Protein AF-0000000077724849 (afdb_homodimer)

Nearest PDB structures (foldseek):
  2b25-assembly1_A  TM=9.744E-01  e=7.253E-31  Homo sapiens
  2b25-assembly2_B  TM=9.382E-01  e=1.089E-28  Homo sapiens
  1i9g-assembly1_A  TM=9.251E-01  e=1.699E-21  Mycobacterium tuberculosis
  3mb5-assembly1_A  TM=8.665E-01  e=2.353E-20  Pyrococcus abyssi
  2pwy-assembly1_A  TM=8.814E-01  e=4.608E-20  Thermus thermophilus HB27

Solvent-accessible surface area (backbone atoms only — not comparable to full-atom values): 28286 Å² total; per-residue (Å²): 113,64,76,67,80,59,48,40,47,74,57,18,55,38,26,36,37,37,76,45,77,94,82,36,72,45,78,46,78,45,69,34,36,76,88,41,67,47,79,48,100,60,34,42,35,51,25,54,75,47,42,67,36,54,47,52,38,76,43,60,22,78,68,62,37,66,29,42,34,31,66,62,44,68,63,53,43,58,75,64,50,83,68,78,49,85,68,76,50,63,73,53,47,52,52,50,44,57,74,51,51,67,39,69,48,35,33,35,38,36,36,47,37,34,31,20,47,63,54,53,55,49,42,61,46,15,30,80,73,14,38,33,43,30,28,14,66,47,64,70,35,39,52,42,14,51,48,48,50,49,52,50,41,56,16,39,44,71,67,34,89,67,70,64,65,93,30,68,47,78,39,85,38,52,58,65,74,35,46,77,70,35,72,77,42,49,22,51,30,36,39,36,42,52,96,62,54,68,64,34,46,79,42,51,52,82,21,44,38,77,67,42,38,76,46,72,56,74,95,47,68,68,58,52,50,53,42,53,49,48,38,57,76,68,64,47,100,71,78,88,84,79,42,78,45,80,45,78,45,79,58,85,84,70,84,130,111,64,76,67,78,57,48,39,49,74,59,18,56,39,27,36,38,35,77,45,76,93,82,36,73,47,77,45,77,45,68,33,35,87,84,40,65,47,79,48,101,58,33,43,35,50,27,62,75,46,43,67,36,52,46,53,38,77,44,61,23,78,68,63,36,67,29,43,33,31,66,62,43,68,64,54,44,58,75,65,48,83,68,79,50,86,68,75,50,62,73,54,46,53,50,50,44,57,72,52,50,66,39,70,48,35,34,35,39,34,35,48,36,35,32,21,46,63,53,54,55,50,41,61,46,15,32,79,73,14,36,33,42,29,26,15,66,49,65,70,35,39,52,42,13,52,48,47,49,50,51,50,41,56,16,40,45,70,66,35,90,67,70,64,63,92,31,69,48,79,38,84,40,53,59,66,74,35,46,76,71,35,72,76,41,48,25,52,29,36,38,36,44,52,96,61,54,66,64,34,46,78,41,51,51,82,18,44,38,78,68,43,37,76,46,73,56,74,95,48,69,66,57,53,51,53,41,53,48,48,37,58,76,68,63,47,99,71,78,90,84,79,42,77,46,80,46,76,45,79,56,84,86,73,85,129

Structure (mmCIF, N/CA/C/O backbone):
data_AF-0000000077724849-model_v1
#
loop_
_entity.id
_entity.type
_entity.pdbx_description
1 polymer 'tRNA (adenine(58)-N(1))-methyltransferase'
#
loop_
_atom_site.group_PDB
_atom_site.id
_atom_site.type_symbol
_atom_site.label_atom_id
_atom_site.label_alt_id
_atom_site.label_comp_id
_atom_site.label_asym_id
_atom_site.label_entity_id
_atom_site.label_seq_id
_atom_site.pdbx_PDB_ins_code
_atom_site.Cartn_x
_atom_site.Cartn_y
_atom_site.Cartn_z
_atom_site.occupancy
_atom_site.B_iso_or_equiv
_atom_site.auth_seq_id
_atom_site.auth_comp_id
_atom_site.auth_asym_id
_atom_site.auth_atom_id
_atom_site.pdbx_PDB_model_num
ATOM 1 N N . ALA A 1 1 ? 11.898 -21.875 7.18 1 31.22 1 ALA A N 1
ATOM 2 C CA . ALA A 1 1 ? 11.117 -22.219 5.992 1 31.22 1 ALA A CA 1
ATOM 3 C C . ALA A 1 1 ? 9.695 -21.672 6.094 1 31.22 1 ALA A C 1
ATOM 5 O O . ALA A 1 1 ? 8.992 -21.922 7.078 1 31.22 1 ALA A O 1
ATOM 6 N N . GLY A 1 2 ? 9.32 -20.484 5.66 1 40.78 2 GLY A N 1
ATOM 7 C CA . GLY A 1 2 ? 7.945 -20.016 5.766 1 40.78 2 GLY A CA 1
ATOM 8 C C . GLY A 1 2 ? 6.934 -21.109 5.461 1 40.78 2 GLY A C 1
ATOM 9 O O . GLY A 1 2 ? 7.164 -21.953 4.598 1 40.78 2 GLY A O 1
ATOM 10 N N . ALA A 1 3 ? 6.172 -21.359 6.414 1 49.62 3 ALA A N 1
ATOM 11 C CA . ALA A 1 3 ? 5.281 -22.516 6.34 1 49.62 3 ALA A CA 1
ATOM 12 C C . ALA A 1 3 ? 4.547 -22.562 5 1 49.62 3 ALA A C 1
ATOM 14 O O . ALA A 1 3 ? 4.137 -21.516 4.477 1 49.62 3 ALA A O 1
ATOM 15 N N . ARG A 1 4 ? 4.855 -23.5 4.09 1 58.47 4 ARG A N 1
ATOM 16 C CA . ARG A 1 4 ? 4.051 -23.797 2.91 1 58.47 4 ARG A CA 1
ATOM 17 C C . ARG A 1 4 ? 2.564 -23.625 3.205 1 58.47 4 ARG A C 1
ATOM 19 O O . ARG A 1 4 ? 2.115 -23.891 4.324 1 58.47 4 ARG A O 1
ATOM 26 N N . PRO A 1 5 ? 1.975 -22.734 2.34 1 68.94 5 PRO A N 1
ATOM 27 C CA . PRO A 1 5 ? 0.534 -22.688 2.6 1 68.94 5 PRO A CA 1
ATOM 28 C C . PRO A 1 5 ? -0.084 -24.062 2.783 1 68.94 5 PRO A C 1
ATOM 30 O O . PRO A 1 5 ? 0.287 -25.016 2.082 1 68.94 5 PRO A O 1
ATOM 33 N N . GLY A 1 6 ? -0.751 -24.266 3.809 1 82.94 6 GLY A N 1
ATOM 34 C CA . GLY A 1 6 ? -1.443 -25.516 4.062 1 82.94 6 GLY A CA 1
ATOM 35 C C . GLY A 1 6 ? -2.629 -25.734 3.145 1 82.94 6 GLY A C 1
ATOM 36 O O . GLY A 1 6 ? -2.992 -24.859 2.363 1 82.94 6 GLY A O 1
ATOM 37 N N . PRO A 1 7 ? -3.088 -26.906 3.037 1 92.75 7 PRO A N 1
ATOM 38 C CA . PRO A 1 7 ? -4.262 -27.219 2.219 1 92.75 7 PRO A CA 1
ATOM 39 C C . PRO A 1 7 ? -5.492 -26.406 2.617 1 92.75 7 PRO A C 1
ATOM 41 O O . PRO A 1 7 ? -5.555 -25.891 3.73 1 92.75 7 PRO A O 1
ATOM 44 N N . PHE A 1 8 ? -6.414 -26.359 1.7 1 95.56 8 PHE A N 1
ATOM 45 C CA . PHE A 1 8 ? -7.684 -25.703 1.982 1 95.56 8 PHE A CA 1
ATOM 46 C C . PHE A 1 8 ? -8.438 -26.422 3.088 1 95.56 8 PHE A C 1
ATOM 48 O O . PHE A 1 8 ? -8.438 -27.656 3.135 1 95.56 8 PHE A O 1
ATOM 55 N N . ARG A 1 9 ? -9.078 -25.688 3.873 1 96.38 9 ARG A N 1
ATOM 56 C CA . ARG A 1 9 ? -9.891 -26.234 4.949 1 96.38 9 ARG A CA 1
ATOM 57 C C . ARG A 1 9 ? -11.305 -25.656 4.914 1 96.38 9 ARG A C 1
ATOM 59 O O . ARG A 1 9 ? -11.523 -24.578 4.355 1 96.38 9 ARG A O 1
ATOM 66 N N . ALA A 1 10 ? -12.188 -26.375 5.512 1 97.12 10 ALA A N 1
ATOM 67 C CA . ALA A 1 10 ? -13.555 -25.875 5.629 1 97.12 10 ALA A CA 1
ATOM 68 C C . ALA A 1 10 ? -13.594 -24.547 6.371 1 97.12 10 ALA A C 1
ATOM 70 O O . ALA A 1 10 ? -12.891 -24.375 7.371 1 97.12 10 ALA A O 1
ATOM 71 N N . GLY A 1 11 ? -14.398 -23.656 5.828 1 96.81 11 GLY A N 1
ATOM 72 C CA . GLY A 1 11 ? -14.578 -22.375 6.488 1 96.81 11 GLY A CA 1
ATOM 73 C C . GLY A 1 11 ? -13.742 -21.266 5.879 1 96.81 11 GLY A C 1
ATOM 74 O O . GLY A 1 11 ? -14.008 -20.078 6.105 1 96.81 11 GLY A O 1
ATOM 75 N N . GLU A 1 12 ? -12.695 -21.609 5.133 1 95.94 12 GLU A N 1
ATOM 76 C CA . GLU A 1 12 ? -11.891 -20.547 4.535 1 95.94 12 GLU A CA 1
ATOM 77 C C . GLU A 1 12 ? -12.445 -20.141 3.17 1 95.94 12 GLU A C 1
ATOM 79 O O . GLU A 1 12 ? -13.359 -20.781 2.648 1 95.94 12 GLU A O 1
ATOM 84 N N . LEU A 1 13 ? -11.953 -19.031 2.674 1 97.25 13 LEU A N 1
ATOM 85 C CA . LEU A 1 13 ? -12.359 -18.531 1.364 1 97.25 13 LEU A CA 1
ATOM 86 C C . LEU A 1 13 ? -11.492 -19.141 0.262 1 97.25 13 LEU A C 1
ATOM 88 O O . LEU A 1 13 ? -10.281 -19.297 0.432 1 97.25 13 LEU A O 1
ATOM 92 N N . ALA A 1 14 ? -12.109 -19.5 -0.782 1 96.81 14 ALA A N 1
ATOM 93 C CA . ALA A 1 14 ? -11.422 -19.953 -1.99 1 96.81 14 ALA A CA 1
ATOM 94 C C . ALA A 1 14 ? -11.852 -19.125 -3.203 1 96.81 14 ALA A C 1
ATOM 96 O O . ALA A 1 14 ? -13.008 -18.688 -3.291 1 96.81 14 ALA A O 1
ATOM 97 N N . LEU A 1 15 ? -10.977 -18.859 -4.035 1 96.62 15 LEU A N 1
ATOM 98 C CA . LEU A 1 15 ? -11.211 -18.172 -5.297 1 96.62 15 LEU A CA 1
ATOM 99 C C . LEU A 1 15 ? -10.992 -19.109 -6.477 1 96.62 15 LEU A C 1
ATOM 101 O O . LEU A 1 15 ? -9.906 -19.672 -6.629 1 96.62 15 LEU A O 1
ATOM 105 N N . ALA A 1 16 ? -11.977 -19.312 -7.223 1 95.56 16 ALA A N 1
ATOM 106 C CA . ALA A 1 16 ? -11.883 -20.094 -8.453 1 95.56 16 ALA A CA 1
ATOM 107 C C . ALA A 1 16 ? -11.773 -19.203 -9.68 1 95.56 16 ALA A C 1
ATOM 109 O O . ALA A 1 16 ? -12.57 -18.266 -9.852 1 95.56 16 ALA A O 1
ATOM 110 N N . GLU A 1 17 ? -10.844 -19.484 -10.453 1 92.81 17 GLU A N 1
ATOM 111 C CA . GLU A 1 17 ? -10.672 -18.766 -11.711 1 92.81 17 GLU A CA 1
ATOM 112 C C . GLU A 1 17 ? -11.047 -19.641 -12.898 1 92.81 17 GLU A C 1
ATOM 114 O O . GLU A 1 17 ? -10.453 -20.703 -13.102 1 92.81 17 GLU A O 1
ATOM 119 N N . VAL A 1 18 ? -11.961 -19.094 -13.602 1 88.44 18 VAL A N 1
ATOM 120 C CA . VAL A 1 18 ? -12.445 -19.797 -14.789 1 88.44 18 VAL A CA 1
ATOM 121 C C . VAL A 1 18 ? -11.938 -19.094 -16.047 1 88.44 18 VAL A C 1
ATOM 123 O O . VAL A 1 18 ? -12.195 -17.906 -16.25 1 88.44 18 VAL A O 1
ATOM 126 N N . TRP A 1 19 ? -11.18 -19.797 -16.828 1 80.94 19 TRP A N 1
ATOM 127 C CA . TRP A 1 19 ? -10.695 -19.219 -18.078 1 80.94 19 TRP A CA 1
ATOM 128 C C . TRP A 1 19 ? -11.766 -19.266 -19.156 1 80.94 19 TRP A C 1
ATOM 130 O O . TRP A 1 19 ? -12.367 -20.312 -19.391 1 80.94 19 TRP A O 1
ATOM 140 N N . ARG A 1 20 ? -12.039 -18.094 -19.578 1 76.88 20 ARG A N 1
ATOM 141 C CA . ARG A 1 20 ? -13.047 -17.969 -20.625 1 76.88 20 ARG A CA 1
ATOM 142 C C . ARG A 1 20 ? -12.406 -17.703 -21.984 1 76.88 20 ARG A C 1
ATOM 144 O O . ARG A 1 20 ? -11.18 -17.734 -22.109 1 76.88 20 ARG A O 1
ATOM 151 N N . LYS A 1 21 ? -13.289 -17.562 -22.938 1 69.75 21 LYS A N 1
ATOM 152 C CA . LYS A 1 21 ? -12.812 -17.266 -24.281 1 69.75 21 LYS A CA 1
ATOM 153 C C . LYS A 1 21 ? -12.117 -15.898 -24.312 1 69.75 21 LYS A C 1
ATOM 155 O O . LYS A 1 21 ? -12.398 -15.031 -23.484 1 69.75 21 LYS A O 1
ATOM 160 N N . TYR A 1 22 ? -11.227 -15.656 -25.25 1 65.19 22 TYR A N 1
ATOM 161 C CA . TYR A 1 22 ? -10.516 -14.422 -25.578 1 65.19 22 TYR A CA 1
ATOM 162 C C . TYR A 1 22 ? -9.695 -13.938 -24.375 1 65.19 22 TYR A C 1
ATOM 164 O O . TYR A 1 22 ? -9.656 -12.742 -24.094 1 65.19 22 TYR A O 1
ATOM 172 N N . ASN A 1 23 ? -9.242 -14.812 -23.562 1 66.75 23 ASN A N 1
ATOM 173 C CA . ASN A 1 23 ? -8.305 -14.547 -22.484 1 66.75 23 ASN A CA 1
ATOM 174 C C . ASN A 1 23 ? -8.984 -13.836 -21.312 1 66.75 23 ASN A C 1
ATOM 176 O O . ASN A 1 23 ? -8.336 -13.109 -20.562 1 66.75 23 ASN A O 1
ATOM 180 N N . ALA A 1 24 ? -10.305 -13.945 -21.328 1 76.56 24 ALA A N 1
ATOM 181 C CA . ALA A 1 24 ? -11.031 -13.406 -20.172 1 76.56 24 ALA A CA 1
ATOM 182 C C . ALA A 1 24 ? -11.07 -14.414 -19.031 1 76.56 24 ALA A C 1
ATOM 184 O O . ALA A 1 24 ? -10.992 -15.625 -19.266 1 76.56 24 ALA A O 1
ATOM 185 N N . THR A 1 25 ? -10.992 -13.82 -17.875 1 85.25 25 THR A N 1
ATOM 186 C CA . THR A 1 25 ? -11.039 -14.672 -16.688 1 85.25 25 THR A CA 1
ATOM 187 C C . THR A 1 25 ? -12.203 -14.281 -15.789 1 85.25 25 THR A C 1
ATOM 189 O O . THR A 1 25 ? -12.461 -13.094 -15.586 1 85.25 25 THR A O 1
ATOM 192 N N . LEU A 1 26 ? -12.984 -15.297 -15.43 1 91.56 26 LEU A N 1
ATOM 193 C CA . LEU A 1 26 ? -14.031 -15.117 -14.422 1 91.56 26 LEU A CA 1
ATOM 194 C C . LEU A 1 26 ? -13.57 -15.609 -13.062 1 91.56 26 LEU A C 1
ATOM 196 O O . LEU A 1 26 ? -13.055 -16.719 -12.938 1 91.56 26 LEU A O 1
ATOM 200 N N . LYS A 1 27 ? -13.727 -14.773 -12.07 1 95.12 27 LYS A N 1
ATOM 201 C CA . LYS A 1 27 ? -13.336 -15.125 -10.711 1 95.12 27 LYS A CA 1
ATOM 202 C C . LYS A 1 27 ? -14.562 -15.367 -9.828 1 95.12 27 LYS A C 1
ATOM 204 O O . LYS A 1 27 ? -15.469 -14.531 -9.781 1 95.12 27 LYS A O 1
ATOM 209 N N . LEU A 1 28 ? -14.586 -16.484 -9.18 1 96.5 28 LEU A N 1
ATOM 210 C CA . LEU A 1 28 ? -15.68 -16.844 -8.281 1 96.5 28 LEU A CA 1
ATOM 211 C C . LEU A 1 28 ? -15.164 -17.047 -6.859 1 96.5 28 LEU A C 1
ATOM 213 O O . LEU A 1 28 ? -14.297 -17.891 -6.625 1 96.5 28 LEU A O 1
ATOM 217 N N . LEU A 1 29 ? -15.727 -16.25 -5.961 1 97.5 29 LEU A N 1
ATOM 218 C CA . LEU A 1 29 ? -15.367 -16.344 -4.551 1 97.5 29 LEU A CA 1
ATOM 219 C C . LEU A 1 29 ? -16.375 -17.188 -3.777 1 97.5 29 LEU A C 1
ATOM 221 O O . LEU A 1 29 ? -17.594 -17.016 -3.949 1 97.5 29 LEU A O 1
ATOM 225 N N . CYS A 1 30 ? -15.891 -18.109 -2.971 1 96.44 30 CYS A N 1
ATOM 226 C CA . CYS A 1 30 ? -16.812 -18.891 -2.146 1 96.44 30 CYS A CA 1
ATOM 227 C C . CYS A 1 30 ? -16.188 -19.234 -0.801 1 96.44 30 CYS A C 1
ATOM 229 O O . CYS A 1 30 ? -14.961 -19.25 -0.671 1 96.44 30 CYS A O 1
ATOM 231 N N . ARG A 1 31 ? -17.016 -19.391 0.161 1 97.31 31 ARG A N 1
ATOM 232 C CA . ARG A 1 31 ? -16.594 -19.969 1.441 1 97.31 31 ARG A CA 1
ATOM 233 C C . ARG A 1 31 ? -16.766 -21.484 1.448 1 97.31 31 ARG A C 1
ATOM 235 O O . ARG A 1 31 ? -17.859 -21.984 1.214 1 97.31 31 ARG A O 1
ATOM 242 N N . LEU A 1 32 ? -15.734 -22.172 1.751 1 97.69 32 LEU A N 1
ATOM 243 C CA . LEU A 1 32 ? -15.734 -23.625 1.634 1 97.69 32 LEU A CA 1
ATOM 244 C C . LEU A 1 32 ? -16.562 -24.266 2.748 1 97.69 32 LEU A C 1
ATOM 246 O O . LEU A 1 32 ? -16.375 -23.938 3.924 1 97.69 32 LEU A O 1
ATOM 250 N N . ALA A 1 33 ? -17.422 -25.125 2.322 1 96.75 33 ALA A N 1
ATOM 251 C CA . ALA A 1 33 ? -18.266 -25.906 3.221 1 96.75 33 ALA A CA 1
ATOM 252 C C . ALA A 1 33 ? -18.5 -27.312 2.674 1 96.75 33 ALA A C 1
ATOM 254 O O . ALA A 1 33 ? -18.922 -27.469 1.523 1 96.75 33 ALA A O 1
ATOM 255 N N . ALA A 1 34 ? -18.219 -28.469 3.445 1 90.44 34 ALA A N 1
ATOM 256 C CA . ALA A 1 34 ? -18.219 -29.859 3.012 1 90.44 34 ALA A CA 1
ATOM 257 C C . ALA A 1 34 ? -19.516 -30.203 2.271 1 90.44 34 ALA A C 1
ATOM 259 O O . ALA A 1 34 ? -19.5 -30.906 1.266 1 90.44 34 ALA A O 1
ATOM 260 N N . GLY A 1 35 ? -20.562 -29.531 2.383 1 91.44 35 GLY A N 1
ATOM 261 C CA . GLY A 1 35 ? -21.844 -29.844 1.781 1 91.44 35 GLY A CA 1
ATOM 262 C C . GLY A 1 35 ? -22.25 -28.875 0.689 1 91.44 35 GLY A C 1
ATOM 263 O O . GLY A 1 35 ? -23.297 -29.031 0.057 1 91.44 35 GLY A O 1
ATOM 264 N N . SER A 1 36 ? -21.359 -28.078 0.286 1 96.44 36 SER A N 1
ATOM 265 C CA . SER A 1 36 ? -21.688 -27.047 -0.697 1 96.44 36 SER A CA 1
ATOM 266 C C . SER A 1 36 ? -21.031 -27.344 -2.039 1 96.44 36 SER A C 1
ATOM 268 O O . SER A 1 36 ? -20.281 -28.312 -2.174 1 96.44 36 SER A O 1
ATOM 270 N N . VAL A 1 37 ? -21.484 -26.625 -3.01 1 97.06 37 VAL A N 1
ATOM 271 C CA . VAL A 1 37 ? -20.953 -26.797 -4.359 1 97.06 37 VAL A CA 1
ATOM 272 C C . VAL A 1 37 ? -20.656 -25.438 -4.98 1 97.06 37 VAL A C 1
ATOM 274 O O . VAL A 1 37 ? -21.422 -24.484 -4.789 1 97.06 37 VAL A O 1
ATOM 277 N N . LEU A 1 38 ? -19.547 -25.328 -5.633 1 96.12 38 LEU A N 1
ATOM 278 C CA . LEU A 1 38 ? -19.219 -24.156 -6.43 1 96.12 38 LEU A CA 1
ATOM 279 C C . LEU A 1 38 ? -19.797 -24.266 -7.836 1 96.12 38 LEU A C 1
ATOM 281 O O . LEU A 1 38 ? -19.422 -25.172 -8.586 1 96.12 38 LEU A O 1
ATOM 285 N N . ALA A 1 39 ? -20.703 -23.422 -8.125 1 94.81 39 ALA A N 1
ATOM 286 C CA . ALA A 1 39 ? -21.312 -23.406 -9.453 1 94.81 39 ALA A CA 1
ATOM 287 C C . ALA A 1 39 ? -20.578 -22.438 -10.383 1 94.81 39 ALA A C 1
ATOM 289 O O . ALA A 1 39 ? -20.359 -21.281 -10.031 1 94.81 39 ALA A O 1
ATOM 290 N N . SER A 1 40 ? -20.125 -22.906 -11.477 1 91.88 40 SER A N 1
ATOM 291 C CA . SER A 1 40 ? -19.5 -22.094 -12.508 1 91.88 40 SER A CA 1
ATOM 292 C C . SER A 1 40 ? -20.188 -22.281 -13.852 1 91.88 40 SER A C 1
ATOM 294 O O . SER A 1 40 ? -20.938 -23.234 -14.047 1 91.88 40 SER A O 1
ATOM 296 N N . PRO A 1 41 ? -20.016 -21.312 -14.742 1 89.75 41 PRO A N 1
ATOM 297 C CA . PRO A 1 41 ? -20.578 -21.469 -16.078 1 89.75 41 PRO A CA 1
ATOM 298 C C . PRO A 1 41 ? -20.062 -22.719 -16.797 1 89.75 41 PRO A C 1
ATOM 300 O O . PRO A 1 41 ? -20.672 -23.172 -17.766 1 89.75 41 PRO A O 1
ATOM 303 N N . ARG A 1 42 ? -19.016 -23.312 -16.297 1 89.62 42 ARG A N 1
ATOM 304 C CA . ARG A 1 42 ? -18.406 -24.469 -16.969 1 89.62 42 ARG A CA 1
ATOM 305 C C . ARG A 1 42 ? -18.625 -25.734 -16.172 1 89.62 42 ARG A C 1
ATOM 307 O O . ARG A 1 42 ? -17.922 -26.734 -16.375 1 89.62 42 ARG A O 1
ATOM 314 N N . GLY A 1 43 ? -19.516 -25.625 -15.172 1 92.81 43 GLY A N 1
ATOM 315 C CA . GLY A 1 43 ? -19.859 -26.828 -14.43 1 92.81 43 GLY A CA 1
ATOM 316 C C . GLY A 1 43 ? -19.766 -26.641 -12.93 1 92.81 43 GLY A C 1
ATOM 317 O O . GLY A 1 43 ? -19.453 -25.547 -12.445 1 92.81 43 GLY A O 1
ATOM 318 N N . LEU A 1 44 ? -20.016 -27.781 -12.281 1 95.94 44 LEU A N 1
ATOM 319 C CA . LEU A 1 44 ? -20.047 -27.781 -10.82 1 95.94 44 LEU A CA 1
ATOM 320 C C . LEU A 1 44 ? -18.781 -28.391 -10.242 1 95.94 44 LEU A C 1
ATOM 322 O O . LEU A 1 44 ? -18.188 -29.297 -10.836 1 95.94 44 LEU A O 1
ATOM 326 N N . LEU A 1 45 ? -18.375 -27.875 -9.125 1 96.5 45 LEU A N 1
ATOM 327 C CA . LEU A 1 45 ? -17.25 -28.422 -8.367 1 96.5 45 LEU A CA 1
ATOM 328 C C . LEU A 1 45 ? -17.594 -28.516 -6.883 1 96.5 45 LEU A C 1
ATOM 330 O O . LEU A 1 45 ? -17.656 -27.484 -6.199 1 96.5 45 LEU A O 1
ATOM 334 N N . PRO A 1 46 ? -17.797 -29.703 -6.398 1 97.31 46 PRO A N 1
ATOM 335 C CA . PRO A 1 46 ? -18.109 -29.844 -4.977 1 97.31 46 PRO A CA 1
ATOM 336 C C . PRO A 1 46 ? -17 -29.312 -4.07 1 97.31 46 PRO A C 1
ATOM 338 O O . PRO A 1 46 ? -15.812 -29.547 -4.34 1 97.31 46 PRO A O 1
ATOM 341 N N . HIS A 1 47 ? -17.344 -28.625 -2.945 1 97.81 47 HIS A N 1
ATOM 342 C CA . HIS A 1 47 ? -16.375 -28.094 -2.008 1 97.81 47 HIS A CA 1
ATOM 343 C C . HIS A 1 47 ? -15.516 -29.203 -1.402 1 97.81 47 HIS A C 1
ATOM 345 O O . HIS A 1 47 ? -14.336 -29 -1.104 1 97.81 47 HIS A O 1
ATOM 351 N N . ARG A 1 48 ? -16.109 -30.375 -1.225 1 96.19 48 ARG A N 1
ATOM 352 C CA . ARG A 1 48 ? -15.375 -31.5 -0.65 1 96.19 48 ARG A CA 1
ATOM 353 C C . ARG A 1 48 ? -14.164 -31.859 -1.508 1 96.19 48 ARG A C 1
ATOM 355 O O . ARG A 1 48 ? -13.164 -32.375 -0.998 1 96.19 48 ARG A O 1
ATOM 362 N N . ASP A 1 49 ? -14.289 -31.578 -2.811 1 95.75 49 ASP A N 1
ATOM 363 C CA . ASP A 1 49 ? -13.18 -31.875 -3.715 1 95.75 49 ASP A CA 1
ATOM 364 C C . ASP A 1 49 ? -12.102 -30.797 -3.615 1 95.75 49 ASP A C 1
ATOM 366 O O . ASP A 1 49 ? -10.969 -31 -4.074 1 95.75 49 ASP A O 1
ATOM 370 N N . ILE A 1 50 ? -12.43 -29.641 -3.105 1 96.31 50 ILE A N 1
ATOM 371 C CA . ILE A 1 50 ? -11.492 -28.531 -2.932 1 96.31 50 ILE A CA 1
ATOM 372 C C . ILE A 1 50 ? -10.781 -28.672 -1.589 1 96.31 50 ILE A C 1
ATOM 374 O O . ILE A 1 50 ? -9.57 -28.469 -1.5 1 96.31 50 ILE A O 1
ATOM 378 N N . ILE A 1 51 ? -11.586 -29.016 -0.59 1 96.69 51 ILE A N 1
ATOM 379 C CA . ILE A 1 51 ? -11.047 -29.141 0.761 1 96.69 51 ILE A CA 1
ATOM 380 C C . ILE A 1 51 ? -9.961 -30.219 0.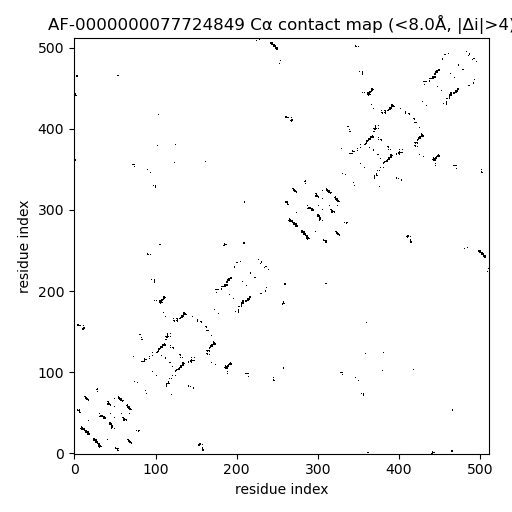782 1 96.69 51 ILE A C 1
ATOM 382 O O . ILE A 1 51 ? -10.156 -31.312 0.249 1 96.69 51 ILE A O 1
ATOM 386 N N . GLY A 1 52 ? -8.812 -29.875 1.345 1 95 52 GLY A N 1
ATOM 387 C CA . GLY A 1 52 ? -7.691 -30.797 1.396 1 95 52 GLY A CA 1
ATOM 388 C C . GLY A 1 52 ? -6.688 -30.594 0.276 1 95 52 GLY A C 1
ATOM 389 O O . GLY A 1 52 ? -5.566 -31.094 0.337 1 95 52 GLY A O 1
ATOM 390 N N . GLN A 1 53 ? -7.102 -29.844 -0.781 1 93.44 53 GLN A N 1
ATOM 391 C CA . GLN A 1 53 ? -6.188 -29.547 -1.878 1 93.44 53 GLN A CA 1
ATOM 392 C C . GLN A 1 53 ? -5.332 -28.328 -1.557 1 93.44 53 GLN A C 1
ATOM 394 O O . GLN A 1 53 ? -5.707 -27.5 -0.724 1 93.44 53 GLN A O 1
ATOM 399 N N . LEU A 1 54 ? -4.203 -28.297 -2.199 1 90.75 54 LEU A N 1
ATOM 400 C CA . LEU A 1 54 ? -3.328 -27.141 -2.025 1 90.75 54 LEU A CA 1
ATOM 401 C C . LEU A 1 54 ? -3.746 -26 -2.945 1 90.75 54 LEU A C 1
ATOM 403 O O . LEU A 1 54 ? -4.148 -26.234 -4.086 1 90.75 54 LEU A O 1
ATOM 407 N N . PRO A 1 55 ? -3.654 -24.781 -2.43 1 91.06 55 PRO A N 1
ATOM 408 C CA . PRO A 1 55 ? -3.902 -23.656 -3.328 1 91.06 55 PRO A CA 1
ATOM 409 C C . PRO A 1 55 ? -2.959 -23.641 -4.527 1 91.06 55 PRO A C 1
ATOM 411 O O . PRO A 1 55 ? -1.808 -24.078 -4.422 1 91.06 55 PRO A O 1
ATOM 414 N N . GLY A 1 56 ? -3.451 -23.156 -5.566 1 88.12 56 GLY A N 1
ATOM 415 C CA . GLY A 1 56 ? -2.65 -23.078 -6.777 1 88.12 56 GLY A CA 1
ATOM 416 C C . GLY A 1 56 ? -2.816 -24.297 -7.676 1 88.12 56 GLY A C 1
ATOM 417 O O . GLY A 1 56 ? -2.225 -24.359 -8.758 1 88.12 56 GLY A O 1
ATOM 418 N N . GLN A 1 57 ? -3.631 -25.188 -7.324 1 88.44 57 GLN A N 1
ATOM 419 C CA . GLN A 1 57 ? -3.854 -26.391 -8.125 1 88.44 57 GLN A CA 1
ATOM 420 C C . GLN A 1 57 ? -5.031 -26.203 -9.078 1 88.44 57 GLN A C 1
ATOM 422 O O . GLN A 1 57 ? -5.945 -25.422 -8.797 1 88.44 57 GLN A O 1
ATOM 427 N N . MET A 1 58 ? -4.938 -26.953 -10.164 1 91.12 58 MET A N 1
ATOM 428 C CA . MET A 1 58 ? -6.043 -27.016 -11.117 1 91.12 58 MET A CA 1
ATOM 429 C C . MET A 1 58 ? -6.977 -28.172 -10.781 1 91.12 58 MET A C 1
ATOM 431 O O . MET A 1 58 ? -6.527 -29.297 -10.586 1 91.12 58 MET A O 1
ATOM 435 N N . LEU A 1 59 ? -8.195 -27.812 -10.641 1 94.25 59 LEU A N 1
ATOM 436 C CA . LEU A 1 59 ? -9.219 -28.844 -10.445 1 94.25 59 LEU A CA 1
ATOM 437 C C . LEU A 1 59 ? -10.211 -28.844 -11.602 1 94.25 59 LEU A C 1
ATOM 439 O O . LEU A 1 59 ? -10.297 -27.875 -12.359 1 94.25 59 LEU A O 1
ATOM 443 N N . ARG A 1 60 ? -10.922 -29.938 -11.711 1 94.31 60 ARG A N 1
ATOM 444 C CA . ARG A 1 60 ? -11.867 -30.062 -12.82 1 94.31 60 ARG A CA 1
ATOM 445 C C . ARG A 1 60 ? -13.305 -30.109 -12.305 1 94.31 60 ARG A C 1
ATOM 447 O O . ARG A 1 60 ? -13.586 -30.734 -11.289 1 94.31 60 ARG A O 1
ATOM 454 N N . THR A 1 61 ? -14.102 -29.422 -13.07 1 94.44 61 THR A N 1
ATOM 455 C CA . THR A 1 61 ? -15.523 -29.484 -12.766 1 94.44 61 THR A CA 1
ATOM 456 C C . THR A 1 61 ? -16.125 -30.812 -13.219 1 94.44 61 THR A C 1
ATOM 458 O O . THR A 1 61 ? -15.43 -31.656 -13.789 1 94.44 61 THR A O 1
ATOM 461 N N . SER A 1 62 ? -17.406 -30.938 -12.883 1 91.44 62 SER A N 1
ATOM 462 C CA . SER A 1 62 ? -18.125 -32.125 -13.305 1 91.44 62 SER A CA 1
ATOM 463 C C . SER A 1 62 ? -18.156 -32.25 -14.828 1 91.44 62 SER A C 1
ATOM 465 O O . SER A 1 62 ? -18.234 -33.344 -15.367 1 91.44 62 SER A O 1
ATOM 467 N N . ALA A 1 63 ? -18 -31.172 -15.508 1 91.69 63 ALA A N 1
ATOM 468 C CA . ALA A 1 63 ? -18 -31.156 -16.969 1 91.69 63 ALA A CA 1
ATOM 469 C C . ALA A 1 63 ? -16.578 -31.281 -17.531 1 91.69 63 ALA A C 1
ATOM 471 O O . ALA A 1 63 ? -16.391 -31.219 -18.75 1 91.69 63 ALA A O 1
ATOM 472 N N . GLY A 1 64 ? -15.617 -31.312 -16.656 1 91.44 64 GLY A N 1
ATOM 473 C CA . GLY A 1 64 ? -14.242 -31.516 -17.078 1 91.44 64 GLY A CA 1
ATOM 474 C C . GLY A 1 64 ? -13.484 -30.234 -17.328 1 91.44 64 GLY A C 1
ATOM 475 O O . GLY A 1 64 ? -12.352 -30.25 -17.797 1 91.44 64 GLY A O 1
ATOM 476 N N . ALA A 1 65 ? -14.164 -29.156 -17.047 1 91.12 65 ALA A N 1
ATOM 477 C CA . ALA A 1 65 ? -13.523 -27.859 -17.266 1 91.12 65 ALA A CA 1
ATOM 478 C C . ALA A 1 65 ? -12.531 -27.547 -16.141 1 91.12 65 ALA A C 1
ATOM 480 O O . ALA A 1 65 ? -12.844 -27.734 -14.961 1 91.12 65 ALA A O 1
ATOM 481 N N . PRO A 1 66 ? -11.367 -27.078 -16.547 1 91.12 66 PRO A N 1
ATOM 482 C CA . PRO A 1 66 ? -10.367 -26.766 -15.523 1 91.12 66 PRO A CA 1
ATOM 483 C C . PRO A 1 66 ? -10.664 -25.453 -14.797 1 91.12 66 PRO A C 1
ATOM 485 O O . PRO A 1 66 ? -11.109 -24.484 -15.414 1 91.12 66 PRO A O 1
ATOM 488 N N . LEU A 1 67 ? -10.461 -25.438 -13.492 1 93.06 67 LEU A N 1
ATOM 489 C CA . LEU A 1 67 ? -10.539 -24.266 -12.641 1 93.06 67 LEU A CA 1
ATOM 490 C C . LEU A 1 67 ? -9.281 -24.125 -11.789 1 93.06 67 LEU A C 1
ATOM 492 O O . LEU A 1 67 ? -8.781 -25.109 -11.242 1 93.06 67 LEU A O 1
ATOM 496 N N . LEU A 1 68 ? -8.734 -22.953 -11.789 1 92.06 68 LEU A N 1
ATOM 497 C CA . LEU A 1 68 ? -7.629 -22.688 -10.875 1 92.06 68 LEU A CA 1
ATOM 498 C C . LEU A 1 68 ? -8.148 -22.234 -9.508 1 92.06 68 LEU A C 1
ATOM 500 O O . LEU A 1 68 ? -8.906 -21.266 -9.422 1 92.06 68 LEU A O 1
ATOM 504 N N . LEU A 1 69 ? -7.727 -22.953 -8.469 1 93.62 69 LEU A N 1
ATOM 505 C CA . LEU A 1 69 ? -8.172 -22.625 -7.121 1 93.62 69 LEU A CA 1
ATOM 506 C C . LEU A 1 69 ? -7.043 -22 -6.309 1 93.62 69 LEU A C 1
ATOM 508 O O . LEU A 1 69 ? -5.957 -22.578 -6.203 1 93.62 69 LEU A O 1
ATOM 512 N N . ARG A 1 70 ? -7.32 -20.844 -5.738 1 93.5 70 ARG A N 1
ATOM 513 C CA . ARG A 1 70 ? -6.348 -20.172 -4.875 1 93.5 70 ARG A CA 1
ATOM 514 C C . ARG A 1 70 ? -7.043 -19.438 -3.736 1 93.5 70 ARG A C 1
ATOM 516 O O . ARG A 1 70 ? -8.266 -19.328 -3.715 1 93.5 70 ARG A O 1
ATOM 523 N N . ARG A 1 71 ? -6.281 -19.094 -2.74 1 94.5 71 ARG A N 1
ATOM 524 C CA . ARG A 1 71 ? -6.797 -18.172 -1.736 1 94.5 71 ARG A CA 1
ATOM 525 C C . ARG A 1 71 ? -6.891 -16.75 -2.293 1 94.5 71 ARG A C 1
ATOM 527 O O . ARG A 1 71 ? -6.008 -16.312 -3.035 1 94.5 71 ARG A O 1
ATOM 534 N N . PRO A 1 72 ? -7.953 -16.078 -1.986 1 96.25 72 PRO A N 1
ATOM 535 C CA . PRO A 1 72 ? -8.094 -14.734 -2.525 1 96.25 72 PRO A CA 1
ATOM 536 C C . PRO A 1 72 ? -7.121 -13.742 -1.89 1 96.25 72 PRO A C 1
ATOM 538 O O . PRO A 1 72 ? -6.832 -13.828 -0.694 1 96.25 72 PRO A O 1
ATOM 541 N N . SER A 1 73 ? -6.625 -12.852 -2.732 1 96.06 73 SER A N 1
ATOM 542 C CA . SER A 1 73 ? -5.961 -11.664 -2.201 1 96.06 73 SER A CA 1
ATOM 543 C C . SER A 1 73 ? -6.961 -10.703 -1.564 1 96.06 73 SER A C 1
ATOM 545 O O . SER A 1 73 ? -8.172 -10.844 -1.763 1 96.06 73 SER A O 1
ATOM 547 N N . LEU A 1 74 ? -6.445 -9.758 -0.831 1 97.44 74 LEU A N 1
ATOM 548 C CA . LEU A 1 74 ? -7.324 -8.742 -0.258 1 97.44 74 LEU A CA 1
ATOM 549 C C . LEU A 1 74 ? -8.023 -7.949 -1.354 1 97.44 74 LEU A C 1
ATOM 551 O O . LEU A 1 74 ? -9.211 -7.641 -1.242 1 97.44 74 LEU A O 1
ATOM 555 N N . GLU A 1 75 ? -7.293 -7.625 -2.369 1 97.69 75 GLU A N 1
ATOM 556 C CA . GLU A 1 75 ? -7.871 -6.938 -3.518 1 97.69 75 GLU A CA 1
ATOM 557 C C . GLU A 1 75 ? -9.055 -7.715 -4.09 1 97.69 75 GLU A C 1
ATOM 559 O O . GLU A 1 75 ? -10.125 -7.145 -4.324 1 97.69 75 GLU A O 1
ATOM 564 N N . GLU A 1 76 ? -8.844 -8.969 -4.285 1 97 76 GLU A N 1
ATOM 565 C CA . GLU A 1 76 ? -9.883 -9.812 -4.863 1 97 76 GLU A CA 1
ATOM 566 C C . GLU A 1 76 ? -11.086 -9.93 -3.928 1 97 76 GLU A C 1
ATOM 568 O O . GLU A 1 76 ? -12.234 -9.867 -4.371 1 97 76 GLU A O 1
ATOM 573 N N . TYR A 1 77 ? -10.812 -10.102 -2.643 1 98.31 77 TYR A N 1
ATOM 574 C CA . TYR A 1 77 ? -11.914 -10.195 -1.689 1 98.31 77 TYR A CA 1
ATOM 575 C C . TYR A 1 77 ? -12.758 -8.93 -1.708 1 98.31 77 TYR A C 1
ATOM 577 O O . TYR A 1 77 ? -13.984 -8.992 -1.793 1 98.31 77 TYR A O 1
ATOM 585 N N . VAL A 1 78 ? -12.133 -7.758 -1.695 1 97.88 78 VAL A N 1
ATOM 586 C CA . VAL A 1 78 ? -12.852 -6.492 -1.62 1 97.88 78 VAL A CA 1
ATOM 587 C C . VAL A 1 78 ? -13.664 -6.281 -2.896 1 97.88 78 VAL A C 1
ATOM 589 O O . VAL A 1 78 ? -14.758 -5.715 -2.859 1 97.88 78 VAL A O 1
ATOM 592 N N . LEU A 1 79 ? -13.211 -6.758 -3.98 1 97.31 79 LEU A N 1
ATOM 593 C CA . LEU A 1 79 ? -13.891 -6.578 -5.262 1 97.31 79 LEU A CA 1
ATOM 594 C C . LEU A 1 79 ? -15.039 -7.566 -5.406 1 97.31 79 LEU A C 1
ATOM 596 O O . LEU A 1 79 ? -15.961 -7.344 -6.199 1 97.31 79 LEU A O 1
ATOM 600 N N . LEU A 1 80 ? -14.992 -8.664 -4.621 1 97.62 80 LEU A N 1
ATOM 601 C CA . LEU A 1 80 ? -15.953 -9.727 -4.867 1 97.62 80 LEU A CA 1
ATOM 602 C C . LEU A 1 80 ? -16.891 -9.891 -3.678 1 97.62 80 LEU A C 1
ATOM 604 O O . LEU A 1 80 ? -17.922 -10.562 -3.781 1 97.62 80 LEU A O 1
ATOM 608 N N . MET A 1 81 ? -16.594 -9.32 -2.518 1 97.5 81 MET A N 1
ATOM 609 C CA . MET A 1 81 ? -17.438 -9.438 -1.331 1 97.5 81 MET A CA 1
ATOM 610 C C . MET A 1 81 ? -18.781 -8.75 -1.545 1 97.5 81 MET A C 1
ATOM 612 O O . MET A 1 81 ? -18.922 -7.953 -2.469 1 97.5 81 MET A O 1
ATOM 616 N N . PRO A 1 82 ? -19.734 -9.125 -0.711 1 95.88 82 PRO A N 1
ATOM 617 C CA . PRO A 1 82 ? -21.016 -8.414 -0.805 1 95.88 82 PRO A CA 1
ATOM 618 C C . PRO A 1 82 ? -20.859 -6.91 -0.586 1 95.88 82 PRO A C 1
ATOM 620 O O . PRO A 1 82 ? -20.156 -6.48 0.33 1 95.88 82 PRO A O 1
ATOM 623 N N . ARG A 1 83 ? -21.562 -6.246 -1.521 1 95.38 83 ARG A N 1
ATOM 624 C CA . ARG A 1 83 ? -21.484 -4.793 -1.418 1 95.38 83 ARG A CA 1
ATOM 625 C C . ARG A 1 83 ? -22.875 -4.168 -1.389 1 95.38 83 ARG A C 1
ATOM 627 O O . ARG A 1 83 ? -23.797 -4.688 -2.006 1 95.38 83 ARG A O 1
ATOM 634 N N . GLY A 1 84 ? -22.984 -3.174 -0.596 1 92.69 84 GLY A N 1
ATOM 635 C CA . GLY A 1 84 ? -24.109 -2.258 -0.613 1 92.69 84 GLY A CA 1
ATOM 636 C C . GLY A 1 84 ? -23.781 -0.922 -1.257 1 92.69 84 GLY A C 1
ATOM 637 O O . GLY A 1 84 ? -24.031 -0.721 -2.445 1 92.69 84 GLY A O 1
ATOM 638 N N . PRO A 1 85 ? -23.062 -0.144 -0.546 1 89.81 85 PRO A N 1
ATOM 639 C CA . PRO A 1 85 ? -22.547 1.077 -1.178 1 89.81 85 PRO A CA 1
ATOM 640 C C . PRO A 1 85 ? -21.359 0.816 -2.096 1 89.81 85 PRO A C 1
ATOM 642 O O . PRO A 1 85 ? -20.641 -0.164 -1.91 1 89.81 85 PRO A O 1
ATOM 645 N N . THR A 1 86 ? -21.203 1.714 -3.09 1 89.5 86 THR A N 1
ATOM 646 C CA . THR A 1 86 ? -20.016 1.656 -3.916 1 89.5 86 THR A CA 1
ATOM 647 C C . THR A 1 86 ? -18.75 1.815 -3.061 1 89.5 86 THR A C 1
ATOM 649 O O . THR A 1 86 ? -18.734 2.633 -2.139 1 89.5 86 THR A O 1
ATOM 652 N N . ILE A 1 87 ? -17.75 1.036 -3.391 1 93.12 87 ILE A N 1
ATOM 653 C CA . ILE A 1 87 ? -16.516 1.077 -2.609 1 93.12 87 ILE A CA 1
ATOM 654 C C . ILE A 1 87 ? -15.453 1.895 -3.352 1 93.12 87 ILE A C 1
ATOM 656 O O . ILE A 1 87 ? -15.539 2.072 -4.57 1 93.12 87 ILE A O 1
ATOM 660 N N . ALA A 1 88 ? -14.461 2.449 -2.545 1 94.56 88 ALA A N 1
ATOM 661 C CA . ALA A 1 88 ? -13.211 2.861 -3.172 1 94.56 88 ALA A CA 1
ATOM 662 C C . ALA A 1 88 ? -12.453 1.659 -3.732 1 94.56 88 ALA A C 1
ATOM 664 O O . ALA A 1 88 ? -12.25 0.665 -3.031 1 94.56 88 ALA A O 1
ATOM 665 N N . TYR A 1 89 ? -12.07 1.772 -4.957 1 96.25 89 TYR A N 1
ATOM 666 C CA . TYR A 1 89 ? -11.352 0.653 -5.559 1 96.25 89 TYR A CA 1
ATOM 667 C C . TYR A 1 89 ? -9.961 0.501 -4.949 1 96.25 89 TYR A C 1
ATOM 669 O O . TYR A 1 89 ? -9.359 1.484 -4.52 1 96.25 89 TYR A O 1
ATOM 677 N N . PRO A 1 90 ? -9.461 -0.728 -4.992 1 97.62 90 PRO A N 1
ATOM 678 C CA . PRO A 1 90 ? -8.172 -1.006 -4.363 1 97.62 90 PRO A CA 1
ATOM 679 C C . PRO A 1 90 ? -7.055 -0.101 -4.883 1 97.62 90 PRO A C 1
ATOM 681 O O . PRO A 1 90 ? -6.184 0.314 -4.113 1 97.62 90 PRO A O 1
ATOM 684 N N . LYS A 1 91 ? -7.023 0.237 -6.172 1 97.5 91 LYS A N 1
ATOM 685 C CA . LYS A 1 91 ? -5.988 1.123 -6.695 1 97.5 91 LYS A CA 1
ATOM 686 C C . LYS A 1 91 ? -6.043 2.492 -6.023 1 97.5 91 LYS A C 1
ATOM 688 O O . LYS A 1 91 ? -5.004 3.088 -5.73 1 97.5 91 LYS A O 1
ATOM 693 N N . ASP A 1 92 ? -7.234 3.031 -5.832 1 97.56 92 ASP A N 1
ATOM 694 C CA . ASP A 1 92 ? -7.414 4.312 -5.152 1 97.56 92 ASP A CA 1
ATOM 695 C C . ASP A 1 92 ? -7.035 4.207 -3.678 1 97.56 92 ASP A C 1
ATOM 697 O O . ASP A 1 92 ? -6.406 5.117 -3.129 1 97.56 92 ASP A O 1
ATOM 701 N N . ILE A 1 93 ? -7.422 3.092 -3.053 1 98 93 ILE A N 1
ATOM 702 C CA . ILE A 1 93 ? -7.109 2.871 -1.646 1 98 93 ILE A CA 1
ATOM 703 C C . ILE A 1 93 ? -5.594 2.842 -1.454 1 98 93 ILE A C 1
ATOM 705 O O . ILE A 1 93 ? -5.07 3.428 -0.503 1 98 93 ILE A O 1
ATOM 709 N N . SER A 1 94 ? -4.922 2.17 -2.344 1 97.31 94 SER A N 1
ATOM 710 C CA . SER A 1 94 ? -3.465 2.104 -2.268 1 97.31 94 SER A CA 1
ATOM 711 C C . SER A 1 94 ? -2.842 3.492 -2.342 1 97.31 94 SER A C 1
ATOM 713 O O . SER A 1 94 ? -1.899 3.795 -1.607 1 97.31 94 SER A O 1
ATOM 715 N N . ALA A 1 95 ? -3.346 4.301 -3.215 1 97.38 95 ALA A N 1
ATOM 716 C CA . ALA A 1 95 ? -2.857 5.672 -3.338 1 97.38 95 ALA A CA 1
ATOM 717 C C . ALA A 1 95 ? -3.135 6.469 -2.066 1 97.38 95 ALA A C 1
ATOM 719 O O . ALA A 1 95 ? -2.295 7.254 -1.622 1 97.38 95 ALA A O 1
ATOM 720 N N . ILE A 1 96 ? -4.281 6.297 -1.469 1 97.94 96 ILE A N 1
ATOM 721 C CA . ILE A 1 96 ? -4.664 6.969 -0.233 1 97.94 96 ILE A CA 1
ATOM 722 C C . ILE A 1 96 ? -3.711 6.566 0.89 1 97.94 96 ILE A C 1
ATOM 724 O O . ILE A 1 96 ? -3.223 7.422 1.636 1 97.94 96 ILE A O 1
ATOM 728 N N . LEU A 1 97 ? -3.434 5.254 0.969 1 97.81 97 LEU A N 1
ATOM 729 C CA . LEU A 1 97 ? -2.518 4.754 1.99 1 97.81 97 LEU A CA 1
ATOM 730 C C . LEU A 1 97 ? -1.133 5.367 1.824 1 97.81 97 LEU A C 1
ATOM 732 O O . LEU A 1 97 ? -0.489 5.734 2.811 1 97.81 97 LEU A O 1
ATOM 736 N N . MET A 1 98 ? -0.731 5.477 0.636 1 96.5 98 MET A N 1
ATOM 737 C CA . MET A 1 98 ? 0.568 6.078 0.35 1 96.5 98 MET A CA 1
ATOM 738 C C . MET A 1 98 ? 0.577 7.559 0.724 1 96.5 98 MET A C 1
ATOM 740 O O . MET A 1 98 ? 1.511 8.031 1.372 1 96.5 98 MET A O 1
ATOM 744 N N . MET A 1 99 ? -0.498 8.273 0.371 1 95.81 99 MET A N 1
ATOM 745 C CA . MET A 1 99 ? -0.608 9.695 0.676 1 95.81 99 MET A CA 1
ATOM 746 C C . MET A 1 99 ? -0.526 9.938 2.18 1 95.81 99 MET A C 1
ATOM 748 O O . MET A 1 99 ? 0.097 10.906 2.623 1 95.81 99 MET A O 1
ATOM 752 N N . MET A 1 100 ? -1.113 9.062 2.898 1 97 100 MET A N 1
ATOM 753 C CA . MET A 1 100 ? -1.182 9.234 4.348 1 97 100 MET A CA 1
ATOM 754 C C . MET A 1 100 ? 0.068 8.672 5.02 1 97 100 MET A C 1
ATOM 756 O O . MET A 1 100 ? 0.295 8.906 6.207 1 97 100 MET A O 1
ATOM 760 N N . ASP A 1 101 ? 0.837 7.934 4.285 1 96.44 101 ASP A N 1
ATOM 761 C CA . ASP A 1 101 ? 2.062 7.324 4.793 1 96.44 101 ASP A CA 1
ATOM 762 C C . ASP A 1 101 ? 1.789 6.5 6.051 1 96.44 101 ASP A C 1
ATOM 764 O O . ASP A 1 101 ? 2.455 6.676 7.07 1 96.44 101 ASP A O 1
ATOM 768 N N . ILE A 1 102 ? 0.812 5.637 5.953 1 95.62 102 ILE A N 1
ATOM 769 C CA . ILE A 1 102 ? 0.399 4.824 7.09 1 95.62 102 ILE A CA 1
ATOM 770 C C . ILE A 1 102 ? 1.484 3.801 7.418 1 95.62 102 ILE A C 1
ATOM 772 O O . ILE A 1 102 ? 2.027 3.154 6.52 1 95.62 102 ILE A O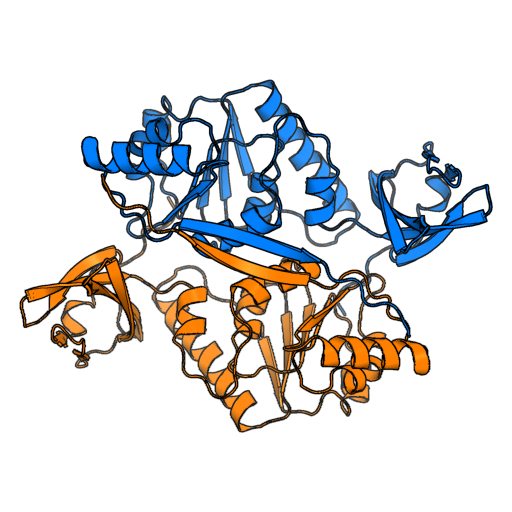 1
ATOM 776 N N . HIS A 1 103 ? 1.764 3.662 8.688 1 89.88 103 HIS A N 1
ATOM 777 C CA . HIS A 1 103 ? 2.742 2.705 9.188 1 89.88 103 HIS A CA 1
ATOM 778 C C . HIS A 1 103 ? 2.145 1.83 10.289 1 89.88 103 HIS A C 1
ATOM 780 O O . HIS A 1 103 ? 1.177 2.225 10.945 1 89.88 103 HIS A O 1
ATOM 786 N N . PRO A 1 104 ? 2.826 0.663 10.398 1 91.5 104 PRO A N 1
ATOM 787 C CA . PRO A 1 104 ? 2.387 -0.179 11.516 1 91.5 104 PRO A CA 1
ATOM 788 C C . PRO A 1 104 ? 2.471 0.535 12.867 1 91.5 104 PRO A C 1
ATOM 790 O O . PRO A 1 104 ? 3.467 1.2 13.156 1 91.5 104 PRO A O 1
ATOM 793 N N . GLY A 1 105 ? 1.393 0.447 13.641 1 92.5 105 GLY A N 1
ATOM 794 C CA . GLY A 1 105 ? 1.333 1.094 14.938 1 92.5 105 GLY A CA 1
ATOM 795 C C . GLY A 1 105 ? 0.489 2.354 14.938 1 92.5 105 GLY A C 1
ATOM 796 O O . GLY A 1 105 ? 0.123 2.861 16 1 92.5 105 GLY A O 1
ATOM 797 N N . ASP A 1 106 ? 0.115 2.863 13.797 1 94.62 106 ASP A N 1
ATOM 798 C CA . ASP A 1 106 ? -0.632 4.109 13.672 1 94.62 106 ASP A CA 1
ATOM 799 C C . ASP A 1 106 ? -2.074 3.938 14.141 1 94.62 106 ASP A C 1
ATOM 801 O O . ASP A 1 106 ? -2.6 2.822 14.148 1 94.62 106 ASP A O 1
ATOM 805 N N . THR A 1 107 ? -2.631 4.996 14.547 1 96.81 107 THR A N 1
ATOM 806 C CA . THR A 1 107 ? -4.07 5.121 14.75 1 96.81 107 THR A CA 1
ATOM 807 C C . THR A 1 107 ? -4.699 5.965 13.641 1 96.81 107 THR A C 1
ATOM 809 O O . THR A 1 107 ? -4.297 7.109 13.422 1 96.81 107 THR A O 1
ATOM 812 N N . VAL A 1 108 ? -5.707 5.398 12.969 1 98.44 108 VAL A N 1
ATOM 813 C CA . VAL A 1 108 ? -6.301 6.082 11.82 1 98.44 108 VAL A CA 1
ATOM 814 C C . VAL A 1 108 ? -7.809 6.223 12.031 1 98.44 108 VAL A C 1
ATOM 816 O O . VAL A 1 108 ? -8.469 5.285 12.484 1 98.44 108 VAL A O 1
ATOM 819 N N . LEU A 1 109 ? -8.328 7.387 11.695 1 98.5 109 LEU A N 1
ATOM 820 C CA . LEU A 1 109 ? -9.766 7.625 11.688 1 98.5 109 LEU A CA 1
ATOM 821 C C . LEU A 1 109 ? -10.336 7.488 10.281 1 98.5 109 LEU A C 1
ATOM 823 O O . LEU A 1 109 ? -9.828 8.102 9.336 1 98.5 109 LEU A O 1
ATOM 827 N N . GLU A 1 110 ? -11.289 6.656 10.141 1 98.62 110 GLU A N 1
ATOM 828 C CA . GLU A 1 110 ? -12.039 6.48 8.906 1 98.62 110 GLU A CA 1
ATOM 829 C C . GLU A 1 110 ? -13.484 6.934 9.062 1 98.62 110 GLU A C 1
ATOM 831 O O . GLU A 1 110 ? -14.148 6.582 10.047 1 98.62 110 GLU A O 1
ATOM 836 N N . THR A 1 111 ? -13.93 7.754 8.141 1 97.75 111 THR A N 1
ATOM 837 C CA . THR A 1 111 ? -15.352 8.07 8.062 1 97.75 111 THR A CA 1
ATOM 838 C C . THR A 1 111 ? -15.961 7.543 6.766 1 97.75 111 THR A C 1
ATOM 840 O O . THR A 1 111 ? -15.469 7.844 5.676 1 97.75 111 THR A O 1
ATOM 843 N N . GLY A 1 112 ? -17.062 6.801 6.914 1 96.5 112 GLY A N 1
ATOM 844 C CA . GLY A 1 112 ? -17.641 6.074 5.793 1 96.5 112 GLY A CA 1
ATOM 845 C C . GLY A 1 112 ? -17.078 4.672 5.641 1 96.5 112 GLY A C 1
ATOM 846 O O . GLY A 1 112 ? -16.344 4.391 4.699 1 96.5 112 GLY A O 1
ATOM 847 N N . SER A 1 113 ? -17.547 3.766 6.469 1 97.06 113 SER A N 1
ATOM 848 C CA . SER A 1 113 ? -17.094 2.383 6.422 1 97.06 113 SER A CA 1
ATOM 849 C C . SER A 1 113 ? -17.547 1.693 5.137 1 97.06 113 SER A C 1
ATOM 851 O O . SER A 1 113 ? -16.828 0.859 4.59 1 97.06 113 SER A O 1
ATOM 853 N N . GLY A 1 114 ? -18.812 2.07 4.68 1 96.5 114 GLY A N 1
ATOM 854 C CA . GLY A 1 114 ? -19.359 1.458 3.482 1 96.5 114 GLY A CA 1
ATOM 855 C C . GLY A 1 114 ? -19.438 -0.054 3.566 1 96.5 114 GLY A C 1
ATOM 856 O O . GLY A 1 114 ? -20.047 -0.601 4.488 1 96.5 114 GLY A O 1
ATOM 857 N N . SER A 1 115 ? -18.812 -0.692 2.609 1 97.75 115 SER A N 1
ATOM 858 C CA . SER A 1 115 ? -18.797 -2.15 2.604 1 97.75 115 SER A CA 1
ATOM 859 C C . SER A 1 115 ? -17.578 -2.693 3.334 1 97.75 115 SER A C 1
ATOM 861 O O . SER A 1 115 ? -17.422 -3.906 3.477 1 97.75 115 SER A O 1
ATOM 863 N N . GLY A 1 116 ? -16.672 -1.843 3.76 1 98.19 116 GLY A N 1
ATOM 864 C CA . GLY A 1 116 ? -15.547 -2.244 4.586 1 98.19 116 GLY A CA 1
ATOM 865 C C . GLY A 1 116 ? -14.258 -2.393 3.803 1 98.19 116 GLY A C 1
ATOM 866 O O . GLY A 1 116 ? -13.258 -2.873 4.336 1 98.19 116 GLY A O 1
ATOM 867 N N . ALA A 1 117 ? -14.289 -1.954 2.5 1 98.38 117 ALA A N 1
ATOM 868 C CA . ALA A 1 117 ? -13.102 -2.119 1.669 1 98.38 117 ALA A CA 1
ATOM 869 C C . ALA A 1 117 ? -11.922 -1.33 2.234 1 98.38 117 ALA A C 1
ATOM 871 O O . ALA A 1 117 ? -10.875 -1.901 2.537 1 98.38 117 ALA A O 1
ATOM 872 N N . MET A 1 118 ? -12.133 -0.048 2.439 1 98.44 118 MET A N 1
ATOM 873 C CA . MET A 1 118 ? -11.094 0.811 2.988 1 98.44 118 MET A CA 1
ATOM 874 C C . MET A 1 118 ? -10.664 0.334 4.375 1 98.44 118 MET A C 1
ATOM 876 O O . MET A 1 118 ? -9.477 0.278 4.68 1 98.44 118 MET A O 1
ATOM 880 N N . SER A 1 119 ? -11.586 -0.079 5.184 1 98.75 119 SER A N 1
ATOM 881 C CA . SER A 1 119 ? -11.312 -0.542 6.539 1 98.75 119 SER A CA 1
ATOM 882 C C . SER A 1 119 ? -10.336 -1.716 6.543 1 98.75 119 SER A C 1
ATOM 884 O O . SER A 1 119 ? -9.43 -1.771 7.367 1 98.75 119 SER A O 1
ATOM 886 N N . LEU A 1 120 ? -10.539 -2.625 5.637 1 98.56 120 LEU A N 1
ATOM 887 C CA . LEU A 1 120 ? -9.703 -3.82 5.562 1 98.56 120 LEU A CA 1
ATOM 888 C C . LEU A 1 120 ? -8.273 -3.457 5.195 1 98.56 120 LEU A C 1
ATOM 890 O O . LEU A 1 120 ? -7.324 -3.971 5.797 1 98.56 120 LEU A O 1
ATOM 894 N N . PHE A 1 121 ? -8.094 -2.594 4.246 1 98.5 121 PHE A N 1
ATOM 895 C CA . PHE A 1 121 ? -6.758 -2.176 3.846 1 98.5 121 PHE A CA 1
ATOM 896 C C . PHE A 1 121 ? -6.078 -1.393 4.961 1 98.5 121 PHE A C 1
ATOM 898 O O . PHE A 1 121 ? -4.883 -1.573 5.215 1 98.5 121 PHE A O 1
ATOM 905 N N . LEU A 1 122 ? -6.855 -0.536 5.602 1 98.69 122 LEU A N 1
ATOM 906 C CA . LEU A 1 122 ? -6.309 0.198 6.738 1 98.69 122 LEU A CA 1
ATOM 907 C C . LEU A 1 122 ? -5.887 -0.756 7.848 1 98.69 122 LEU A C 1
ATOM 909 O O . LEU A 1 122 ? -4.82 -0.59 8.445 1 98.69 122 LEU A O 1
ATOM 913 N N . SER A 1 123 ? -6.711 -1.721 8.133 1 98.62 123 SER A N 1
ATOM 914 C CA . SER A 1 123 ? -6.43 -2.725 9.148 1 98.62 123 SER A CA 1
ATOM 915 C C . SER A 1 123 ? -5.074 -3.383 8.922 1 98.62 123 SER A C 1
ATOM 917 O O . SER A 1 123 ? -4.266 -3.488 9.844 1 98.62 123 SER A O 1
ATOM 919 N N . ARG A 1 124 ? -4.867 -3.785 7.691 1 97.25 124 ARG A N 1
ATOM 920 C CA . ARG A 1 124 ? -3.592 -4.41 7.352 1 97.25 124 ARG A CA 1
ATOM 921 C C . ARG A 1 124 ? -2.436 -3.434 7.531 1 97.25 124 ARG A C 1
ATOM 923 O O . ARG A 1 124 ? -1.395 -3.791 8.086 1 97.25 124 ARG A O 1
ATOM 930 N N . ALA A 1 125 ? -2.609 -2.25 7.07 1 96.69 125 ALA A N 1
ATOM 931 C CA . ALA A 1 125 ? -1.53 -1.27 7.016 1 96.69 125 ALA A CA 1
ATOM 932 C C . ALA A 1 125 ? -1.075 -0.875 8.422 1 96.69 125 ALA A C 1
ATOM 934 O O . ALA A 1 125 ? 0.123 -0.738 8.672 1 96.69 125 ALA A O 1
ATOM 935 N N . VAL A 1 126 ? -1.991 -0.722 9.352 1 96.44 126 VAL A N 1
ATOM 936 C CA . VAL A 1 126 ? -1.629 -0.244 10.68 1 96.44 126 VAL A CA 1
ATOM 937 C C . VAL A 1 126 ? -1.077 -1.398 11.516 1 96.44 126 VAL A C 1
ATOM 939 O O . VAL A 1 126 ? -0.4 -1.179 12.523 1 96.44 126 VAL A O 1
ATOM 942 N N . GLY A 1 127 ? -1.446 -2.648 11.195 1 94 127 GLY A N 1
ATOM 943 C CA . GLY A 1 127 ? -0.887 -3.82 11.852 1 94 127 GLY A CA 1
ATOM 944 C C . GLY A 1 127 ? -1.45 -4.055 13.242 1 94 127 GLY A C 1
ATOM 945 O O . GLY A 1 127 ? -2.34 -3.33 13.688 1 94 127 GLY A O 1
ATOM 946 N N . PRO A 1 128 ? -0.904 -5.062 13.945 1 93.06 128 PRO A N 1
ATOM 947 C CA . PRO A 1 128 ? -1.472 -5.523 15.211 1 93.06 128 PRO A CA 1
ATOM 948 C C . PRO A 1 128 ? -1.347 -4.484 16.328 1 93.06 128 PRO A C 1
ATOM 950 O O . PRO A 1 128 ? -2.113 -4.516 17.297 1 93.06 128 PRO A O 1
ATOM 953 N N . LYS A 1 129 ? -0.417 -3.582 16.203 1 92.88 129 LYS A N 1
ATOM 954 C CA . LYS A 1 129 ? -0.211 -2.586 17.25 1 92.88 129 LYS A CA 1
ATOM 955 C C . LYS A 1 129 ? -0.939 -1.285 16.922 1 92.88 129 LYS A C 1
ATOM 957 O O . LYS A 1 129 ? -0.922 -0.341 17.719 1 92.88 129 LYS A O 1
ATOM 962 N N . GLY A 1 130 ? -1.452 -1.236 15.703 1 95.25 130 GLY A N 1
ATOM 963 C CA . GLY A 1 130 ? -2.207 -0.06 15.297 1 95.25 130 GLY A CA 1
ATOM 964 C C . GLY A 1 130 ? -3.705 -0.227 15.461 1 95.25 130 GLY A C 1
ATOM 965 O O . GLY A 1 130 ? -4.172 -1.261 15.945 1 95.25 130 GLY A O 1
ATOM 966 N N . ARG A 1 131 ? -4.434 0.848 15.078 1 97.38 131 ARG A N 1
ATOM 967 C CA . ARG A 1 131 ? -5.883 0.802 15.242 1 97.38 131 ARG A CA 1
ATOM 968 C C . ARG A 1 131 ? -6.578 1.682 14.211 1 97.38 131 ARG A C 1
ATOM 970 O O . ARG A 1 131 ? -6.031 2.701 13.781 1 97.38 131 ARG A O 1
ATOM 977 N N . VAL A 1 132 ? -7.809 1.204 13.844 1 98.69 132 VAL A N 1
ATOM 978 C CA . VAL A 1 132 ? -8.68 1.961 12.953 1 98.69 132 VAL A CA 1
ATOM 979 C C . VAL A 1 132 ? -10 2.273 13.664 1 98.69 132 VAL A C 1
ATOM 981 O O . VAL A 1 132 ? -10.641 1.377 14.211 1 98.69 132 VAL A O 1
ATOM 984 N N . ILE A 1 133 ? -10.328 3.52 13.734 1 98.62 133 ILE A N 1
ATOM 985 C CA . ILE A 1 133 ? -11.633 3.961 14.219 1 98.62 133 ILE A CA 1
ATOM 986 C C . ILE A 1 133 ? -12.523 4.34 13.039 1 98.62 133 ILE A C 1
ATOM 988 O O . ILE A 1 133 ? -12.25 5.324 12.344 1 98.62 133 ILE A O 1
ATOM 992 N N . SER A 1 134 ? -13.555 3.572 12.828 1 98.56 134 SER A N 1
ATOM 993 C CA . SER A 1 134 ? -14.352 3.723 11.609 1 98.56 134 SER A CA 1
ATOM 994 C C . SER A 1 134 ? -15.773 4.16 11.93 1 98.56 134 SER A C 1
ATOM 996 O O . SER A 1 134 ? -16.547 3.395 12.5 1 98.56 134 SER A O 1
ATOM 998 N N . TYR A 1 135 ? -16.156 5.34 11.5 1 98 135 TYR A N 1
ATOM 999 C CA . TYR A 1 135 ? -17.484 5.887 11.711 1 98 135 TYR A CA 1
ATOM 1000 C C . TYR A 1 135 ? -18.359 5.664 10.484 1 98 135 TYR A C 1
ATOM 1002 O O . TYR A 1 135 ? -17.906 5.836 9.352 1 98 135 TYR A O 1
ATOM 1010 N N . GLU A 1 136 ? -19.516 5.234 10.664 1 97.88 136 GLU A N 1
ATOM 1011 C CA . GLU A 1 136 ? -20.547 5.059 9.641 1 97.88 136 GLU A CA 1
ATOM 1012 C C . GLU A 1 136 ? -21.906 5.508 10.141 1 97.88 136 GLU A C 1
ATOM 1014 O O . GLU A 1 136 ? -22.312 5.164 11.258 1 97.88 136 GLU A O 1
ATOM 1019 N N . ILE A 1 137 ? -22.562 6.293 9.32 1 96.88 137 ILE A N 1
ATOM 1020 C CA . ILE A 1 137 ? -23.828 6.871 9.75 1 96.88 137 ILE A CA 1
ATOM 1021 C C . ILE A 1 137 ? -24.969 5.91 9.422 1 96.88 137 ILE A C 1
ATOM 1023 O O . ILE A 1 137 ? -25.984 5.867 10.133 1 96.88 137 ILE A O 1
ATOM 1027 N N . ARG A 1 138 ? -24.875 5.199 8.375 1 97.19 138 ARG A N 1
ATOM 1028 C CA . ARG A 1 138 ? -25.938 4.305 7.934 1 97.19 138 ARG A CA 1
ATOM 1029 C C . ARG A 1 138 ? -25.812 2.939 8.602 1 97.19 138 ARG A C 1
ATOM 1031 O O . ARG A 1 138 ? -24.781 2.279 8.5 1 97.19 138 ARG A O 1
ATOM 1038 N N . ASP A 1 139 ? -26.875 2.477 9.078 1 98 139 ASP A N 1
ATOM 1039 C CA . ASP A 1 139 ? -26.922 1.216 9.812 1 98 139 ASP A CA 1
ATOM 1040 C C . ASP A 1 139 ? -26.609 0.034 8.906 1 98 139 ASP A C 1
ATOM 1042 O O . ASP A 1 139 ? -25.844 -0.856 9.281 1 98 139 ASP A O 1
ATOM 1046 N N . ASP A 1 140 ? -27.234 0.031 7.77 1 98 140 ASP A N 1
ATOM 1047 C CA . ASP A 1 140 ? -27.016 -1.088 6.855 1 98 140 ASP A CA 1
ATOM 1048 C C . ASP A 1 140 ? -25.578 -1.146 6.379 1 98 140 ASP A C 1
ATOM 1050 O O . ASP A 1 140 ? -24.984 -2.225 6.289 1 98 140 ASP A O 1
ATOM 1054 N N . HIS A 1 141 ? -24.969 0.026 6.09 1 97.94 141 HIS A N 1
ATOM 1055 C CA . HIS A 1 141 ? -23.562 0.07 5.711 1 97.94 141 HIS A CA 1
ATOM 1056 C C . HIS A 1 141 ? -22.672 -0.379 6.859 1 97.94 141 HIS A C 1
ATOM 1058 O O . HIS A 1 141 ? -21.734 -1.168 6.664 1 97.94 141 HIS A O 1
ATOM 1064 N N . HIS A 1 142 ? -22.953 0.091 8.031 1 98.19 142 HIS A N 1
ATOM 1065 C CA . HIS A 1 142 ? -22.203 -0.258 9.242 1 98.19 142 HIS A CA 1
ATOM 1066 C C . HIS A 1 142 ? -22.188 -1.768 9.453 1 98.19 142 HIS A C 1
ATOM 1068 O O . HIS A 1 142 ? -21.125 -2.359 9.633 1 98.19 142 HIS A O 1
ATOM 1074 N N . ASN A 1 143 ? -23.297 -2.326 9.414 1 98.5 143 ASN A N 1
ATOM 1075 C CA . ASN A 1 143 ? -23.422 -3.762 9.641 1 98.5 143 ASN A CA 1
ATOM 1076 C C . ASN A 1 143 ? -22.734 -4.566 8.547 1 98.5 143 ASN A C 1
ATOM 1078 O O . ASN A 1 143 ? -22.109 -5.602 8.82 1 98.5 143 ASN A O 1
ATOM 1082 N N . LEU A 1 144 ? -22.891 -4.102 7.367 1 98.44 144 LEU A N 1
ATOM 1083 C CA . LEU A 1 144 ? -22.266 -4.801 6.25 1 98.44 144 LEU A CA 1
ATOM 1084 C C . LEU A 1 144 ? -20.75 -4.758 6.359 1 98.44 144 LEU A C 1
ATOM 1086 O O . LEU A 1 144 ? -20.078 -5.777 6.16 1 98.44 144 LEU A O 1
ATOM 1090 N N . ALA A 1 145 ? -20.188 -3.594 6.668 1 98.5 145 ALA A N 1
ATOM 1091 C CA . ALA A 1 145 ? -18.734 -3.463 6.844 1 98.5 145 ALA A CA 1
ATOM 1092 C C . ALA A 1 145 ? -18.234 -4.398 7.938 1 98.5 145 ALA A C 1
ATOM 1094 O O . ALA A 1 145 ? -17.234 -5.094 7.754 1 98.5 145 ALA A O 1
ATOM 1095 N N . LYS A 1 146 ? -18.922 -4.43 9.031 1 98.56 146 LYS A N 1
ATOM 1096 C CA . LYS A 1 146 ? -18.562 -5.309 10.141 1 98.56 146 LYS A CA 1
ATOM 1097 C C . LYS A 1 146 ? -18.594 -6.773 9.711 1 98.56 146 LYS A C 1
ATOM 1099 O O . LYS A 1 146 ? -17.672 -7.535 10.031 1 98.56 146 LYS A O 1
ATOM 1104 N N . LYS A 1 147 ? -19.625 -7.059 9.07 1 98.44 147 LYS A N 1
ATOM 1105 C CA . LYS A 1 147 ? -19.797 -8.438 8.617 1 98.44 147 LYS A CA 1
ATOM 1106 C C . LYS A 1 147 ? -18.672 -8.844 7.664 1 98.44 147 LYS A C 1
ATOM 1108 O O . LYS A 1 147 ? -18.062 -9.906 7.824 1 98.44 147 LYS A O 1
ATOM 1113 N N . ASN A 1 148 ? -18.406 -8.023 6.672 1 98.62 148 ASN A N 1
ATOM 1114 C CA . ASN A 1 148 ? -17.359 -8.328 5.707 1 98.62 148 ASN A CA 1
ATOM 1115 C C . ASN A 1 148 ? -15.992 -8.422 6.383 1 98.62 148 ASN A C 1
ATOM 1117 O O . ASN A 1 148 ? -15.188 -9.289 6.043 1 98.62 148 ASN A O 1
ATOM 1121 N N . TYR A 1 149 ? -15.773 -7.586 7.332 1 98.75 149 TYR A N 1
ATOM 1122 C CA . TYR A 1 149 ? -14.523 -7.609 8.086 1 98.75 149 TYR A CA 1
ATOM 1123 C C . TYR A 1 149 ? -14.383 -8.906 8.867 1 98.75 149 TYR A C 1
ATOM 1125 O O . TYR A 1 149 ? -13.336 -9.562 8.82 1 98.75 149 TYR A O 1
ATOM 1133 N N . ARG A 1 150 ? -15.383 -9.266 9.531 1 98.25 150 ARG A N 1
ATOM 1134 C CA . ARG A 1 150 ? -15.383 -10.484 10.336 1 98.25 150 ARG A CA 1
ATOM 1135 C C . ARG A 1 150 ? -15.219 -11.727 9.461 1 98.25 150 ARG A C 1
ATOM 1137 O O . ARG A 1 150 ? -14.516 -12.664 9.828 1 98.25 150 ARG A O 1
ATOM 1144 N N . HIS A 1 151 ? -15.922 -11.656 8.383 1 97.81 151 HIS A N 1
ATOM 1145 C CA . HIS A 1 151 ? -15.836 -12.773 7.445 1 97.81 151 HIS A CA 1
ATOM 1146 C C . HIS A 1 151 ? -14.406 -12.961 6.938 1 97.81 151 HIS A C 1
ATOM 1148 O O . HIS A 1 151 ? -13.906 -14.086 6.898 1 97.81 151 HIS A O 1
ATOM 1154 N N . TRP A 1 152 ? -13.773 -11.898 6.59 1 98.31 152 TRP A N 1
ATOM 1155 C CA . TRP A 1 152 ? -12.391 -11.945 6.133 1 98.31 152 TRP A CA 1
ATOM 1156 C C . TRP A 1 152 ? -11.469 -12.469 7.234 1 98.31 152 TRP A C 1
ATOM 1158 O O . TRP A 1 152 ? -10.672 -13.383 7.008 1 98.31 152 TRP A O 1
ATOM 1168 N N . ARG A 1 153 ? -11.641 -11.961 8.422 1 97.88 153 ARG A N 1
ATOM 1169 C CA . ARG A 1 153 ? -10.789 -12.352 9.539 1 97.88 153 ARG A CA 1
ATOM 1170 C C . ARG A 1 153 ? -10.953 -13.828 9.867 1 97.88 153 ARG A C 1
ATOM 1172 O O . ARG A 1 153 ? -9.969 -14.531 10.109 1 97.88 153 ARG A O 1
ATOM 1179 N N . ALA A 1 154 ? -12.164 -14.242 9.867 1 97.06 154 ALA A N 1
ATOM 1180 C CA . ALA A 1 154 ? -12.438 -15.641 10.188 1 97.06 154 ALA A CA 1
ATOM 1181 C C . ALA A 1 154 ? -11.828 -16.578 9.148 1 97.06 154 ALA A C 1
ATOM 1183 O O . ALA A 1 154 ? -11.211 -17.578 9.5 1 97.06 154 ALA A O 1
ATOM 1184 N N . ALA A 1 155 ? -12.023 -16.25 7.922 1 96.5 155 ALA A N 1
ATOM 1185 C CA . ALA A 1 155 ? -11.461 -17.047 6.844 1 96.5 155 ALA A CA 1
ATOM 1186 C C . ALA A 1 155 ? -9.93 -17.031 6.895 1 96.5 155 ALA A C 1
ATOM 1188 O O . ALA A 1 155 ? -9.289 -18.062 6.695 1 96.5 155 ALA A O 1
ATOM 1189 N N . TRP A 1 156 ? -9.391 -15.898 7.145 1 95.12 156 TRP A N 1
ATOM 1190 C CA . TRP A 1 156 ? -7.945 -15.719 7.211 1 95.12 156 TRP A CA 1
ATOM 1191 C C . TRP A 1 156 ? -7.34 -16.594 8.305 1 95.12 156 TRP A C 1
ATOM 1193 O O . TRP A 1 156 ? -6.309 -17.234 8.102 1 95.12 156 TRP A O 1
ATOM 1203 N N . GLU A 1 157 ? -7.969 -16.641 9.391 1 94.31 157 GLU A N 1
ATOM 1204 C CA . GLU A 1 157 ? -7.473 -17.359 10.555 1 94.31 157 GLU A CA 1
ATOM 1205 C C . GLU A 1 157 ? -7.328 -18.859 10.25 1 94.31 157 GLU A C 1
ATOM 1207 O O . GLU A 1 157 ? -6.418 -19.516 10.758 1 94.31 157 GLU A O 1
ATOM 1212 N N . ILE A 1 158 ? -8.156 -19.344 9.438 1 94.19 158 ILE A N 1
ATOM 1213 C CA . ILE A 1 158 ? -8.141 -20.766 9.109 1 94.19 158 ILE A CA 1
ATOM 1214 C C . ILE A 1 158 ? -7.004 -21.062 8.133 1 94.19 158 ILE A C 1
ATOM 1216 O O . ILE A 1 158 ? -6.293 -22.047 8.289 1 94.19 158 ILE A O 1
ATOM 1220 N N . GLY A 1 159 ? -6.812 -20.172 7.203 1 89.44 159 GLY A N 1
ATOM 1221 C CA . GLY A 1 159 ? -5.898 -20.453 6.105 1 89.44 159 GLY A CA 1
ATOM 1222 C C . GLY A 1 159 ? -4.488 -19.953 6.363 1 89.44 159 GLY A C 1
ATOM 1223 O O . GLY A 1 159 ? -3.57 -20.266 5.602 1 89.44 159 GLY A O 1
ATOM 1224 N N . HIS A 1 160 ? -4.32 -19.203 7.445 1 89.31 160 HIS A N 1
ATOM 1225 C CA . HIS A 1 160 ? -3.018 -18.594 7.688 1 89.31 160 HIS A CA 1
ATOM 1226 C C . HIS A 1 160 ? -2.559 -18.812 9.125 1 89.31 160 HIS A C 1
ATOM 1228 O O . HIS A 1 160 ? -3.385 -18.906 10.031 1 89.31 160 HIS A O 1
ATOM 1234 N N . MET A 1 161 ? -1.265 -18.859 9.227 1 83.75 161 MET A N 1
ATOM 1235 C CA . MET A 1 161 ? -0.695 -19.031 10.555 1 83.75 161 MET A CA 1
ATOM 1236 C C . MET A 1 161 ? -0.773 -17.734 11.352 1 83.75 161 MET A C 1
ATOM 1238 O O . MET A 1 161 ? -1.138 -17.734 12.523 1 83.75 161 MET A O 1
ATOM 1242 N N . GLU A 1 162 ? -0.395 -16.672 10.633 1 85.19 162 GLU A N 1
ATOM 1243 C CA . GLU A 1 162 ? -0.488 -15.367 11.273 1 85.19 162 GLU A CA 1
ATOM 1244 C C . GLU A 1 162 ? -1.933 -14.883 11.328 1 85.19 162 GLU A C 1
ATOM 1246 O O . GLU A 1 162 ? -2.645 -14.922 10.32 1 85.19 162 GLU A O 1
ATOM 1251 N N . GLU A 1 163 ? -2.287 -14.344 12.43 1 90.12 163 GLU A N 1
ATOM 1252 C CA . GLU A 1 163 ? -3.656 -13.859 12.594 1 90.12 163 GLU A CA 1
ATOM 1253 C C . GLU A 1 163 ? -3.83 -12.469 11.984 1 90.12 163 GLU A C 1
ATOM 1255 O O . GLU A 1 163 ? -2.939 -11.625 12.094 1 90.12 163 GLU A O 1
ATOM 1260 N N . TRP A 1 164 ? -4.941 -12.297 11.344 1 95.06 164 TRP A N 1
ATOM 1261 C CA . TRP A 1 164 ? -5.336 -10.93 11 1 95.06 164 TRP A CA 1
ATOM 1262 C C . TRP A 1 164 ? -5.699 -10.133 12.25 1 95.06 164 TRP A C 1
ATOM 1264 O O . TRP A 1 164 ? -6.438 -10.625 13.109 1 95.06 164 TRP A O 1
ATOM 1274 N N . PRO A 1 165 ? -5.238 -8.945 12.344 1 94.94 165 PRO A N 1
ATOM 1275 C CA . PRO A 1 165 ? -5.508 -8.203 13.578 1 94.94 165 PRO A CA 1
ATOM 1276 C C . PRO A 1 165 ? -6.98 -7.824 13.734 1 94.94 165 PRO A C 1
ATOM 1278 O O . PRO A 1 165 ? -7.652 -7.535 12.742 1 94.94 165 PRO A O 1
ATOM 1281 N N . ASP A 1 166 ? -7.457 -7.871 14.961 1 97.44 166 ASP A N 1
ATOM 1282 C CA . ASP A 1 166 ? -8.758 -7.297 15.297 1 97.44 166 ASP A CA 1
ATOM 1283 C C . ASP A 1 166 ? -8.609 -5.855 15.789 1 97.44 166 ASP A C 1
ATOM 1285 O O . ASP A 1 166 ? -8.758 -5.582 16.984 1 97.44 166 ASP A O 1
ATOM 1289 N N . ASN A 1 167 ? -8.414 -4.973 14.812 1 98.38 167 ASN A N 1
ATOM 1290 C CA . ASN A 1 167 ? -7.957 -3.639 15.18 1 98.38 167 ASN A CA 1
ATOM 1291 C C . ASN A 1 167 ? -8.836 -2.553 14.57 1 98.38 167 ASN A C 1
ATOM 1293 O O . ASN A 1 167 ? -8.398 -1.408 14.422 1 98.38 167 ASN A O 1
ATOM 1297 N N . VAL A 1 168 ? -10.047 -2.934 14.133 1 98.81 168 VAL A N 1
ATOM 1298 C CA . VAL A 1 168 ? -10.984 -1.939 13.617 1 98.81 168 VAL A CA 1
ATOM 1299 C C . VAL A 1 168 ? -12.156 -1.786 14.586 1 98.81 168 VAL A C 1
ATOM 1301 O O . VAL A 1 168 ? -12.828 -2.766 14.914 1 98.81 168 VAL A O 1
ATOM 1304 N N . ASP A 1 169 ? -12.375 -0.621 15.055 1 98.62 169 ASP A N 1
ATOM 1305 C CA . ASP A 1 169 ? -13.531 -0.276 15.875 1 98.62 169 ASP A CA 1
ATOM 1306 C C . ASP A 1 169 ? -14.617 0.398 15.039 1 98.62 169 ASP A C 1
ATOM 1308 O O . ASP A 1 169 ? -14.508 1.581 14.703 1 98.62 169 ASP A O 1
ATOM 1312 N N . PHE A 1 170 ? -15.602 -0.359 14.719 1 98.75 170 PHE A N 1
ATOM 1313 C CA . PHE A 1 170 ? -16.719 0.18 13.938 1 98.75 170 PHE A CA 1
ATOM 1314 C C . PHE A 1 170 ? -17.703 0.903 14.844 1 98.75 170 PHE A C 1
ATOM 1316 O O . PHE A 1 170 ? -18.234 0.318 15.797 1 98.75 170 PHE A O 1
ATOM 1323 N N . ILE A 1 171 ? -18.016 2.115 14.492 1 98.44 171 ILE A N 1
ATOM 1324 C CA . ILE A 1 171 ? -18.906 2.943 15.305 1 98.44 171 ILE A CA 1
ATOM 1325 C C . ILE A 1 171 ? -20.062 3.453 14.453 1 98.44 171 ILE A C 1
ATOM 1327 O O . ILE A 1 171 ? -19.844 4.105 13.43 1 98.44 171 ILE A O 1
ATOM 1331 N N . LEU A 1 172 ? -21.281 3.133 14.883 1 98.44 172 LEU A N 1
ATOM 1332 C CA . LEU A 1 172 ? -22.469 3.641 14.219 1 98.44 172 LEU A CA 1
ATOM 1333 C C . LEU A 1 172 ? -22.844 5.02 14.758 1 98.44 172 LEU A C 1
ATOM 1335 O O . LEU A 1 172 ? -23.547 5.125 15.766 1 98.44 172 LEU A O 1
ATOM 1339 N N . LYS A 1 173 ? -22.375 6.035 14.047 1 97.69 173 LYS A N 1
ATOM 1340 C CA . LYS A 1 173 ? -22.609 7.402 14.492 1 97.69 173 LYS A CA 1
ATOM 1341 C C . LYS A 1 173 ? -22.25 8.406 13.398 1 97.69 173 LYS A C 1
ATOM 1343 O O . LYS A 1 173 ? -21.359 8.156 12.594 1 97.69 173 LYS A O 1
ATOM 1348 N N . ASP A 1 174 ? -22.969 9.477 13.391 1 96.56 174 ASP A N 1
ATOM 1349 C CA . ASP A 1 174 ? -22.625 10.609 12.539 1 96.56 174 ASP A CA 1
ATOM 1350 C C . ASP A 1 174 ? -21.375 11.328 13.055 1 96.56 174 ASP A C 1
ATOM 1352 O O . ASP A 1 174 ? -21.406 11.922 14.133 1 96.56 174 ASP A O 1
ATOM 1356 N N . ILE A 1 175 ? -20.312 11.32 12.281 1 96.25 175 ILE A N 1
ATOM 1357 C CA . ILE A 1 175 ? -19.047 11.906 12.695 1 96.25 175 ILE A CA 1
ATOM 1358 C C . ILE A 1 175 ? -19.219 13.406 12.938 1 96.25 175 ILE A C 1
ATOM 1360 O O . ILE A 1 175 ? -18.547 13.984 13.797 1 96.25 175 ILE A O 1
ATOM 1364 N N . SER A 1 176 ? -20.141 14.055 12.211 1 93.56 176 SER A N 1
ATOM 1365 C CA . SER A 1 176 ? -20.328 15.492 12.344 1 93.56 176 SER A CA 1
ATOM 1366 C C . SER A 1 176 ? -20.891 15.852 13.719 1 93.56 176 SER A C 1
ATOM 1368 O O . SER A 1 176 ? -20.812 17 14.141 1 93.56 176 SER A O 1
ATOM 1370 N N . THR A 1 177 ? -21.391 14.859 14.43 1 93.56 177 THR A N 1
ATOM 1371 C CA . THR A 1 177 ? -21.953 15.102 15.758 1 93.56 177 THR A CA 1
ATOM 1372 C C . THR A 1 177 ? -21.094 14.445 16.828 1 93.56 177 THR A C 1
ATOM 1374 O O . THR A 1 177 ? -21.516 14.344 17.984 1 93.56 177 THR A O 1
ATOM 1377 N N . ALA A 1 178 ? -19.953 14.008 16.453 1 93.19 178 ALA A N 1
ATOM 1378 C CA . ALA A 1 178 ? -19.141 13.211 17.375 1 93.19 178 ALA A CA 1
ATOM 1379 C C . ALA A 1 178 ? -18.016 14.039 17.984 1 93.19 178 ALA A C 1
ATOM 1381 O O . ALA A 1 178 ? -16.969 13.508 18.328 1 93.19 178 ALA A O 1
ATOM 1382 N N . ALA A 1 179 ? -18.172 15.297 18.094 1 91.44 179 ALA A N 1
ATOM 1383 C CA . ALA A 1 179 ? -17.141 16.188 18.609 1 91.44 179 ALA A CA 1
ATOM 1384 C C . ALA A 1 179 ? -16.719 15.781 20.016 1 91.44 179 ALA A C 1
ATOM 1386 O O . ALA A 1 179 ? -15.531 15.781 20.344 1 91.44 179 ALA A O 1
ATOM 1387 N N . ALA A 1 180 ? -17.656 15.398 20.859 1 91.69 180 ALA A N 1
ATOM 1388 C CA . ALA A 1 180 ? -17.359 15.008 22.234 1 91.69 180 ALA A CA 1
ATOM 1389 C C . ALA A 1 180 ? -16.516 13.727 22.266 1 91.69 180 ALA A C 1
ATOM 1391 O O . ALA A 1 180 ? -15.578 13.625 23.062 1 91.69 180 ALA A O 1
ATOM 1392 N N . ASP A 1 181 ? -16.844 12.797 21.406 1 91.19 181 ASP A N 1
ATOM 1393 C CA . ASP A 1 181 ? -16.109 11.539 21.328 1 91.19 181 ASP A CA 1
ATOM 1394 C C . ASP A 1 181 ? -14.664 11.773 20.875 1 91.19 181 ASP A C 1
ATOM 1396 O O . ASP A 1 181 ? -13.758 11.047 21.266 1 91.19 181 ASP A O 1
ATOM 1400 N N . MET A 1 182 ? -14.477 12.789 20.016 1 91.06 182 MET A N 1
ATOM 1401 C CA . MET A 1 182 ? -13.195 13.031 19.375 1 91.06 182 MET A CA 1
ATOM 1402 C C . MET A 1 182 ? -12.242 13.766 20.312 1 91.06 182 MET A C 1
ATOM 1404 O O . MET A 1 182 ? -11.031 13.805 20.078 1 91.06 182 MET A O 1
ATOM 1408 N N . LYS A 1 183 ? -12.719 14.375 21.391 1 87.12 183 LYS A N 1
ATOM 1409 C CA . LYS A 1 183 ? -11.906 15.164 22.312 1 87.12 183 LYS A CA 1
ATOM 1410 C C . LYS A 1 183 ? -10.797 14.312 22.922 1 87.12 183 LYS A C 1
ATOM 1412 O O . LYS A 1 183 ? -9.703 14.82 23.203 1 87.12 183 LYS A O 1
ATOM 1417 N N . SER A 1 184 ? -11.016 13.078 23.047 1 86.5 184 SER A N 1
ATOM 1418 C CA . SER A 1 184 ? -10.055 12.234 23.75 1 86.5 184 SER A CA 1
ATOM 1419 C C . SER A 1 184 ? -9.281 11.344 22.766 1 86.5 184 SER A C 1
ATOM 1421 O O . SER A 1 184 ? -8.609 10.398 23.188 1 86.5 184 SER A O 1
ATOM 1423 N N . VAL A 1 185 ? -9.391 11.68 21.562 1 91.69 185 VAL A N 1
ATOM 1424 C CA . VAL A 1 185 ? -8.781 10.805 20.562 1 91.69 185 VAL A CA 1
ATOM 1425 C C . VAL A 1 185 ? -7.703 11.562 19.797 1 91.69 185 VAL A C 1
ATOM 1427 O O . VAL A 1 185 ? -7.902 12.719 19.406 1 91.69 185 VAL A O 1
ATOM 1430 N N . THR A 1 186 ? -6.547 11.039 19.703 1 94 186 THR A N 1
ATOM 1431 C CA . THR A 1 186 ? -5.504 11.547 18.812 1 94 186 THR A CA 1
ATOM 1432 C C . THR A 1 186 ? -5.16 10.523 17.734 1 94 186 THR A C 1
ATOM 1434 O O . THR A 1 186 ? -4.949 9.344 18.031 1 94 186 THR A O 1
ATOM 1437 N N . VAL A 1 187 ? -5.164 11 16.5 1 96.38 187 VAL A N 1
ATOM 1438 C CA . VAL A 1 187 ? -4.949 10.055 15.414 1 96.38 187 VAL A CA 1
ATOM 1439 C C . VAL A 1 187 ? -3.783 10.523 14.547 1 96.38 187 VAL A C 1
ATOM 1441 O O . VAL A 1 187 ? -3.48 11.719 14.492 1 96.38 187 VAL A O 1
ATOM 1444 N N . ASP A 1 188 ? -3.188 9.547 13.906 1 94.69 188 ASP A N 1
ATOM 1445 C CA . ASP A 1 188 ? -2.047 9.812 13.031 1 94.69 188 ASP A CA 1
ATOM 1446 C C . ASP A 1 188 ? -2.506 10.312 11.664 1 94.69 188 ASP A C 1
ATOM 1448 O O . ASP A 1 188 ? -1.796 11.078 11.008 1 94.69 188 ASP A O 1
ATOM 1452 N N . ALA A 1 189 ? -3.635 9.852 11.234 1 97.5 189 ALA A N 1
ATOM 1453 C CA . ALA A 1 189 ? -4.168 10.195 9.914 1 97.5 189 ALA A CA 1
ATOM 1454 C C . ALA A 1 189 ? -5.688 10.055 9.883 1 97.5 189 ALA A C 1
ATOM 1456 O O . ALA A 1 189 ? -6.277 9.414 10.758 1 97.5 189 ALA A O 1
ATOM 1457 N N . ILE A 1 190 ? -6.289 10.719 8.883 1 98.25 190 ILE A N 1
ATOM 1458 C CA . ILE A 1 190 ? -7.734 10.688 8.703 1 98.25 190 ILE A CA 1
ATOM 1459 C C . ILE A 1 190 ? -8.07 10.383 7.242 1 98.25 190 ILE A C 1
ATOM 1461 O O . ILE A 1 190 ? -7.43 10.922 6.328 1 98.25 190 ILE A O 1
ATOM 1465 N N . VAL A 1 191 ? -9 9.516 7.027 1 98.62 191 VAL A N 1
ATOM 1466 C CA . VAL A 1 191 ? -9.539 9.297 5.688 1 98.62 191 VAL A CA 1
ATOM 1467 C C . VAL A 1 191 ? -11.039 9.555 5.684 1 98.62 191 VAL A C 1
ATOM 1469 O O . VAL A 1 191 ? -11.781 8.992 6.496 1 98.62 191 VAL A O 1
ATOM 1472 N N . LEU A 1 192 ? -11.469 10.43 4.797 1 98 192 LEU A N 1
ATOM 1473 C CA . LEU A 1 192 ? -12.883 10.742 4.633 1 98 192 LEU A CA 1
ATOM 1474 C C . LEU A 1 192 ? -13.422 10.18 3.318 1 98 192 LEU A C 1
ATOM 1476 O O . LEU A 1 192 ? -12.953 10.562 2.24 1 98 192 LEU A O 1
ATOM 1480 N N . ASP A 1 193 ? -14.258 9.297 3.395 1 96.12 193 ASP A N 1
ATOM 1481 C CA . ASP A 1 193 ? -15.008 8.742 2.27 1 96.12 193 ASP A CA 1
ATOM 1482 C C . ASP A 1 193 ? -16.516 8.906 2.473 1 96.12 193 ASP A C 1
ATOM 1484 O O . ASP A 1 193 ? -17.203 7.949 2.828 1 96.12 193 ASP A O 1
ATOM 1488 N N . MET A 1 194 ? -16.969 10.086 2.217 1 91.88 194 MET A N 1
ATOM 1489 C CA . MET A 1 194 ? -18.359 10.453 2.488 1 91.88 194 MET A CA 1
ATOM 1490 C C . MET A 1 194 ? -18.844 11.516 1.506 1 91.88 194 MET A C 1
ATOM 1492 O O . MET A 1 194 ? -18.031 12.156 0.829 1 91.88 194 MET A O 1
ATOM 1496 N N . LEU A 1 195 ? -20.094 11.742 1.456 1 86.44 195 LEU A N 1
ATOM 1497 C CA . LEU A 1 195 ? -20.703 12.641 0.482 1 86.44 195 LEU A CA 1
ATOM 1498 C C . LEU A 1 195 ? -20.328 14.094 0.764 1 86.44 195 LEU A C 1
ATOM 1500 O O . LEU A 1 195 ? -20.047 14.852 -0.163 1 86.44 195 LEU A O 1
ATOM 1504 N N . ASN A 1 196 ? -20.281 14.5 2.045 1 89.81 196 ASN A N 1
ATOM 1505 C CA . ASN A 1 196 ? -19.984 15.875 2.438 1 89.81 196 ASN A CA 1
ATOM 1506 C C . ASN A 1 196 ? -18.828 15.938 3.43 1 89.81 196 ASN A C 1
ATOM 1508 O O . ASN A 1 196 ? -19.031 16.281 4.598 1 89.81 196 ASN A O 1
ATOM 1512 N N . PRO A 1 197 ? -17.672 15.75 2.908 1 94.5 197 PRO A N 1
ATOM 1513 C CA . PRO A 1 197 ? -16.547 15.695 3.828 1 94.5 197 PRO A CA 1
ATOM 1514 C C . PRO A 1 197 ? -16.312 17.016 4.562 1 94.5 197 PRO A C 1
ATOM 1516 O O . PRO A 1 197 ? -15.766 17.016 5.672 1 94.5 197 PRO A O 1
ATOM 1519 N N . GLN A 1 198 ? -16.75 18.141 4.02 1 93 198 GLN A N 1
ATOM 1520 C CA . GLN A 1 198 ? -16.531 19.438 4.633 1 93 198 GLN A CA 1
ATOM 1521 C C . GLN A 1 198 ? -17.219 19.531 5.992 1 93 198 GLN A C 1
ATOM 1523 O O . GLN A 1 198 ? -16.766 20.281 6.867 1 93 198 GLN A O 1
ATOM 1528 N N . SER A 1 199 ? -18.25 18.812 6.172 1 92 199 SER A N 1
ATOM 1529 C CA . SER A 1 199 ? -18.984 18.844 7.434 1 92 199 SER A CA 1
ATOM 1530 C C . SER A 1 199 ? -18.219 18.141 8.547 1 92 199 SER A C 1
ATOM 1532 O O . SER A 1 199 ? -18.438 18.406 9.727 1 92 199 SER A O 1
ATOM 1534 N N . ALA A 1 200 ? -17.297 17.266 8.172 1 95.06 200 ALA A N 1
ATOM 1535 C CA . ALA A 1 200 ? -16.547 16.484 9.156 1 95.06 200 ALA A CA 1
ATOM 1536 C C . ALA A 1 200 ? -15.273 17.203 9.578 1 95.06 200 ALA A C 1
ATOM 1538 O O . ALA A 1 200 ? -14.766 16.969 10.68 1 95.06 200 ALA A O 1
ATOM 1539 N N . LEU A 1 201 ? -14.75 18.062 8.75 1 95.81 201 LEU A N 1
ATOM 1540 C CA . LEU A 1 201 ? -13.406 18.609 8.891 1 95.81 201 LEU A CA 1
ATOM 1541 C C . LEU A 1 201 ? -13.258 19.344 10.219 1 95.81 201 LEU A C 1
ATOM 1543 O O . LEU A 1 201 ? -12.312 19.094 10.969 1 95.81 201 LEU A O 1
ATOM 1547 N N . PRO A 1 202 ? -14.25 20.188 10.633 1 93.81 202 PRO A N 1
ATOM 1548 C CA . PRO A 1 202 ? -14.094 20.906 11.898 1 93.81 202 PRO A CA 1
ATOM 1549 C C . PRO A 1 202 ? -14.109 19.984 13.109 1 93.81 202 PRO A C 1
ATOM 1551 O O . PRO A 1 202 ? -13.492 20.281 14.133 1 93.81 202 PRO A O 1
ATOM 1554 N N . VAL A 1 203 ? -14.734 18.875 12.984 1 95.06 203 VAL A N 1
ATOM 1555 C CA . VAL A 1 203 ? -14.906 17.938 14.086 1 95.06 203 VAL A CA 1
ATOM 1556 C C . VAL A 1 203 ? -13.648 17.094 14.242 1 95.06 203 VAL A C 1
ATOM 1558 O O . VAL A 1 203 ? -13.203 16.828 15.367 1 95.06 203 VAL A O 1
ATOM 1561 N N . VAL A 1 204 ? -13.023 16.719 13.133 1 95.75 204 VAL A N 1
ATOM 1562 C CA . VAL A 1 204 ? -11.969 15.719 13.203 1 95.75 204 VAL A CA 1
ATOM 1563 C C . VAL A 1 204 ? -10.602 16.406 13.297 1 95.75 204 VAL A C 1
ATOM 1565 O O . VAL A 1 204 ? -9.633 15.797 13.758 1 95.75 204 VAL A O 1
ATOM 1568 N N . HIS A 1 205 ? -10.492 17.672 12.93 1 94.06 205 HIS A N 1
ATOM 1569 C CA . HIS A 1 205 ? -9.211 18.375 12.828 1 94.06 205 HIS A CA 1
ATOM 1570 C C . HIS A 1 205 ? -8.484 18.391 14.164 1 94.06 205 HIS A C 1
ATOM 1572 O O . HIS A 1 205 ? -7.289 18.094 14.234 1 94.06 205 HIS A O 1
ATOM 1578 N N . PRO A 1 206 ? -9.203 18.609 15.273 1 93.25 206 PRO A N 1
ATOM 1579 C CA . PRO A 1 206 ? -8.508 18.688 16.562 1 93.25 206 PRO A CA 1
ATOM 1580 C C . PRO A 1 206 ? -7.863 17.359 16.953 1 93.25 206 PRO A C 1
ATOM 1582 O O . PRO A 1 206 ? -6.965 17.344 17.797 1 93.25 206 PRO A O 1
ATOM 1585 N N . SER A 1 207 ? -8.32 16.312 16.375 1 94.94 207 SER A N 1
ATOM 1586 C CA . SER A 1 207 ? -7.832 14.992 16.75 1 94.94 207 SER A CA 1
ATOM 1587 C C . SER A 1 207 ? -6.621 14.594 15.906 1 94.94 207 SER A C 1
ATOM 1589 O O . SER A 1 207 ? -5.934 13.617 16.219 1 94.94 207 SER A O 1
ATOM 1591 N N . LEU A 1 208 ? -6.402 15.312 14.883 1 93.88 208 LEU A N 1
ATOM 1592 C CA . LEU A 1 208 ? -5.301 14.984 13.984 1 93.88 208 LEU A CA 1
ATOM 1593 C C . LEU A 1 208 ? -3.979 15.516 14.531 1 93.88 208 LEU A C 1
ATOM 1595 O O . LEU A 1 208 ? -3.863 16.703 14.852 1 93.88 208 LEU A O 1
ATOM 1599 N N . LYS A 1 209 ? -3.02 14.625 14.648 1 89.62 209 LYS A N 1
ATOM 1600 C CA . LYS A 1 209 ? -1.696 15.047 15.094 1 89.62 209 LYS A CA 1
ATOM 1601 C C . LYS A 1 209 ? -1.14 16.141 14.195 1 89.62 209 LYS A C 1
ATOM 1603 O O . LYS A 1 209 ? -1.42 16.172 12.992 1 89.62 209 LYS A O 1
ATOM 1608 N N . GLN A 1 210 ? -0.349 16.984 14.805 1 84.75 210 GLN A N 1
ATOM 1609 C CA . GLN A 1 210 ? 0.318 18.016 14.008 1 84.75 210 GLN A CA 1
ATOM 1610 C C . GLN A 1 210 ? 1.148 17.391 12.891 1 84.75 210 GLN A C 1
ATOM 1612 O O . GLN A 1 210 ? 1.914 16.453 13.125 1 84.75 210 GLN A O 1
ATOM 1617 N N . GLY A 1 211 ? 0.913 17.906 11.695 1 82.06 211 GLY A N 1
ATOM 1618 C CA . GLY A 1 211 ? 1.619 17.375 10.539 1 82.06 211 GLY A CA 1
ATOM 1619 C C . GLY A 1 211 ? 0.941 16.156 9.938 1 82.06 211 GLY A C 1
ATOM 1620 O O . GLY A 1 211 ? 1.39 15.625 8.914 1 82.06 211 GLY A O 1
ATOM 1621 N N . GLY A 1 212 ? -0.123 15.711 10.641 1 90.38 212 GLY A N 1
ATOM 1622 C CA . GLY A 1 212 ? -0.869 14.578 10.109 1 90.38 212 GLY A CA 1
ATOM 1623 C C . GLY A 1 212 ? -1.589 14.891 8.812 1 90.38 212 GLY A C 1
ATOM 1624 O O . GLY A 1 212 ? -1.745 16.062 8.453 1 90.38 212 GLY A O 1
ATOM 1625 N N . VAL A 1 213 ? -1.975 13.812 8.117 1 94.94 213 VAL A N 1
ATOM 1626 C CA . VAL A 1 213 ? -2.58 13.961 6.797 1 94.94 213 VAL A CA 1
ATOM 1627 C C . VAL A 1 213 ? -4.043 13.523 6.844 1 94.94 213 VAL A C 1
ATOM 1629 O O . VAL A 1 213 ? -4.371 12.516 7.473 1 94.94 213 VAL A O 1
ATOM 1632 N N . CYS A 1 214 ? -4.867 14.328 6.246 1 97.19 214 CYS A N 1
ATOM 1633 C CA . CYS A 1 214 ? -6.258 13.984 5.984 1 97.19 214 CYS A CA 1
ATOM 1634 C C . CYS A 1 214 ? -6.488 13.742 4.496 1 97.19 214 CYS A C 1
ATOM 1636 O O . CYS A 1 214 ? -6.359 14.672 3.689 1 97.19 214 CYS A O 1
ATOM 1638 N N . ALA A 1 215 ? -6.797 12.516 4.133 1 98.19 215 ALA A N 1
ATOM 1639 C CA . ALA A 1 215 ? -7.105 12.188 2.746 1 98.19 215 ALA A CA 1
ATOM 1640 C C . ALA A 1 215 ? -8.609 12.07 2.527 1 98.19 215 ALA A C 1
ATOM 1642 O O . ALA A 1 215 ? -9.328 11.531 3.371 1 98.19 215 ALA A O 1
ATOM 1643 N N . VAL A 1 216 ? -9.055 12.617 1.411 1 97.88 216 VAL A N 1
ATOM 1644 C CA . VAL A 1 216 ? -10.484 12.602 1.09 1 97.88 216 VAL A CA 1
ATOM 1645 C C . VAL A 1 216 ? -10.703 11.906 -0.252 1 97.88 216 VAL A C 1
ATOM 1647 O O . VAL A 1 216 ? -10.039 12.234 -1.241 1 97.88 216 VAL A O 1
ATOM 1650 N N . TYR A 1 217 ? -11.555 10.922 -0.245 1 97.44 217 TYR A N 1
ATOM 1651 C CA . TYR A 1 217 ? -11.93 10.25 -1.482 1 97.44 217 TYR A CA 1
ATOM 1652 C C . TYR A 1 217 ? -13.219 10.836 -2.047 1 97.44 217 TYR A C 1
ATOM 1654 O O . TYR A 1 217 ? -14.266 10.781 -1.399 1 97.44 217 TYR A O 1
ATOM 1662 N N . LEU A 1 218 ? -13.109 11.375 -3.248 1 94.44 218 LEU A N 1
ATOM 1663 C CA . LEU A 1 218 ? -14.258 12 -3.904 1 94.44 218 LEU A CA 1
ATOM 1664 C C . LEU A 1 218 ? -14.422 11.477 -5.328 1 94.44 218 LEU A C 1
ATOM 1666 O O . LEU A 1 218 ? -13.43 11.219 -6.016 1 94.44 218 LEU A O 1
ATOM 1670 N N . ALA A 1 219 ? -15.633 11.398 -5.809 1 86.5 219 ALA A N 1
ATOM 1671 C CA . ALA A 1 219 ? -15.953 10.773 -7.09 1 86.5 219 ALA A CA 1
ATOM 1672 C C . ALA A 1 219 ? -15.797 11.766 -8.242 1 86.5 219 ALA A C 1
ATOM 1674 O O . ALA A 1 219 ? -15.547 11.367 -9.383 1 86.5 219 ALA A O 1
ATOM 1675 N N . ASN A 1 220 ? -16.016 13.078 -7.938 1 89.12 220 ASN A N 1
ATOM 1676 C CA . ASN A 1 220 ? -16.031 14.039 -9.031 1 89.12 220 ASN A CA 1
ATOM 1677 C C . ASN A 1 220 ? -15.289 15.32 -8.664 1 89.12 220 ASN A C 1
ATOM 1679 O O . ASN A 1 220 ? -15.164 15.648 -7.48 1 89.12 220 ASN A O 1
ATOM 1683 N N . ILE A 1 221 ? -14.875 15.992 -9.648 1 90.94 221 ILE A N 1
ATOM 1684 C CA . ILE A 1 221 ? -14.031 17.172 -9.477 1 90.94 221 ILE A CA 1
ATOM 1685 C C . ILE A 1 221 ? -14.852 18.297 -8.852 1 90.94 221 ILE A C 1
ATOM 1687 O O . ILE A 1 221 ? -14.305 19.125 -8.109 1 90.94 221 ILE A O 1
ATOM 1691 N N . THR A 1 222 ? -16.125 18.297 -9.109 1 91.69 222 THR A N 1
ATOM 1692 C CA . THR A 1 222 ? -16.969 19.328 -8.539 1 91.69 222 THR A CA 1
ATOM 1693 C C . THR A 1 222 ? -16.984 19.25 -7.016 1 91.69 222 THR A C 1
ATOM 1695 O O . THR A 1 222 ? -16.969 20.281 -6.336 1 91.69 222 THR A O 1
ATOM 1698 N N . GLN A 1 223 ? -16.969 18.062 -6.523 1 93.06 223 GLN A N 1
ATOM 1699 C CA . GLN A 1 223 ? -16.922 17.875 -5.078 1 93.06 223 GLN A CA 1
ATOM 1700 C C . GLN A 1 223 ? -15.602 18.359 -4.5 1 93.06 223 GLN A C 1
ATOM 1702 O O . GLN A 1 223 ? -15.555 18.875 -3.381 1 93.06 223 GLN A O 1
ATOM 1707 N N . VAL A 1 224 ? -14.555 18.188 -5.262 1 94.38 224 VAL A N 1
ATOM 1708 C CA . VAL A 1 224 ? -13.242 18.672 -4.836 1 94.38 224 VAL A CA 1
ATOM 1709 C C . VAL A 1 224 ? -13.266 20.188 -4.738 1 94.38 224 VAL A C 1
ATOM 1711 O O . VAL A 1 224 ? -12.797 20.766 -3.75 1 94.38 224 VAL A O 1
ATOM 1714 N N . ILE A 1 225 ? -13.844 20.797 -5.711 1 93.88 225 ILE A N 1
ATOM 1715 C CA . ILE A 1 225 ? -13.93 22.25 -5.754 1 93.88 225 ILE A CA 1
ATOM 1716 C C . ILE A 1 225 ? -14.742 22.766 -4.562 1 93.88 225 ILE A C 1
ATOM 1718 O O . ILE A 1 225 ? -14.32 23.703 -3.873 1 93.88 225 ILE A O 1
ATOM 1722 N N . ASP A 1 226 ? -15.859 22.156 -4.359 1 93.25 226 ASP A N 1
ATOM 1723 C CA . ASP A 1 226 ? -16.719 22.547 -3.244 1 93.25 226 ASP A CA 1
ATOM 1724 C C . ASP A 1 226 ? -15.984 22.406 -1.913 1 93.25 226 ASP A C 1
ATOM 1726 O O . ASP A 1 226 ? -16.094 23.281 -1.048 1 93.25 226 ASP A O 1
ATOM 1730 N N . LEU A 1 227 ? -15.289 21.344 -1.777 1 95.44 227 LEU A N 1
ATOM 1731 C CA . LEU A 1 227 ? -14.531 21.109 -0.557 1 95.44 227 LEU A CA 1
ATOM 1732 C C . LEU A 1 227 ? -13.492 22.203 -0.34 1 95.44 227 LEU A C 1
ATOM 1734 O O . LEU A 1 227 ? -13.406 22.781 0.749 1 95.44 227 LEU A O 1
ATOM 1738 N N . LEU A 1 228 ? -12.766 22.516 -1.353 1 94.5 228 LEU A N 1
ATOM 1739 C CA . LEU A 1 228 ? -11.711 23.531 -1.245 1 94.5 228 LEU A CA 1
ATOM 1740 C C . LEU A 1 228 ? -12.305 24.906 -0.972 1 94.5 228 LEU A C 1
ATOM 1742 O O . LEU A 1 228 ? -11.742 25.688 -0.199 1 94.5 228 LEU A O 1
ATOM 1746 N N . ASP A 1 229 ? -13.391 25.156 -1.568 1 93.88 229 ASP A N 1
ATOM 1747 C CA . ASP A 1 229 ? -14.078 26.422 -1.336 1 93.88 229 ASP A CA 1
ATOM 1748 C C . ASP A 1 229 ? -14.508 26.547 0.122 1 93.88 229 ASP A C 1
ATOM 1750 O O . ASP A 1 229 ? -14.375 27.625 0.724 1 93.88 229 ASP A O 1
ATOM 1754 N N . ARG A 1 230 ? -14.984 25.516 0.623 1 93.38 230 ARG A N 1
ATOM 1755 C CA . ARG A 1 230 ? -15.43 25.547 2.014 1 93.38 230 ARG A CA 1
ATOM 1756 C C . ARG A 1 230 ? -14.242 25.719 2.959 1 9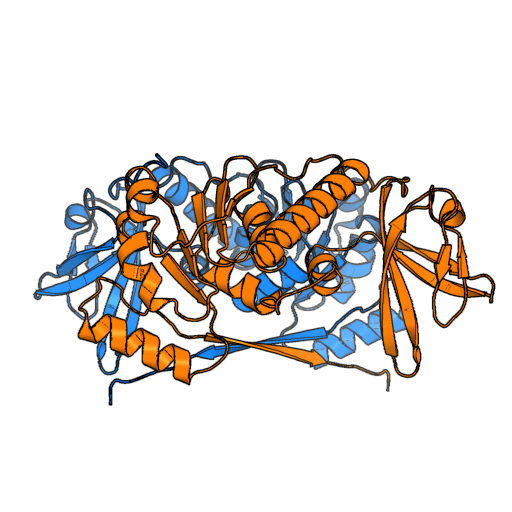3.38 230 ARG A C 1
ATOM 1758 O O . ARG A 1 230 ? -14.336 26.453 3.945 1 93.38 230 ARG A O 1
ATOM 1765 N N . ILE A 1 231 ? -13.203 25.016 2.691 1 94.19 231 ILE A N 1
ATOM 1766 C CA . ILE A 1 231 ? -12 25.141 3.51 1 94.19 231 ILE A CA 1
ATOM 1767 C C . ILE A 1 231 ? -11.523 26.578 3.518 1 94.19 231 ILE A C 1
ATOM 1769 O O . ILE A 1 231 ? -11.188 27.125 4.574 1 94.19 231 ILE A O 1
ATOM 1773 N N . ARG A 1 232 ? -11.594 27.172 2.428 1 93 232 ARG A N 1
ATOM 1774 C CA . ARG A 1 232 ? -11.148 28.562 2.285 1 93 232 ARG A CA 1
ATOM 1775 C C . ARG A 1 232 ? -12.102 29.516 2.99 1 93 232 ARG A C 1
ATOM 1777 O O . ARG A 1 232 ? -11.672 30.344 3.803 1 93 232 ARG A O 1
ATOM 1784 N N . THR A 1 233 ? -13.328 29.422 2.719 1 93.62 233 THR A N 1
ATOM 1785 C CA . THR A 1 233 ? -14.328 30.375 3.209 1 93.62 233 THR A CA 1
ATOM 1786 C C . THR A 1 233 ? -14.461 30.281 4.727 1 93.62 233 THR A C 1
ATOM 1788 O O . THR A 1 233 ? -14.648 31.297 5.402 1 93.62 233 THR A O 1
ATOM 1791 N N . CYS A 1 234 ? -14.32 29.094 5.23 1 93.25 234 CYS A N 1
ATOM 1792 C CA . CYS A 1 234 ? -14.477 28.891 6.668 1 93.25 234 CYS A CA 1
ATOM 1793 C C . CYS A 1 234 ? -13.141 28.984 7.383 1 93.25 234 CYS A C 1
ATOM 1795 O O . CYS A 1 234 ? -13.062 28.797 8.602 1 93.25 234 CYS A O 1
ATOM 1797 N N . LYS A 1 235 ? -12.086 29.141 6.613 1 93.06 235 LYS A N 1
ATOM 1798 C CA . LYS A 1 235 ? -10.727 29.312 7.137 1 93.06 235 LYS A CA 1
ATOM 1799 C C . LYS A 1 235 ? -10.32 28.109 7.984 1 93.06 235 LYS A C 1
ATOM 1801 O O . LYS A 1 235 ? -9.828 28.266 9.10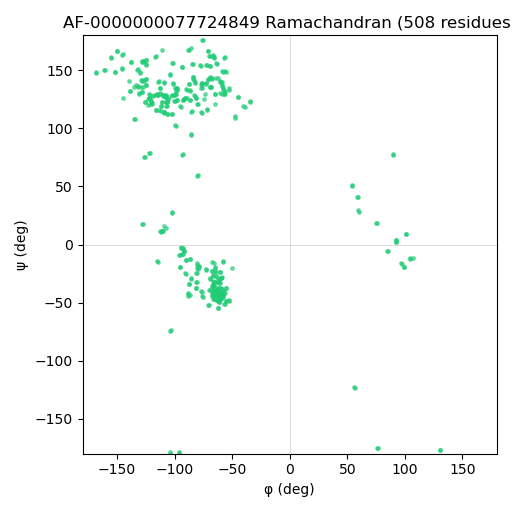2 1 93.06 235 LYS A O 1
ATOM 1806 N N . LEU A 1 236 ? -10.695 26.969 7.48 1 91.31 236 LEU A N 1
ATOM 1807 C CA . LEU A 1 236 ? -10.281 25.734 8.156 1 91.31 236 LEU A CA 1
ATOM 1808 C C . LEU A 1 236 ? -8.773 25.547 8.047 1 91.31 236 LEU A C 1
ATOM 1810 O O . LEU A 1 236 ? -8.172 25.859 7.02 1 91.31 236 LEU A O 1
ATOM 1814 N N . PRO A 1 237 ? -8.141 25.016 9.117 1 89.19 237 PRO A N 1
ATOM 1815 C CA . PRO A 1 237 ? -6.684 24.891 9.133 1 89.19 237 PRO A CA 1
ATOM 1816 C C . PRO A 1 237 ? -6.188 23.672 8.375 1 89.19 237 PRO A C 1
ATOM 1818 O O . PRO A 1 237 ? -5.539 22.797 8.953 1 89.19 237 PRO A O 1
ATOM 1821 N N . PHE A 1 238 ? -6.465 23.547 7.129 1 90.38 238 PHE A N 1
ATOM 1822 C CA . PHE A 1 238 ? -5.996 22.516 6.215 1 90.38 238 PHE A CA 1
ATOM 1823 C C . PHE A 1 238 ? -5.387 23.141 4.965 1 90.38 238 PHE A C 1
ATOM 1825 O O . PHE A 1 238 ? -5.895 24.125 4.445 1 90.38 238 PHE A O 1
ATOM 1832 N N . LEU A 1 239 ? -4.309 22.562 4.668 1 86.19 239 LEU A N 1
ATOM 1833 C CA . LEU A 1 239 ? -3.688 22.922 3.398 1 86.19 239 LEU A CA 1
ATOM 1834 C C . LEU A 1 239 ? -3.824 21.781 2.391 1 86.19 239 LEU A C 1
ATOM 1836 O O . LEU A 1 239 ? -3.516 20.625 2.701 1 86.19 239 LEU A O 1
ATOM 1840 N N . CYS A 1 240 ? -4.328 22.078 1.212 1 89.38 240 CYS A N 1
ATOM 1841 C CA . CYS A 1 240 ? -4.434 21.062 0.167 1 89.38 240 CYS A CA 1
ATOM 1842 C C . CYS A 1 240 ? -3.074 20.797 -0.474 1 89.38 240 CYS A C 1
ATOM 1844 O O . CYS A 1 240 ? -2.551 21.641 -1.201 1 89.38 240 CYS A O 1
ATOM 1846 N N . GLU A 1 241 ? -2.576 19.625 -0.265 1 86.69 241 GLU A N 1
ATOM 1847 C CA . GLU A 1 241 ? -1.241 19.297 -0.753 1 86.69 241 GLU A CA 1
ATOM 1848 C C . GLU A 1 241 ? -1.295 18.75 -2.176 1 86.69 241 GLU A C 1
ATOM 1850 O O . GLU A 1 241 ? -0.434 19.062 -3 1 86.69 241 GLU A O 1
ATOM 1855 N N . ARG A 1 242 ? -2.223 17.953 -2.406 1 90.5 242 ARG A N 1
ATOM 1856 C CA . ARG A 1 242 ? -2.289 17.359 -3.74 1 90.5 242 ARG A CA 1
ATOM 1857 C C . ARG A 1 242 ? -3.68 16.812 -4.023 1 90.5 242 ARG A C 1
ATOM 1859 O O . ARG A 1 242 ? -4.402 16.438 -3.102 1 90.5 242 ARG A O 1
ATOM 1866 N N . ILE A 1 243 ? -4.039 16.828 -5.27 1 94.56 243 ILE A N 1
ATOM 1867 C CA . ILE A 1 243 ? -5.227 16.203 -5.832 1 94.56 243 ILE A CA 1
ATOM 1868 C C . ILE A 1 243 ? -4.82 15.234 -6.938 1 94.56 243 ILE A C 1
ATOM 1870 O O . ILE A 1 243 ? -4.238 15.641 -7.945 1 94.56 243 ILE A O 1
ATOM 1874 N N . ILE A 1 244 ? -5.18 13.945 -6.75 1 95.88 244 ILE A N 1
ATOM 1875 C CA . ILE A 1 244 ? -4.664 12.953 -7.688 1 95.88 244 ILE A CA 1
ATOM 1876 C C . ILE A 1 244 ? -5.812 12.102 -8.219 1 95.88 244 ILE A C 1
ATOM 1878 O O . ILE A 1 244 ? -6.734 11.758 -7.48 1 95.88 244 ILE A O 1
ATOM 1882 N N . GLU A 1 245 ? -5.715 11.805 -9.461 1 96.25 245 GLU A N 1
ATOM 1883 C CA . GLU A 1 245 ? -6.523 10.781 -10.109 1 96.25 245 GLU A CA 1
ATOM 1884 C C . GLU A 1 245 ? -5.68 9.57 -10.492 1 96.25 245 GLU A C 1
ATOM 1886 O O . GLU A 1 245 ? -4.664 9.703 -11.18 1 96.25 245 GLU A O 1
ATOM 1891 N N . VAL A 1 246 ? -6.141 8.398 -10.07 1 96.75 246 VAL A N 1
ATOM 1892 C CA . VAL A 1 246 ? -5.375 7.172 -10.273 1 96.75 246 VAL A CA 1
ATOM 1893 C C . VAL A 1 246 ? -5.969 6.383 -11.438 1 96.75 246 VAL A C 1
ATOM 1895 O O . VAL A 1 246 ? -7.164 6.078 -11.445 1 96.75 246 VAL A O 1
ATOM 1898 N N . THR A 1 247 ? -5.102 6.004 -12.391 1 96.62 247 THR A N 1
ATOM 1899 C CA . THR A 1 247 ? -5.52 5.191 -13.531 1 96.62 247 THR A CA 1
ATOM 1900 C C . THR A 1 247 ? -4.578 4.004 -13.719 1 96.62 247 THR A C 1
ATOM 1902 O O . THR A 1 247 ? -3.354 4.164 -13.688 1 96.62 247 THR A O 1
ATOM 1905 N N . TYR A 1 248 ? -5.148 2.846 -13.836 1 95.19 248 TYR A N 1
ATOM 1906 C CA . TYR A 1 248 ? -4.441 1.644 -14.258 1 95.19 248 TYR A CA 1
ATOM 1907 C C . TYR A 1 248 ? -4.828 1.251 -15.68 1 95.19 248 TYR A C 1
ATOM 1909 O O . TYR A 1 248 ? -6.012 1.064 -15.977 1 95.19 248 TYR A O 1
ATOM 1917 N N . ARG A 1 249 ? -3.863 1.164 -16.5 1 94.44 249 ARG A N 1
ATOM 1918 C CA . ARG A 1 249 ? -4.098 0.643 -17.844 1 94.44 249 ARG A CA 1
ATOM 1919 C C . ARG A 1 249 ? -3.674 -0.819 -17.938 1 94.44 249 ARG A C 1
ATOM 1921 O O . ARG A 1 249 ? -2.521 -1.157 -17.672 1 94.44 249 ARG A O 1
ATOM 1928 N N . ASN A 1 250 ? -4.637 -1.654 -18.344 1 90.5 250 ASN A N 1
ATOM 1929 C CA . ASN A 1 250 ? -4.348 -3.068 -18.562 1 90.5 250 ASN A CA 1
ATOM 1930 C C . ASN A 1 250 ? -3.877 -3.332 -20 1 90.5 250 ASN A C 1
ATOM 1932 O O . ASN A 1 250 ? -4.512 -2.891 -20.953 1 90.5 250 ASN A O 1
ATOM 1936 N N . TRP A 1 251 ? -2.793 -4.094 -20.062 1 88.81 251 TRP A N 1
ATOM 1937 C CA . TRP A 1 251 ? -2.254 -4.445 -21.375 1 88.81 251 TRP A CA 1
ATOM 1938 C C . TRP A 1 251 ? -2.488 -5.922 -21.672 1 88.81 251 TRP A C 1
ATOM 1940 O O . TRP A 1 251 ? -2.367 -6.773 -20.797 1 88.81 251 TRP A O 1
ATOM 1950 N N . LEU A 1 252 ? -2.848 -6.191 -22.906 1 83 252 LEU A N 1
ATOM 1951 C CA . LEU A 1 252 ? -2.918 -7.555 -23.438 1 83 252 LEU A CA 1
ATOM 1952 C C . LEU A 1 252 ? -1.844 -7.789 -24.484 1 83 252 LEU A C 1
ATOM 1954 O O . LEU A 1 252 ? -1.772 -7.066 -25.484 1 83 252 LEU A O 1
ATOM 1958 N N . VAL A 1 253 ? -0.968 -8.656 -24.141 1 80.38 253 VAL A N 1
ATOM 1959 C CA . VAL A 1 253 ? 0.072 -9.023 -25.109 1 80.38 253 VAL A CA 1
ATOM 1960 C C . VAL A 1 253 ? -0.206 -10.422 -25.656 1 80.38 253 VAL A C 1
ATOM 1962 O O . VAL A 1 253 ? -0.206 -11.406 -24.922 1 80.38 253 VAL A O 1
ATOM 1965 N N . LEU A 1 254 ? -0.538 -10.531 -26.891 1 76.75 254 LEU A N 1
ATOM 1966 C CA . LEU A 1 254 ? -0.834 -11.789 -27.578 1 76.75 254 LEU A CA 1
ATOM 1967 C C . LEU A 1 254 ? 0.371 -12.273 -28.375 1 76.75 254 LEU A C 1
ATOM 1969 O O . LEU A 1 254 ? 1.105 -11.469 -28.938 1 76.75 254 LEU A O 1
ATOM 1973 N N . PRO A 1 255 ? 0.612 -13.555 -28.219 1 70.56 255 PRO A N 1
ATOM 1974 C CA . PRO A 1 255 ? 1.68 -14.109 -29.047 1 70.56 255 PRO A CA 1
ATOM 1975 C C . PRO A 1 255 ? 1.482 -13.805 -30.531 1 70.56 255 PRO A C 1
ATOM 1977 O O . PRO A 1 255 ? 0.346 -13.742 -31.016 1 70.56 255 PRO A O 1
ATOM 1980 N N . ALA A 1 256 ? 2.602 -13.328 -31.219 1 56.5 256 ALA A N 1
ATOM 1981 C CA . ALA A 1 256 ? 2.51 -13.164 -32.656 1 56.5 256 ALA A CA 1
ATOM 1982 C C . ALA A 1 256 ? 2.242 -14.5 -33.344 1 56.5 256 ALA A C 1
ATOM 1984 O O . ALA A 1 256 ? 2.682 -15.547 -32.875 1 56.5 256 ALA A O 1
ATOM 1985 N N . ALA B 1 1 ? -3.469 7.328 23.875 1 31.59 1 ALA B N 1
ATOM 1986 C CA . ALA B 1 1 ? -3.203 8.547 23.125 1 31.59 1 ALA B CA 1
ATOM 1987 C C . ALA B 1 1 ? -1.965 8.398 22.25 1 31.59 1 ALA B C 1
ATOM 1989 O O . ALA B 1 1 ? -0.9 7.996 22.719 1 31.59 1 ALA B O 1
ATOM 1990 N N . GLY B 1 2 ? -1.999 7.965 21 1 41.41 2 GLY B N 1
ATOM 1991 C CA . GLY B 1 2 ? -0.784 7.867 20.203 1 41.41 2 GLY B CA 1
ATOM 1992 C C . GLY B 1 2 ? 0.174 9.023 20.438 1 41.41 2 GLY B C 1
ATOM 1993 O O . GLY B 1 2 ? -0.253 10.156 20.641 1 41.41 2 GLY B O 1
ATOM 1994 N N . ALA B 1 3 ? 1.28 8.688 20.891 1 49.91 3 ALA B N 1
ATOM 1995 C CA . ALA B 1 3 ? 2.23 9.695 21.344 1 49.91 3 ALA B CA 1
ATOM 1996 C C . ALA B 1 3 ? 2.381 10.812 20.312 1 49.91 3 ALA B C 1
ATOM 1998 O O . ALA B 1 3 ? 2.428 10.555 19.109 1 49.91 3 ALA B O 1
ATOM 1999 N N . ARG B 1 4 ? 1.913 12.039 20.562 1 58.59 4 ARG B N 1
ATOM 2000 C CA . ARG B 1 4 ? 2.227 13.234 19.781 1 58.59 4 ARG B CA 1
ATOM 2001 C C . ARG B 1 4 ? 3.656 13.188 19.25 1 58.59 4 ARG B C 1
ATOM 2003 O O . ARG B 1 4 ? 4.547 12.648 19.922 1 58.59 4 ARG B O 1
ATOM 2010 N N . PRO B 1 5 ? 3.691 13.297 17.891 1 68.75 5 PRO B N 1
ATOM 2011 C CA . PRO B 1 5 ? 5.082 13.336 17.438 1 68.75 5 PRO B CA 1
ATOM 2012 C C . PRO B 1 5 ? 5.953 14.266 18.281 1 68.75 5 PRO B C 1
ATOM 2014 O O . PRO B 1 5 ? 5.504 15.344 18.672 1 68.75 5 PRO B O 1
ATOM 2017 N N . GLY B 1 6 ? 6.992 13.797 18.766 1 82.94 6 GLY B N 1
ATOM 2018 C CA . GLY B 1 6 ? 7.934 14.594 19.531 1 82.94 6 GLY B CA 1
ATOM 2019 C C . GLY B 1 6 ? 8.688 15.602 18.688 1 82.94 6 GLY B C 1
ATOM 2020 O O . GLY B 1 6 ? 8.562 15.609 17.453 1 82.94 6 GLY B O 1
ATOM 2021 N N . PRO B 1 7 ? 9.266 16.562 19.266 1 92.81 7 PRO B N 1
ATOM 2022 C CA . PRO B 1 7 ? 10.062 17.547 18.531 1 92.81 7 PRO B CA 1
ATOM 2023 C C . PRO B 1 7 ? 11.195 16.922 17.719 1 92.81 7 PRO B C 1
ATOM 2025 O O . PRO B 1 7 ? 11.594 15.789 17.984 1 92.81 7 PRO B O 1
ATOM 2028 N N . PHE B 1 8 ? 11.641 17.688 16.766 1 95.56 8 PHE B N 1
ATOM 2029 C CA . PHE B 1 8 ? 12.781 17.25 15.977 1 95.56 8 PHE B CA 1
ATOM 2030 C C . PHE B 1 8 ? 14.023 17.094 16.844 1 95.56 8 PHE B C 1
ATOM 2032 O O . PHE B 1 8 ? 14.266 17.906 17.734 1 95.56 8 PHE B O 1
ATOM 2039 N N . ARG B 1 9 ? 14.773 16.141 16.547 1 96.31 9 ARG B N 1
ATOM 2040 C CA . ARG B 1 9 ? 16.031 15.898 17.25 1 96.31 9 ARG B CA 1
ATOM 2041 C C . ARG B 1 9 ? 17.188 15.773 16.266 1 96.31 9 ARG B C 1
ATOM 2043 O O . ARG B 1 9 ? 16.984 15.477 15.086 1 96.31 9 ARG B O 1
ATOM 2050 N N . ALA B 1 10 ? 18.344 16 16.781 1 97.06 10 ALA B N 1
ATOM 2051 C CA . ALA B 1 10 ? 19.547 15.828 15.969 1 97.06 10 ALA B CA 1
ATOM 2052 C C . ALA B 1 10 ? 19.641 14.391 15.453 1 97.06 10 ALA B C 1
ATOM 2054 O O . ALA B 1 10 ? 19.375 13.438 16.188 1 97.06 10 ALA B O 1
ATOM 2055 N N . GLY B 1 11 ? 20 14.312 14.18 1 96.75 11 GLY B N 1
ATOM 2056 C CA . GLY B 1 11 ? 20.219 13 13.594 1 96.75 11 GLY B CA 1
ATOM 2057 C C . GLY B 1 11 ? 19.031 12.516 12.781 1 96.75 11 GLY B C 1
ATOM 2058 O O . GLY B 1 11 ? 19.156 11.594 11.977 1 96.75 11 GLY B O 1
ATOM 2059 N N . GLU B 1 12 ? 17.844 13.094 13 1 95.88 12 GLU B N 1
ATOM 2060 C CA . GLU B 1 12 ? 16.703 12.648 12.219 1 95.88 12 GLU B CA 1
ATOM 2061 C C . GLU B 1 12 ? 16.594 13.422 10.906 1 95.88 12 GLU B C 1
ATOM 2063 O O . GLU B 1 12 ? 17.328 14.391 10.688 1 95.88 12 GLU B O 1
ATOM 2068 N N . LEU B 1 13 ? 15.758 12.93 10.023 1 97.25 13 LEU B N 1
ATOM 2069 C CA . LEU B 1 13 ? 15.523 13.586 8.742 1 97.25 13 LEU B CA 1
ATOM 2070 C C . LEU B 1 13 ? 14.414 14.633 8.859 1 97.25 13 LEU B C 1
ATOM 2072 O O . LEU B 1 13 ? 13.414 14.406 9.539 1 97.25 13 LEU B O 1
ATOM 2076 N N . ALA B 1 14 ? 14.625 15.719 8.258 1 96.81 14 ALA B N 1
ATOM 2077 C CA . ALA B 1 14 ? 13.609 16.766 8.133 1 96.81 14 ALA B CA 1
ATOM 2078 C C . ALA B 1 14 ? 13.383 17.125 6.668 1 96.81 14 ALA B C 1
ATOM 2080 O O . ALA B 1 14 ? 14.312 17.094 5.859 1 96.81 14 ALA B O 1
ATOM 2081 N N . LEU B 1 15 ? 12.211 17.375 6.328 1 96.56 15 LEU B N 1
ATOM 2082 C CA . LEU B 1 15 ? 11.805 17.828 5 1 96.56 15 LEU B CA 1
ATOM 2083 C C . LEU B 1 15 ? 11.305 19.266 5.051 1 96.56 15 LEU B C 1
ATOM 2085 O O . LEU B 1 15 ? 10.367 19.578 5.793 1 96.56 15 LEU B O 1
ATOM 2089 N N . ALA B 1 16 ? 11.938 20.094 4.355 1 95.56 16 ALA B N 1
ATOM 2090 C CA . ALA B 1 16 ? 11.508 21.484 4.227 1 95.56 16 ALA B CA 1
ATOM 2091 C C . ALA B 1 16 ? 10.773 21.719 2.908 1 95.56 16 ALA B C 1
ATOM 2093 O O . ALA B 1 16 ? 11.266 21.328 1.842 1 95.56 16 ALA B O 1
ATOM 2094 N N . GLU B 1 17 ? 9.672 22.281 3.014 1 92.75 17 GLU B N 1
ATOM 2095 C CA . GLU B 1 17 ? 8.906 22.656 1.828 1 92.75 17 GLU B CA 1
ATOM 2096 C C . GLU B 1 17 ? 8.93 24.156 1.596 1 92.75 17 GLU B C 1
ATOM 2098 O O . GLU B 1 17 ? 8.5 24.938 2.455 1 92.75 17 GLU B O 1
ATOM 2103 N N . VAL B 1 18 ? 9.391 24.453 0.442 1 88.38 18 VAL B N 1
ATOM 2104 C CA . VAL B 1 18 ? 9.484 25.859 0.044 1 88.38 18 VAL B CA 1
ATOM 2105 C C . VAL B 1 18 ? 8.406 26.172 -0.987 1 88.38 18 VAL B C 1
ATOM 2107 O O . VAL B 1 18 ? 8.352 25.547 -2.053 1 88.38 18 VAL B O 1
ATOM 2110 N N . TRP B 1 19 ? 7.543 27.078 -0.657 1 80.81 19 TRP B N 1
ATOM 2111 C CA . TRP B 1 19 ? 6.508 27.469 -1.604 1 80.81 19 TRP B CA 1
ATOM 2112 C C . TRP B 1 19 ? 7.055 28.453 -2.633 1 80.81 19 TRP B C 1
ATOM 2114 O O . TRP B 1 19 ? 7.699 29.438 -2.275 1 80.81 19 TRP B O 1
ATOM 2124 N N . ARG B 1 20 ? 6.93 27.984 -3.809 1 76.56 20 ARG B N 1
ATOM 2125 C CA . ARG B 1 20 ? 7.41 28.812 -4.914 1 76.56 20 ARG B CA 1
ATOM 2126 C C . ARG B 1 20 ? 6.246 29.469 -5.641 1 76.56 20 ARG B C 1
ATOM 2128 O O . ARG B 1 20 ? 5.098 29.375 -5.215 1 76.56 20 ARG B O 1
ATOM 2135 N N . LYS B 1 21 ? 6.641 30.219 -6.641 1 69 21 LYS B N 1
ATOM 2136 C CA . LYS B 1 21 ? 5.621 30.859 -7.461 1 69 21 LYS B CA 1
ATOM 2137 C C . LYS B 1 21 ? 4.75 29.844 -8.172 1 69 21 LYS B C 1
ATOM 2139 O O . LYS B 1 21 ? 5.184 28.703 -8.406 1 69 21 LYS B O 1
ATOM 2144 N N . TYR B 1 22 ? 3.529 30.172 -8.547 1 64.94 22 TYR B N 1
ATOM 2145 C CA . TYR B 1 22 ? 2.555 29.422 -9.336 1 64.94 22 TYR B CA 1
ATOM 2146 C C . TYR B 1 22 ? 2.199 28.109 -8.648 1 64.94 22 TYR B C 1
ATOM 2148 O O . TYR B 1 22 ? 2.066 27.078 -9.305 1 64.94 22 TYR B O 1
ATOM 2156 N N . ASN B 1 23 ? 2.27 28.031 -7.379 1 66.44 23 ASN B N 1
ATOM 2157 C CA . ASN B 1 23 ? 1.803 26.922 -6.562 1 66.44 23 ASN B CA 1
ATOM 2158 C C . ASN B 1 23 ? 2.754 25.734 -6.641 1 66.44 23 ASN B C 1
ATOM 2160 O O . ASN B 1 23 ? 2.336 24.578 -6.469 1 66.44 23 ASN B O 1
ATOM 2164 N N . ALA B 1 24 ? 3.955 26.047 -7.09 1 76.38 24 ALA B N 1
ATOM 2165 C CA . ALA B 1 24 ? 4.969 25 -7.078 1 76.38 24 ALA B CA 1
ATOM 2166 C C . ALA B 1 24 ? 5.637 24.891 -5.707 1 76.38 24 ALA B C 1
ATOM 2168 O O . ALA B 1 24 ? 5.68 25.875 -4.957 1 76.38 24 ALA B O 1
ATOM 2169 N N . THR B 1 25 ? 5.922 23.672 -5.418 1 85.19 25 THR B N 1
ATOM 2170 C CA . THR B 1 25 ? 6.582 23.438 -4.141 1 85.19 25 THR B CA 1
ATOM 2171 C C . THR B 1 25 ? 7.918 22.719 -4.34 1 85.19 25 THR B C 1
ATOM 2173 O O . THR B 1 25 ? 8.023 21.797 -5.156 1 85.19 25 THR B O 1
ATOM 2176 N N . LEU B 1 26 ? 8.938 23.297 -3.715 1 91.44 26 LEU B N 1
ATOM 2177 C CA . LEU B 1 26 ? 10.242 22.641 -3.666 1 91.44 26 LEU B CA 1
ATOM 2178 C C . LEU B 1 26 ? 10.453 21.938 -2.328 1 91.44 26 LEU B C 1
ATOM 2180 O O . LEU B 1 26 ? 10.234 22.547 -1.27 1 91.44 26 LEU B O 1
ATOM 2184 N N . LYS B 1 27 ? 10.82 20.688 -2.395 1 95.06 27 LYS B N 1
ATOM 2185 C CA . LYS B 1 27 ? 11.07 19.922 -1.185 1 95.06 27 LYS B CA 1
ATOM 2186 C C . LYS B 1 27 ? 12.555 19.672 -0.979 1 95.06 27 LYS B C 1
ATOM 2188 O O . LYS B 1 27 ? 13.25 19.219 -1.896 1 95.06 27 LYS B O 1
ATOM 2193 N N . LEU B 1 28 ? 13.039 19.984 0.175 1 96.5 28 LEU B N 1
ATOM 2194 C CA . LEU B 1 28 ? 14.438 19.781 0.536 1 96.5 28 LEU B CA 1
ATOM 2195 C C . LEU B 1 28 ? 14.562 18.844 1.724 1 96.5 28 LEU B C 1
ATOM 2197 O O . LEU B 1 28 ? 14.016 19.094 2.795 1 96.5 28 LEU B O 1
ATOM 2201 N N . LEU B 1 29 ? 15.297 17.766 1.482 1 97.5 29 LEU B N 1
ATOM 2202 C CA . LEU B 1 29 ? 15.539 16.766 2.525 1 97.5 29 LEU B CA 1
ATOM 2203 C C . LEU B 1 29 ? 16.906 16.969 3.166 1 97.5 29 LEU B C 1
ATOM 2205 O O . LEU B 1 29 ? 17.906 17.172 2.467 1 97.5 29 LEU B O 1
ATOM 2209 N N . CYS B 1 30 ? 16.938 16.953 4.492 1 96.38 30 CYS B N 1
ATOM 2210 C CA . CYS B 1 30 ? 18.234 17.078 5.16 1 96.38 30 CYS B CA 1
ATOM 2211 C C . CYS B 1 30 ? 18.266 16.25 6.441 1 96.38 30 CYS B C 1
ATOM 2213 O O . CYS B 1 30 ? 17.219 15.961 7.023 1 96.38 30 CYS B O 1
ATOM 2215 N N . ARG B 1 31 ? 19.406 15.812 6.797 1 97.25 31 ARG B N 1
ATOM 2216 C CA . ARG B 1 31 ? 19.641 15.227 8.109 1 97.25 31 ARG B CA 1
ATOM 2217 C C . ARG B 1 31 ? 20.047 16.297 9.125 1 97.25 31 ARG B C 1
ATOM 2219 O O . ARG B 1 31 ? 21.031 17 8.914 1 97.25 31 ARG B O 1
ATOM 2226 N N . LEU B 1 32 ? 19.359 16.359 10.188 1 97.69 32 LEU B N 1
ATOM 2227 C CA . LEU B 1 32 ? 19.562 17.438 11.148 1 97.69 32 LEU B CA 1
ATOM 2228 C C . LEU B 1 32 ? 20.859 17.219 11.93 1 97.69 32 LEU B C 1
ATOM 2230 O O . LEU B 1 32 ? 21.094 16.141 12.461 1 97.69 32 LEU B O 1
ATOM 2234 N N . ALA B 1 33 ? 21.688 18.109 11.945 1 96.44 33 ALA B N 1
ATOM 2235 C CA . ALA B 1 33 ? 22.953 18.141 12.68 1 96.44 33 ALA B CA 1
ATOM 2236 C C . ALA B 1 33 ? 23.219 19.516 13.273 1 96.44 33 ALA B C 1
ATOM 2238 O O . ALA B 1 33 ? 23.141 20.531 12.57 1 96.44 33 ALA B O 1
ATOM 2239 N N . ALA B 1 34 ? 23.766 19.25 14.523 1 88.69 34 ALA B N 1
ATOM 2240 C CA . ALA B 1 34 ? 24.062 20.516 15.18 1 88.69 34 ALA B CA 1
ATOM 2241 C C . ALA B 1 34 ? 25.141 21.297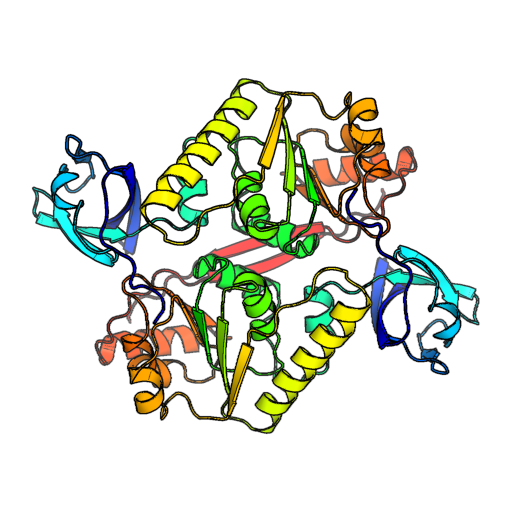 14.43 1 88.69 34 ALA B C 1
ATOM 2243 O O . ALA B 1 34 ? 26.156 20.719 14.039 1 88.69 34 ALA B O 1
ATOM 2244 N N . GLY B 1 35 ? 24.906 22.484 13.961 1 92.31 35 GLY B N 1
ATOM 2245 C CA . GLY B 1 35 ? 25.891 23.328 13.312 1 92.31 35 GLY B CA 1
ATOM 2246 C C . GLY B 1 35 ? 25.688 23.438 11.812 1 92.31 35 GLY B C 1
ATOM 2247 O O . GLY B 1 35 ? 26.406 24.188 11.141 1 92.31 35 GLY B O 1
ATOM 2248 N N . SER B 1 36 ? 24.844 22.594 11.328 1 96.31 36 SER B N 1
ATOM 2249 C CA . SER B 1 36 ? 24.578 22.625 9.891 1 96.31 36 SER B CA 1
ATOM 2250 C C . SER B 1 36 ? 23.5 23.641 9.547 1 96.31 36 SER B C 1
ATOM 2252 O O . SER B 1 36 ? 22.938 24.281 10.438 1 96.31 36 SER B O 1
ATOM 2254 N N . VAL B 1 37 ? 23.422 23.844 8.273 1 97 37 VAL B N 1
ATOM 2255 C CA . VAL B 1 37 ? 22.453 24.828 7.797 1 97 37 VAL B CA 1
ATOM 2256 C C . VAL B 1 37 ? 21.703 24.266 6.586 1 97 37 VAL B C 1
ATOM 2258 O O . VAL B 1 37 ? 22.312 23.609 5.734 1 97 37 VAL B O 1
ATOM 2261 N N . LEU B 1 38 ? 20.422 24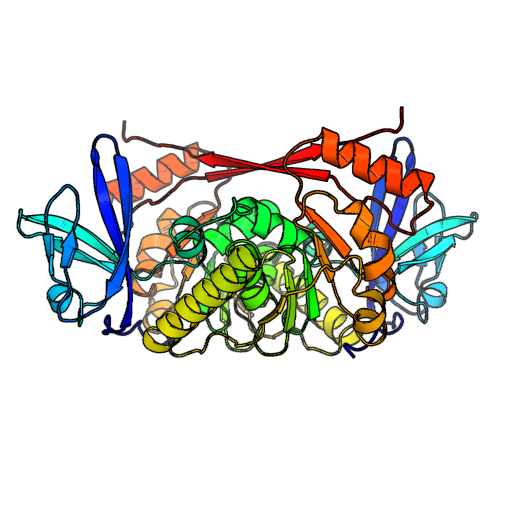.438 6.562 1 96 38 LEU B N 1
ATOM 2262 C CA . LEU B 1 38 ? 19.625 24.141 5.383 1 96 38 LEU B CA 1
ATOM 2263 C C . LEU B 1 38 ? 19.609 25.312 4.414 1 96 38 LEU B C 1
ATOM 2265 O O . LEU B 1 38 ? 19.141 26.391 4.75 1 96 38 LEU B O 1
ATOM 2269 N N . ALA B 1 39 ? 20.172 25.078 3.283 1 94.69 39 ALA B N 1
ATOM 2270 C CA . ALA B 1 39 ? 20.203 26.125 2.252 1 94.69 39 ALA B CA 1
ATOM 2271 C C . ALA B 1 39 ? 19 25.984 1.312 1 94.69 39 ALA B C 1
ATOM 2273 O O . ALA B 1 39 ? 18.75 24.891 0.783 1 94.69 39 ALA B O 1
ATOM 2274 N N . SER B 1 40 ? 18.25 26.984 1.166 1 91.88 40 SER B N 1
ATOM 2275 C CA . SER B 1 40 ? 17.141 27.047 0.231 1 91.88 40 SER B CA 1
ATOM 2276 C C . SER B 1 40 ? 17.25 28.234 -0.705 1 91.88 40 SER B C 1
ATOM 2278 O O . SER B 1 40 ? 18.031 29.172 -0.439 1 91.88 40 SER B O 1
ATOM 2280 N N . PRO B 1 41 ? 16.594 28.188 -1.835 1 89.69 41 PRO B N 1
ATOM 2281 C CA . PRO B 1 41 ? 16.609 29.328 -2.74 1 89.69 41 PRO B CA 1
ATOM 2282 C C . PRO B 1 41 ? 16.078 30.609 -2.082 1 89.69 41 PRO B C 1
ATOM 2284 O O . PRO B 1 41 ? 16.328 31.703 -2.566 1 89.69 41 PRO B O 1
ATOM 2287 N N . ARG B 1 42 ? 15.43 30.469 -0.963 1 89.62 42 ARG B N 1
ATOM 2288 C CA . ARG B 1 42 ? 14.82 31.625 -0.311 1 89.62 42 ARG B CA 1
ATOM 2289 C C . ARG B 1 42 ? 15.555 31.984 0.975 1 89.62 42 ARG B C 1
ATOM 2291 O O . ARG B 1 42 ? 15.016 32.688 1.825 1 89.62 42 ARG B O 1
ATOM 2298 N N . GLY B 1 43 ? 16.719 31.359 1.123 1 92.81 43 GLY B N 1
ATOM 2299 C CA . GLY B 1 43 ? 17.531 31.719 2.277 1 92.81 43 GLY B CA 1
ATOM 2300 C C . GLY B 1 43 ? 18.016 30.516 3.072 1 92.81 43 GLY B C 1
ATOM 2301 O O . GLY B 1 43 ? 17.719 29.375 2.717 1 92.81 43 GLY B O 1
ATOM 2302 N N . LEU B 1 44 ? 18.688 30.891 4.16 1 95.88 44 LEU B N 1
ATOM 2303 C CA . LEU B 1 44 ? 19.281 29.875 5.004 1 95.88 44 LEU B CA 1
ATOM 2304 C C . LEU B 1 44 ? 18.469 29.656 6.273 1 95.88 44 LEU B C 1
ATOM 2306 O O . LEU B 1 44 ? 17.859 30.594 6.793 1 95.88 44 LEU B O 1
ATOM 2310 N N . LEU B 1 45 ? 18.453 28.438 6.738 1 96.44 45 LEU B N 1
ATOM 2311 C CA . LEU B 1 45 ? 17.828 28.094 8.016 1 96.44 45 LEU B CA 1
ATOM 2312 C C . LEU B 1 45 ? 18.734 27.156 8.812 1 96.44 45 LEU B C 1
ATOM 2314 O O . LEU B 1 45 ? 18.891 25.984 8.477 1 96.44 45 LEU B O 1
ATOM 2318 N N . PRO B 1 46 ? 19.312 27.688 9.859 1 97.25 46 PRO B N 1
ATOM 2319 C CA . PRO B 1 46 ? 20.172 26.828 10.672 1 97.25 46 PRO B CA 1
ATOM 2320 C C . PRO B 1 46 ? 19.438 25.641 11.273 1 97.25 46 PRO B C 1
ATOM 2322 O O . PRO B 1 46 ? 18.312 25.781 11.75 1 97.25 46 PRO B O 1
ATOM 2325 N N . HIS B 1 47 ? 20.078 24.422 11.328 1 97.75 47 HIS B N 1
ATOM 2326 C CA . HIS B 1 47 ? 19.469 23.219 11.891 1 97.75 47 HIS B CA 1
ATOM 2327 C C . HIS B 1 47 ? 19.141 23.406 13.359 1 97.75 47 HIS B C 1
ATOM 2329 O O . HIS B 1 47 ? 18.156 22.859 13.852 1 97.75 47 HIS B O 1
ATOM 2335 N N . ARG B 1 48 ? 19.953 24.203 14.07 1 96.12 48 ARG B N 1
ATOM 2336 C CA . ARG B 1 48 ? 19.703 24.453 15.492 1 96.12 48 ARG B CA 1
ATOM 2337 C C . ARG B 1 48 ? 18.344 25.094 15.711 1 96.12 48 ARG B C 1
ATOM 2339 O O . ARG B 1 48 ? 17.719 24.906 16.766 1 96.12 48 ARG B O 1
ATOM 2346 N N . ASP B 1 49 ? 17.891 25.844 14.688 1 95.69 49 ASP B N 1
ATOM 2347 C CA . ASP B 1 49 ? 16.594 26.484 14.789 1 95.69 49 ASP B CA 1
ATOM 2348 C C . ASP B 1 49 ? 15.461 25.5 14.516 1 95.69 49 ASP B C 1
ATOM 2350 O O . ASP B 1 49 ? 14.297 25.766 14.82 1 95.69 49 ASP B O 1
ATOM 2354 N N . ILE B 1 50 ? 15.758 24.391 13.891 1 96.25 50 ILE B N 1
ATOM 2355 C CA . ILE B 1 50 ? 14.789 23.344 13.578 1 96.25 50 ILE B CA 1
ATOM 2356 C C . ILE B 1 50 ? 14.695 22.359 14.742 1 96.25 50 ILE B C 1
ATOM 2358 O O . ILE B 1 50 ? 13.602 21.953 15.125 1 96.25 50 ILE B O 1
ATOM 2362 N N . ILE B 1 51 ? 15.875 22.016 15.242 1 96.62 51 ILE B N 1
ATOM 2363 C CA . ILE B 1 51 ? 15.945 21.062 16.344 1 96.62 51 ILE B CA 1
ATOM 2364 C C . ILE B 1 51 ? 15.164 21.594 17.547 1 96.62 51 ILE B C 1
ATOM 2366 O O . ILE B 1 51 ? 15.32 22.766 17.922 1 96.62 51 ILE B O 1
ATOM 2370 N N . GLY B 1 52 ? 14.273 20.766 18.094 1 95 52 GLY B N 1
ATOM 2371 C CA . GLY B 1 52 ? 13.445 21.172 19.219 1 95 52 GLY B CA 1
ATOM 2372 C C . GLY B 1 52 ? 12.062 21.641 18.812 1 95 52 GLY B C 1
ATOM 2373 O O . GLY B 1 52 ? 11.156 21.75 19.641 1 95 52 GLY B O 1
ATOM 2374 N N . GLN B 1 53 ? 11.898 21.953 17.5 1 93.44 53 GLN B N 1
ATOM 2375 C CA . GLN B 1 53 ? 10.586 22.359 17 1 93.44 53 GLN B CA 1
ATOM 2376 C C . GLN B 1 53 ? 9.727 21.141 16.656 1 93.44 53 GLN B C 1
ATOM 2378 O O . GLN B 1 53 ? 10.25 20.062 16.406 1 93.44 53 GLN B O 1
ATOM 2383 N N . LEU B 1 54 ? 8.461 21.391 16.703 1 90.75 54 LEU B N 1
ATOM 2384 C CA . LEU B 1 54 ? 7.539 20.312 16.344 1 90.75 54 LEU B CA 1
ATOM 2385 C C . LEU B 1 54 ? 7.355 20.25 14.828 1 90.75 54 LEU B C 1
ATOM 2387 O O . LEU B 1 54 ? 7.309 21.281 14.156 1 90.75 54 LEU B O 1
ATOM 2391 N N . PRO B 1 55 ? 7.258 19.031 14.32 1 91.06 55 PRO B N 1
ATOM 2392 C CA . PRO B 1 55 ? 6.934 18.938 12.891 1 91.06 55 PRO B CA 1
ATOM 2393 C C . PRO B 1 55 ? 5.609 19.609 12.539 1 91.06 55 PRO B C 1
ATOM 2395 O O . PRO B 1 55 ? 4.684 19.625 13.359 1 91.06 55 PRO B O 1
ATOM 2398 N N . GLY B 1 56 ? 5.562 20.094 11.383 1 88 56 GLY B N 1
ATOM 2399 C CA . GLY B 1 56 ? 4.352 20.75 10.93 1 88 56 GLY B CA 1
ATOM 2400 C C . GLY B 1 56 ? 4.359 22.25 11.188 1 88 56 GLY B C 1
ATOM 2401 O O . GLY B 1 56 ? 3.414 22.953 10.82 1 88 56 GLY B O 1
ATOM 2402 N N . GLN B 1 57 ? 5.391 22.75 11.711 1 88.31 57 GLN B N 1
ATOM 2403 C CA . GLN B 1 57 ? 5.488 24.172 11.992 1 88.31 57 GLN B CA 1
ATOM 2404 C C . GLN B 1 57 ? 6.148 24.922 10.844 1 88.31 57 GLN B C 1
ATOM 2406 O O . GLN B 1 57 ? 6.945 24.344 10.094 1 88.31 57 GLN B O 1
ATOM 2411 N N . MET B 1 58 ? 5.762 26.188 10.758 1 91.12 58 MET B N 1
ATOM 2412 C CA . MET B 1 58 ? 6.402 27.094 9.812 1 91.12 58 MET B CA 1
ATOM 2413 C C . MET B 1 58 ? 7.582 27.812 10.453 1 91.12 58 MET B C 1
ATOM 2415 O O . MET B 1 58 ? 7.453 28.375 11.547 1 91.12 58 MET B O 1
ATOM 2419 N N . LEU B 1 59 ? 8.68 27.688 9.805 1 94.25 59 LEU B N 1
ATOM 2420 C CA . LEU B 1 59 ? 9.859 28.422 10.25 1 94.25 59 LEU B CA 1
ATOM 2421 C C . LEU B 1 59 ? 10.305 29.406 9.18 1 94.25 59 LEU B C 1
ATOM 2423 O O . LEU B 1 59 ? 9.914 29.297 8.016 1 94.25 59 LEU B O 1
ATOM 2427 N N . ARG B 1 60 ? 11.078 30.359 9.602 1 94.31 60 ARG B N 1
ATOM 2428 C CA . ARG B 1 60 ? 11.516 31.391 8.664 1 94.31 60 ARG B CA 1
ATOM 2429 C C . ARG B 1 60 ? 13.016 31.312 8.43 1 94.31 60 ARG B C 1
ATOM 2431 O O . ARG B 1 60 ? 13.789 31.094 9.367 1 94.31 60 ARG B O 1
ATOM 2438 N N . THR B 1 61 ? 13.328 31.531 7.191 1 94.44 61 THR B N 1
ATOM 2439 C CA . THR B 1 61 ? 14.742 31.594 6.84 1 94.44 61 THR B CA 1
ATOM 2440 C C . THR B 1 61 ? 15.336 32.938 7.273 1 94.44 61 THR B C 1
ATOM 2442 O O . THR B 1 61 ? 14.633 33.781 7.805 1 94.44 61 THR B O 1
ATOM 2445 N N . SER B 1 62 ? 16.641 33.031 7.051 1 91.38 62 SER B N 1
ATOM 2446 C CA . SER B 1 62 ? 17.344 34.25 7.355 1 91.38 62 SER B CA 1
ATOM 2447 C C . SER B 1 62 ? 16.781 35.438 6.531 1 91.38 62 SER B C 1
ATOM 2449 O O . SER B 1 62 ? 16.828 36.562 6.965 1 91.38 62 SER B O 1
ATOM 2451 N N . ALA B 1 63 ? 16.172 35.125 5.43 1 91.56 63 ALA B N 1
ATOM 2452 C CA . ALA B 1 63 ? 15.609 36.156 4.551 1 91.56 63 ALA B CA 1
ATOM 2453 C C . ALA B 1 63 ? 14.133 36.375 4.867 1 91.56 63 ALA B C 1
ATOM 2455 O O . ALA B 1 63 ? 13.461 37.156 4.188 1 91.56 63 ALA B O 1
ATOM 2456 N N . GLY B 1 64 ? 13.609 35.625 5.793 1 91.38 64 GLY B N 1
ATOM 2457 C CA . GLY B 1 64 ? 12.242 35.844 6.234 1 91.38 64 GLY B CA 1
ATOM 2458 C C . GLY B 1 64 ? 11.234 35 5.477 1 91.38 64 GLY B C 1
ATOM 2459 O O . GLY B 1 64 ? 10.023 35.125 5.668 1 91.38 64 GLY B O 1
ATOM 2460 N N . ALA B 1 65 ? 11.781 34.188 4.629 1 91.12 65 ALA B N 1
ATOM 2461 C CA . ALA B 1 65 ? 10.883 33.312 3.844 1 91.12 65 ALA B CA 1
ATOM 2462 C C . ALA B 1 65 ? 10.375 32.156 4.672 1 91.12 65 ALA B C 1
ATOM 2464 O O . ALA B 1 65 ? 11.156 31.5 5.371 1 91.12 65 ALA B O 1
ATOM 2465 N N . PRO B 1 66 ? 9.094 31.906 4.566 1 91.12 66 PRO B N 1
ATOM 2466 C CA . PRO B 1 66 ? 8.539 30.781 5.34 1 91.12 66 PRO B CA 1
ATOM 2467 C C . PRO B 1 66 ? 8.859 29.422 4.73 1 91.12 66 PRO B C 1
ATOM 2469 O O . PRO B 1 66 ? 8.844 29.281 3.506 1 91.12 66 PRO B O 1
ATOM 2472 N N . LEU B 1 67 ? 9.18 28.469 5.566 1 93.12 67 LEU B N 1
ATOM 2473 C CA . LEU B 1 67 ? 9.383 27.062 5.207 1 93.12 67 LEU B CA 1
ATOM 2474 C C . LEU B 1 67 ? 8.555 26.156 6.105 1 93.12 67 LEU B C 1
ATOM 2476 O O . LEU B 1 67 ? 8.492 26.359 7.32 1 93.12 67 LEU B O 1
ATOM 2480 N N . LEU B 1 68 ? 7.859 25.25 5.496 1 92 68 LEU B N 1
ATOM 2481 C CA . LEU B 1 68 ? 7.172 24.234 6.277 1 92 68 LEU B CA 1
ATOM 2482 C C . LEU B 1 68 ? 8.094 23.047 6.566 1 92 68 LEU B C 1
ATOM 2484 O O . LEU B 1 68 ? 8.656 22.453 5.641 1 92 68 LEU B O 1
ATOM 2488 N N . LEU B 1 69 ? 8.242 22.734 7.844 1 93.56 69 LEU B N 1
ATOM 2489 C CA . LEU B 1 69 ? 9.125 21.641 8.234 1 93.56 69 LEU B CA 1
ATOM 2490 C C . LEU B 1 69 ? 8.312 20.438 8.719 1 93.56 69 LEU B C 1
ATOM 2492 O O . LEU B 1 69 ? 7.473 20.578 9.617 1 93.56 69 LEU B O 1
ATOM 2496 N N . ARG B 1 70 ? 8.594 19.281 8.133 1 93.5 70 ARG B N 1
ATOM 2497 C CA . ARG B 1 70 ? 7.934 18.047 8.547 1 93.5 70 ARG B CA 1
ATOM 2498 C C . ARG B 1 70 ? 8.883 16.859 8.438 1 93.5 70 ARG B C 1
ATOM 2500 O O . ARG B 1 70 ? 9.984 16.984 7.906 1 93.5 70 ARG B O 1
ATOM 2507 N N . ARG B 1 71 ? 8.516 15.805 9.102 1 94.44 71 ARG B N 1
ATOM 2508 C CA . ARG B 1 71 ? 9.219 14.555 8.836 1 94.44 71 ARG B CA 1
ATOM 2509 C C . ARG B 1 71 ? 8.836 13.984 7.477 1 94.44 71 ARG B C 1
ATOM 2511 O O . ARG B 1 71 ? 7.672 14.047 7.074 1 94.44 71 ARG B O 1
ATOM 2518 N N . PRO B 1 72 ? 9.805 13.484 6.77 1 96.19 72 PRO B N 1
ATOM 2519 C CA . PRO B 1 72 ? 9.484 12.953 5.441 1 96.19 72 PRO B CA 1
ATOM 2520 C C . PRO B 1 72 ? 8.68 11.656 5.5 1 96.19 72 PRO B C 1
ATOM 2522 O O . PRO B 1 72 ? 8.906 10.828 6.383 1 96.19 72 PRO B O 1
ATOM 2525 N N . SER B 1 73 ? 7.746 11.555 4.574 1 96 73 SER B N 1
ATOM 2526 C CA . SER B 1 73 ? 7.148 10.25 4.312 1 96 73 SER B CA 1
ATOM 2527 C C . SER B 1 73 ? 8.133 9.312 3.617 1 96 73 SER B C 1
ATOM 2529 O O . SER B 1 73 ? 9.172 9.758 3.121 1 96 73 SER B O 1
ATOM 2531 N N . LEU B 1 74 ? 7.793 8.055 3.58 1 97.38 74 LEU B N 1
ATOM 2532 C CA . LEU B 1 74 ? 8.633 7.109 2.857 1 97.38 74 LEU B CA 1
ATOM 2533 C C . LEU B 1 74 ? 8.695 7.461 1.374 1 97.38 74 LEU B C 1
ATOM 2535 O O . LEU B 1 74 ? 9.758 7.375 0.755 1 97.38 74 LEU B O 1
ATOM 2539 N N . GLU B 1 75 ? 7.59 7.836 0.829 1 97.62 75 GLU B N 1
ATOM 2540 C CA . GLU B 1 75 ? 7.543 8.273 -0.563 1 97.62 75 GLU B CA 1
ATOM 2541 C C . GLU B 1 75 ? 8.516 9.414 -0.815 1 97.62 75 GLU B C 1
ATOM 2543 O O . GLU B 1 75 ? 9.297 9.375 -1.773 1 97.62 75 GLU B O 1
ATOM 2548 N N . GLU B 1 76 ? 8.461 10.375 0.04 1 97 76 GLU B N 1
ATOM 2549 C CA . GLU B 1 76 ? 9.32 11.547 -0.114 1 97 76 GLU B CA 1
ATOM 2550 C C . GLU B 1 76 ? 10.797 11.18 0.048 1 97 76 GLU B C 1
ATOM 2552 O O . GLU B 1 76 ? 11.641 11.648 -0.708 1 97 76 GLU B O 1
ATOM 2557 N N . TYR B 1 77 ? 11.086 10.344 1.032 1 98.31 77 TYR B N 1
ATOM 2558 C CA . TYR B 1 77 ? 12.469 9.922 1.229 1 98.31 77 TYR B CA 1
ATOM 2559 C C . TYR B 1 77 ? 13.008 9.219 -0.009 1 98.31 77 TYR B C 1
ATOM 2561 O O . TYR B 1 77 ? 14.094 9.539 -0.494 1 98.31 77 TYR B O 1
ATOM 2569 N N . VAL B 1 78 ? 12.242 8.305 -0.576 1 97.88 78 VAL B N 1
ATOM 2570 C CA . VAL B 1 78 ? 12.688 7.5 -1.71 1 97.88 78 VAL B CA 1
ATOM 2571 C C . VAL B 1 78 ? 12.891 8.398 -2.93 1 97.88 78 VAL B C 1
ATOM 2573 O O . VAL B 1 78 ? 13.797 8.172 -3.734 1 97.88 78 VAL B O 1
ATOM 2576 N N . LEU B 1 79 ? 12.141 9.406 -3.062 1 97.25 79 LEU B N 1
ATOM 2577 C CA . LEU B 1 79 ? 12.219 10.305 -4.207 1 97.25 79 LEU B CA 1
ATOM 2578 C C . LEU B 1 79 ? 13.375 11.289 -4.051 1 97.25 79 LEU B C 1
ATOM 2580 O O . LEU B 1 79 ? 13.859 11.852 -5.035 1 97.25 79 LEU B O 1
ATOM 2584 N N . LEU B 1 80 ? 13.828 11.477 -2.793 1 97.62 80 LEU B N 1
ATOM 2585 C CA . LEU B 1 80 ? 14.789 12.547 -2.562 1 97.62 80 LEU B CA 1
ATOM 2586 C C . LEU B 1 80 ? 16.141 11.977 -2.121 1 97.62 80 LEU B C 1
ATOM 2588 O O . LEU B 1 80 ? 17.141 12.688 -2.117 1 97.62 80 LEU B O 1
ATOM 2592 N N . MET B 1 81 ? 16.219 10.719 -1.719 1 97.44 81 MET B N 1
ATOM 2593 C CA . MET B 1 81 ? 17.453 10.109 -1.265 1 97.44 81 MET B CA 1
ATOM 2594 C C . MET B 1 81 ? 18.469 10.016 -2.404 1 97.44 81 MET B C 1
ATOM 2596 O O . MET B 1 81 ? 18.109 10.141 -3.574 1 97.44 81 MET B O 1
ATOM 2600 N N . PRO B 1 82 ? 19.734 9.859 -2.027 1 95.88 82 PRO B N 1
ATOM 2601 C CA . PRO B 1 82 ? 20.719 9.656 -3.086 1 95.88 82 PRO B CA 1
ATOM 2602 C C . PRO B 1 82 ? 20.406 8.445 -3.963 1 95.88 82 PRO B C 1
ATOM 2604 O O . PRO B 1 82 ? 20.047 7.383 -3.449 1 95.88 82 PRO B O 1
ATOM 2607 N N . ARG B 1 83 ? 20.547 8.781 -5.262 1 95.31 83 ARG B N 1
ATOM 2608 C CA . ARG B 1 83 ? 20.266 7.695 -6.199 1 95.31 83 ARG B CA 1
ATOM 2609 C C . ARG B 1 83 ? 21.422 7.488 -7.164 1 95.31 83 ARG B C 1
ATOM 2611 O O . ARG B 1 83 ? 22.109 8.445 -7.527 1 95.31 83 ARG B O 1
ATOM 2618 N N . GLY B 1 84 ? 21.672 6.246 -7.438 1 92.5 84 GLY B N 1
ATOM 2619 C CA . GLY B 1 84 ? 22.531 5.824 -8.539 1 92.5 84 GLY B CA 1
ATOM 2620 C C . GLY B 1 84 ? 21.75 5.316 -9.734 1 92.5 84 GLY B C 1
ATOM 2621 O O . GLY B 1 84 ? 21.5 6.066 -10.68 1 92.5 84 GLY B O 1
ATOM 2622 N N . PRO B 1 85 ? 21.234 4.164 -9.57 1 89.62 85 PRO B N 1
ATOM 2623 C CA . PRO B 1 85 ? 20.312 3.693 -10.609 1 89.62 85 PRO B CA 1
ATOM 2624 C C . PRO B 1 85 ? 18.922 4.316 -10.492 1 89.62 85 PRO B C 1
ATOM 2626 O O . PRO B 1 85 ? 18.516 4.727 -9.406 1 89.62 85 PRO B O 1
ATOM 2629 N N . THR B 1 86 ? 18.234 4.371 -11.656 1 89.31 86 THR B N 1
ATOM 2630 C CA . THR B 1 86 ? 16.844 4.785 -11.633 1 89.31 86 THR B CA 1
ATOM 2631 C C . THR B 1 86 ? 16.016 3.85 -10.75 1 89.31 86 THR B C 1
ATOM 2633 O O . THR B 1 86 ? 16.203 2.633 -10.773 1 89.31 86 THR B O 1
ATOM 2636 N N . ILE B 1 87 ? 15.109 4.441 -10 1 93 87 ILE B N 1
ATOM 2637 C CA . ILE B 1 87 ? 14.289 3.646 -9.094 1 93 87 ILE B CA 1
ATOM 2638 C C . ILE B 1 87 ? 12.906 3.436 -9.688 1 93 87 ILE B C 1
ATOM 2640 O O . ILE B 1 87 ? 12.477 4.191 -10.562 1 93 87 ILE B O 1
ATOM 2644 N N . ALA B 1 88 ? 12.227 2.307 -9.219 1 94.44 88 ALA B N 1
ATOM 2645 C CA . ALA B 1 88 ? 10.773 2.254 -9.383 1 94.44 88 ALA B CA 1
ATOM 2646 C C . ALA B 1 88 ? 10.086 3.344 -8.57 1 94.44 88 ALA B C 1
ATOM 2648 O O . ALA B 1 88 ? 10.359 3.498 -7.375 1 94.44 88 ALA B O 1
ATOM 2649 N N . TYR B 1 89 ? 9.234 4.062 -9.219 1 96.19 89 TYR B N 1
ATOM 2650 C CA . TYR B 1 89 ? 8.547 5.129 -8.5 1 96.19 89 TYR B CA 1
ATOM 2651 C C . TYR B 1 89 ? 7.566 4.555 -7.48 1 96.19 89 TYR B C 1
ATOM 2653 O O . TYR B 1 89 ? 7.016 3.471 -7.684 1 96.19 89 TYR B O 1
ATOM 2661 N N . PRO B 1 90 ? 7.312 5.34 -6.441 1 97.56 90 PRO B N 1
ATOM 2662 C CA . PRO B 1 90 ? 6.445 4.859 -5.363 1 97.56 90 PRO B CA 1
ATOM 2663 C C . PRO B 1 90 ? 5.074 4.41 -5.867 1 97.56 90 PRO B C 1
ATOM 2665 O O . PRO B 1 90 ? 4.52 3.428 -5.367 1 97.56 90 PRO B O 1
ATOM 2668 N N . LYS B 1 91 ? 4.48 5.082 -6.852 1 97.44 91 LYS B N 1
ATOM 2669 C CA . LYS B 1 91 ? 3.186 4.668 -7.379 1 97.44 91 LYS B CA 1
ATOM 2670 C C . LYS B 1 91 ? 3.26 3.262 -7.969 1 97.44 91 LYS B C 1
ATOM 2672 O O . LYS B 1 91 ? 2.332 2.465 -7.809 1 97.44 91 LYS B O 1
ATOM 2677 N N . ASP B 1 92 ? 4.312 2.965 -8.711 1 97.56 92 ASP B N 1
ATOM 2678 C CA . ASP B 1 92 ? 4.516 1.639 -9.281 1 97.56 92 ASP B CA 1
ATOM 2679 C C . ASP B 1 92 ? 4.773 0.6 -8.195 1 97.56 92 ASP B C 1
ATOM 2681 O O . ASP B 1 92 ? 4.262 -0.521 -8.266 1 97.56 92 ASP B O 1
ATOM 2685 N N . ILE B 1 93 ? 5.574 0.987 -7.195 1 98 93 ILE B N 1
ATOM 2686 C CA . ILE B 1 93 ? 5.879 0.09 -6.09 1 98 93 ILE B CA 1
ATOM 2687 C C . ILE B 1 93 ? 4.594 -0.291 -5.359 1 98 93 ILE B C 1
ATOM 2689 O O . ILE B 1 93 ? 4.395 -1.455 -5.008 1 98 93 ILE B O 1
ATOM 2693 N N . SER B 1 94 ? 3.756 0.677 -5.145 1 97.38 94 SER B N 1
ATOM 2694 C CA . SER B 1 94 ? 2.484 0.414 -4.48 1 97.38 94 SER B CA 1
ATOM 2695 C C . SER B 1 94 ? 1.65 -0.598 -5.258 1 97.38 94 SER B C 1
ATOM 2697 O O . SER B 1 94 ? 1.034 -1.488 -4.668 1 97.38 94 SER B O 1
ATOM 2699 N N . ALA B 1 95 ? 1.617 -0.438 -6.539 1 97.38 95 ALA B N 1
ATOM 2700 C CA . ALA B 1 95 ? 0.888 -1.377 -7.387 1 97.38 95 ALA B CA 1
ATOM 2701 C C . ALA B 1 95 ? 1.499 -2.773 -7.309 1 97.38 95 ALA B C 1
ATOM 2703 O O . ALA B 1 95 ? 0.777 -3.773 -7.273 1 97.38 95 ALA B O 1
ATOM 2704 N N . ILE B 1 96 ? 2.797 -2.877 -7.289 1 98 96 ILE B N 1
ATOM 2705 C CA . ILE B 1 96 ? 3.508 -4.145 -7.188 1 98 96 ILE B CA 1
ATOM 2706 C C . ILE B 1 96 ? 3.16 -4.828 -5.867 1 98 96 ILE B C 1
ATOM 2708 O O . ILE B 1 96 ? 2.861 -6.023 -5.84 1 98 96 ILE B O 1
ATOM 2712 N N . LEU B 1 97 ? 3.172 -4.031 -4.789 1 97.88 97 LEU B N 1
ATOM 2713 C CA . LEU B 1 97 ? 2.836 -4.574 -3.477 1 97.88 97 LEU B CA 1
ATOM 2714 C C . LEU B 1 97 ? 1.412 -5.121 -3.463 1 97.88 97 LEU B C 1
ATOM 2716 O O . LEU B 1 97 ? 1.156 -6.184 -2.891 1 97.88 97 LEU B O 1
ATOM 2720 N N . MET B 1 98 ? 0.558 -4.422 -4.074 1 96.62 98 MET B N 1
ATOM 2721 C CA . MET B 1 98 ? -0.832 -4.859 -4.156 1 96.62 98 MET B CA 1
ATOM 2722 C C . MET B 1 98 ? -0.95 -6.141 -4.98 1 96.62 98 MET B C 1
ATOM 2724 O O . MET B 1 98 ? -1.62 -7.09 -4.566 1 96.62 98 MET B O 1
ATOM 2728 N N . MET B 1 99 ? -0.237 -6.195 -6.117 1 95.94 99 MET B N 1
ATOM 2729 C CA . MET B 1 99 ? -0.269 -7.367 -6.984 1 95.94 99 MET B CA 1
ATOM 2730 C C . MET B 1 99 ? 0.203 -8.609 -6.238 1 95.94 99 MET B C 1
ATOM 2732 O O . MET B 1 99 ? -0.353 -9.695 -6.418 1 95.94 99 MET B O 1
ATOM 2736 N N . MET B 1 100 ? 1.161 -8.422 -5.426 1 97.06 100 MET B N 1
ATOM 2737 C CA . MET B 1 100 ? 1.759 -9.547 -4.719 1 97.06 100 MET B CA 1
ATOM 2738 C C . MET B 1 100 ? 0.992 -9.852 -3.439 1 97.06 100 MET B C 1
ATOM 2740 O O . MET B 1 100 ? 1.21 -10.891 -2.814 1 97.06 100 MET B O 1
ATOM 2744 N N . ASP B 1 101 ? 0.139 -8.969 -3.047 1 96.5 101 ASP B N 1
ATOM 2745 C CA . ASP B 1 101 ? -0.663 -9.117 -1.836 1 96.5 101 ASP B CA 1
ATOM 2746 C C . ASP B 1 101 ? 0.221 -9.383 -0.621 1 96.5 101 ASP B C 1
ATOM 2748 O O . ASP B 1 101 ? -0.01 -10.336 0.123 1 96.5 101 ASP B O 1
ATOM 2752 N N . ILE B 1 102 ? 1.213 -8.555 -0.459 1 95.81 102 ILE B N 1
ATOM 2753 C CA . ILE B 1 102 ? 2.174 -8.727 0.625 1 95.81 102 ILE B CA 1
ATOM 2754 C C . ILE B 1 102 ? 1.5 -8.438 1.964 1 95.81 102 ILE B C 1
ATOM 2756 O O . ILE B 1 102 ? 0.771 -7.453 2.102 1 95.81 102 ILE B O 1
ATOM 2760 N N . HIS B 1 103 ? 1.752 -9.281 2.924 1 90.19 103 HIS B N 1
ATOM 2761 C CA . HIS B 1 103 ? 1.23 -9.133 4.277 1 90.19 103 HIS B CA 1
ATOM 2762 C C . HIS B 1 103 ? 2.346 -9.234 5.312 1 90.19 103 HIS B C 1
ATOM 2764 O O . HIS B 1 103 ? 3.396 -9.82 5.043 1 90.19 103 HIS B O 1
ATOM 2770 N N . PRO B 1 104 ? 2.004 -8.633 6.473 1 91.62 104 PRO B N 1
ATOM 2771 C CA . PRO B 1 104 ? 2.984 -8.766 7.555 1 91.62 104 PRO B CA 1
ATOM 2772 C C . PRO B 1 104 ? 3.311 -10.227 7.871 1 91.62 104 PRO B C 1
ATOM 2774 O O . PRO B 1 104 ? 2.406 -11.055 7.965 1 91.62 104 PRO B O 1
ATOM 2777 N N . GLY B 1 105 ? 4.609 -10.531 7.961 1 92.56 105 GLY B N 1
ATOM 2778 C CA . GLY B 1 105 ? 5.062 -11.883 8.242 1 92.56 105 GLY B CA 1
ATOM 2779 C C . GLY B 1 105 ? 5.605 -12.602 7.023 1 92.56 105 GLY B C 1
ATOM 2780 O O . GLY B 1 105 ? 6.266 -13.633 7.148 1 92.56 105 GLY B O 1
ATOM 2781 N N . ASP B 1 106 ? 5.41 -12.07 5.844 1 94.75 106 ASP B N 1
ATOM 2782 C CA . ASP B 1 106 ? 5.82 -12.711 4.598 1 94.75 106 ASP B CA 1
ATOM 2783 C C . ASP B 1 106 ? 7.336 -12.664 4.434 1 94.75 106 ASP B C 1
ATOM 2785 O O . ASP B 1 106 ? 8.008 -11.812 5.016 1 94.75 106 ASP B O 1
ATOM 2789 N N . THR B 1 107 ? 7.816 -13.578 3.707 1 96.81 107 THR B N 1
ATOM 2790 C CA . THR B 1 107 ? 9.172 -13.555 3.174 1 96.81 107 THR B CA 1
ATOM 2791 C C . THR B 1 107 ? 9.164 -13.242 1.68 1 96.81 107 THR B C 1
ATOM 2793 O O . THR B 1 107 ? 8.523 -13.945 0.898 1 96.81 107 THR B O 1
ATOM 2796 N N . VAL B 1 108 ? 9.906 -12.203 1.284 1 98.44 108 VAL B N 1
ATOM 2797 C CA . VAL B 1 108 ? 9.875 -11.758 -0.106 1 98.44 108 VAL B CA 1
ATOM 2798 C C . VAL B 1 108 ? 11.289 -11.734 -0.674 1 98.44 108 VAL B C 1
ATOM 2800 O O . VAL B 1 108 ? 12.227 -11.305 -0.002 1 98.44 108 VAL B O 1
ATOM 2803 N N . LEU B 1 109 ? 11.43 -12.211 -1.895 1 98.44 109 LEU B N 1
ATOM 2804 C CA . LEU B 1 109 ? 12.688 -12.117 -2.631 1 98.44 109 LEU B CA 1
ATOM 2805 C C . LEU B 1 109 ? 12.672 -10.93 -3.588 1 98.44 109 LEU B C 1
ATOM 2807 O O . LEU B 1 109 ? 11.742 -10.781 -4.383 1 98.44 109 LEU B O 1
ATOM 2811 N N . GLU B 1 110 ? 13.617 -10.102 -3.453 1 98.62 110 GLU B N 1
ATOM 2812 C CA . GLU B 1 110 ? 13.836 -8.977 -4.355 1 98.62 110 GLU B CA 1
ATOM 2813 C C . GLU B 1 110 ? 15.125 -9.148 -5.148 1 98.62 110 GLU B C 1
ATOM 2815 O O . GLU B 1 110 ? 16.172 -9.484 -4.582 1 98.62 110 GLU B O 1
ATOM 2820 N N . THR B 1 111 ? 15.031 -8.977 -6.445 1 97.69 111 THR B N 1
ATOM 2821 C CA . THR B 1 111 ? 16.234 -8.898 -7.273 1 97.69 111 THR B CA 1
ATOM 2822 C C . THR B 1 111 ? 16.359 -7.512 -7.902 1 97.69 111 THR B C 1
ATOM 2824 O O . THR B 1 111 ? 15.438 -7.039 -8.57 1 97.69 111 THR B O 1
ATOM 2827 N N . GLY B 1 112 ? 17.531 -6.914 -7.723 1 96.44 112 GLY B N 1
ATOM 2828 C CA . GLY B 1 112 ? 17.734 -5.523 -8.094 1 96.44 112 GLY B CA 1
ATOM 2829 C C . GLY B 1 112 ? 17.422 -4.551 -6.977 1 96.44 112 GLY B C 1
ATOM 2830 O O . GLY B 1 112 ? 16.438 -3.82 -7.039 1 96.44 112 GLY B O 1
ATOM 2831 N N . SER B 1 113 ? 18.328 -4.434 -6.031 1 97.06 113 SER B N 1
ATOM 2832 C CA . SER B 1 113 ? 18.141 -3.531 -4.902 1 97.06 113 SER B CA 1
ATOM 2833 C C . SER B 1 113 ? 18.172 -2.074 -5.348 1 97.06 113 SER B C 1
ATOM 2835 O O . SER B 1 113 ? 17.453 -1.235 -4.793 1 97.06 113 SER B O 1
ATOM 2837 N N . GLY B 1 114 ? 19.062 -1.786 -6.387 1 96.44 114 GLY B N 1
ATOM 2838 C CA . GLY B 1 114 ? 19.203 -0.424 -6.879 1 96.44 114 GLY B CA 1
ATOM 2839 C C . GLY B 1 114 ? 19.562 0.57 -5.793 1 96.44 114 GLY B C 1
ATOM 2840 O O . GLY B 1 114 ? 20.562 0.403 -5.105 1 96.44 114 GLY B O 1
ATOM 2841 N N . SER B 1 115 ? 18.734 1.567 -5.648 1 97.81 115 SER B N 1
ATOM 2842 C CA . SER B 1 115 ? 18.969 2.57 -4.617 1 97.81 115 SER B CA 1
ATOM 2843 C C . SER B 1 115 ? 18.25 2.211 -3.324 1 97.81 115 SER B C 1
ATOM 2845 O O . SER B 1 115 ? 18.375 2.914 -2.318 1 97.81 115 SER B O 1
ATOM 2847 N N . GLY B 1 116 ? 17.453 1.17 -3.32 1 98.12 116 GLY B N 1
ATOM 2848 C CA . GLY B 1 116 ? 16.828 0.666 -2.107 1 98.12 116 GLY B CA 1
ATOM 2849 C C . GLY B 1 116 ? 15.383 1.094 -1.962 1 98.12 116 GLY B C 1
ATOM 2850 O O . GLY B 1 116 ? 14.773 0.876 -0.916 1 98.12 116 GLY B O 1
ATOM 2851 N N . ALA B 1 117 ? 14.836 1.714 -3.064 1 98.38 117 ALA B N 1
ATOM 2852 C CA . ALA B 1 117 ? 13.461 2.207 -2.975 1 98.38 117 ALA B CA 1
ATOM 2853 C C . ALA B 1 117 ? 12.484 1.062 -2.736 1 98.38 117 ALA B C 1
ATOM 2855 O O . ALA B 1 117 ? 11.75 1.06 -1.744 1 98.38 117 ALA B O 1
ATOM 2856 N N . MET B 1 118 ? 12.523 0.075 -3.592 1 98.44 118 MET B N 1
ATOM 2857 C CA . MET B 1 118 ? 11.648 -1.083 -3.463 1 98.44 118 MET B CA 1
ATOM 2858 C C . MET B 1 118 ? 11.891 -1.808 -2.143 1 98.44 118 MET B C 1
ATOM 2860 O O . MET B 1 118 ? 10.945 -2.191 -1.455 1 98.44 118 MET B O 1
ATOM 2864 N N . SER B 1 119 ? 13.109 -1.939 -1.736 1 98.75 119 SER B N 1
ATOM 2865 C CA . SER B 1 119 ? 13.477 -2.625 -0.502 1 98.75 119 SER B CA 1
ATOM 2866 C C . SER B 1 119 ? 12.805 -1.988 0.708 1 98.75 119 SER B C 1
ATOM 2868 O O . SER B 1 119 ? 12.312 -2.691 1.594 1 98.75 119 SER B O 1
ATOM 2870 N N . LEU B 1 120 ? 12.797 -0.687 0.738 1 98.56 120 LEU B N 1
ATOM 2871 C CA . LEU B 1 120 ? 12.219 0.041 1.865 1 98.56 120 LEU B CA 1
ATOM 2872 C C . LEU B 1 120 ? 10.719 -0.197 1.957 1 98.56 120 LEU B C 1
ATOM 2874 O O . LEU B 1 120 ? 10.188 -0.432 3.045 1 98.56 120 LEU B O 1
ATOM 2878 N N . PHE B 1 121 ? 10.031 -0.153 0.854 1 98.5 121 PHE B N 1
ATOM 2879 C CA . PHE B 1 121 ? 8.594 -0.389 0.85 1 98.5 121 PHE B CA 1
ATOM 2880 C C . PHE B 1 121 ? 8.281 -1.833 1.224 1 98.5 121 PHE B C 1
ATOM 2882 O O . PHE B 1 121 ? 7.336 -2.098 1.967 1 98.5 121 PHE B O 1
ATOM 2889 N N . LEU B 1 122 ? 9.086 -2.734 0.695 1 98.69 122 LEU B N 1
ATOM 2890 C CA . LEU B 1 122 ? 8.906 -4.137 1.062 1 98.69 122 LEU B CA 1
ATOM 2891 C C . LEU B 1 122 ? 9.133 -4.336 2.557 1 98.69 122 LEU B C 1
ATOM 2893 O O . LEU B 1 122 ? 8.367 -5.059 3.209 1 98.69 122 LEU B O 1
ATOM 2897 N N . SER B 1 123 ? 10.156 -3.729 3.072 1 98.62 123 SER B N 1
ATOM 2898 C CA . SER B 1 123 ? 10.477 -3.809 4.492 1 98.62 123 SER B CA 1
ATOM 2899 C C . SER B 1 123 ? 9.281 -3.432 5.355 1 98.62 123 SER B C 1
ATOM 2901 O O . SER B 1 123 ? 8.93 -4.152 6.289 1 98.62 123 SER B O 1
ATOM 2903 N N . ARG B 1 124 ? 8.68 -2.33 4.996 1 97.19 124 ARG B N 1
ATOM 2904 C CA . ARG B 1 124 ? 7.504 -1.88 5.742 1 97.19 124 ARG B CA 1
ATOM 2905 C C . ARG B 1 124 ? 6.359 -2.877 5.613 1 97.19 124 ARG B C 1
ATOM 2907 O O . ARG B 1 124 ? 5.699 -3.207 6.602 1 97.19 124 ARG B O 1
ATOM 2914 N N . ALA B 1 125 ? 6.121 -3.334 4.441 1 96.75 125 ALA B N 1
ATOM 2915 C CA . ALA B 1 125 ? 4.953 -4.156 4.141 1 96.75 125 ALA B CA 1
ATOM 2916 C C . ALA B 1 125 ? 5.023 -5.496 4.867 1 96.75 125 ALA B C 1
ATOM 2918 O O . ALA B 1 125 ? 4.016 -5.977 5.391 1 96.75 125 ALA B O 1
ATOM 2919 N N . VAL B 1 126 ? 6.188 -6.102 4.945 1 96.5 126 VAL B N 1
ATOM 2920 C CA . VAL B 1 126 ? 6.297 -7.43 5.535 1 96.5 126 VAL B CA 1
ATOM 2921 C C . VAL B 1 126 ? 6.328 -7.32 7.055 1 96.5 126 VAL B C 1
ATOM 2923 O O . VAL B 1 126 ? 6.078 -8.305 7.762 1 96.5 126 VAL B O 1
ATOM 2926 N N . GLY B 1 127 ? 6.758 -6.176 7.605 1 94 127 GLY B N 1
ATOM 2927 C CA . GLY B 1 127 ? 6.715 -5.93 9.039 1 94 127 GLY B CA 1
ATOM 2928 C C . GLY B 1 127 ? 7.809 -6.648 9.797 1 94 127 GLY B C 1
ATOM 2929 O O . GLY B 1 127 ? 8.656 -7.312 9.203 1 94 127 GLY B O 1
ATOM 2930 N N . PRO B 1 128 ? 7.77 -6.547 11.133 1 93.06 128 PRO B N 1
ATOM 2931 C CA . PRO B 1 128 ? 8.859 -7.031 11.984 1 93.06 128 PRO B CA 1
ATOM 2932 C C . PRO B 1 128 ? 9 -8.555 11.953 1 93.06 128 PRO B C 1
ATOM 2934 O O . PRO B 1 128 ? 10.07 -9.086 12.242 1 93.06 128 PRO B O 1
ATOM 2937 N N . LYS B 1 129 ? 7.949 -9.242 11.609 1 92.88 129 LYS B N 1
ATOM 2938 C CA . LYS B 1 129 ? 7.996 -10.703 11.602 1 92.88 129 LYS B CA 1
ATOM 2939 C C . LYS B 1 129 ? 8.305 -11.234 10.211 1 92.88 129 LYS B C 1
ATOM 2941 O O . LYS B 1 129 ? 8.43 -12.445 10.016 1 92.88 129 LYS B O 1
ATOM 2946 N N . GLY B 1 130 ? 8.281 -10.32 9.25 1 95.25 130 GLY B N 1
ATOM 2947 C CA . GLY B 1 130 ? 8.594 -10.711 7.891 1 95.25 130 GLY B CA 1
ATOM 2948 C C . GLY B 1 130 ? 10.047 -10.453 7.52 1 95.25 130 GLY B C 1
ATOM 2949 O O . GLY B 1 130 ? 10.836 -10.016 8.359 1 95.25 130 GLY B O 1
ATOM 2950 N N . ARG B 1 131 ? 10.367 -10.789 6.238 1 97.44 131 ARG B N 1
ATOM 2951 C CA . ARG B 1 131 ? 11.75 -10.633 5.801 1 97.44 131 ARG B CA 1
ATOM 2952 C C . ARG B 1 131 ? 11.82 -10.375 4.297 1 97.44 131 ARG B C 1
ATOM 2954 O O . ARG B 1 131 ? 10.984 -10.867 3.539 1 97.44 131 ARG B O 1
ATOM 2961 N N . VAL B 1 132 ? 12.875 -9.578 3.947 1 98.69 132 VAL B N 1
ATOM 2962 C CA . VAL B 1 132 ? 13.18 -9.312 2.547 1 98.69 132 VAL B CA 1
ATOM 2963 C C . VAL B 1 132 ? 14.594 -9.797 2.227 1 98.69 132 VAL B C 1
ATOM 2965 O O . VAL B 1 132 ? 15.547 -9.461 2.932 1 98.69 132 VAL B O 1
ATOM 2968 N N . ILE B 1 133 ? 14.703 -10.641 1.258 1 98.62 133 ILE B N 1
ATOM 2969 C CA . ILE B 1 133 ? 15.992 -11.062 0.725 1 98.62 133 ILE B CA 1
ATOM 2970 C C . ILE B 1 133 ? 16.266 -10.336 -0.59 1 98.62 133 ILE B C 1
ATOM 2972 O O . ILE B 1 133 ? 15.586 -10.57 -1.59 1 98.62 133 ILE B O 1
ATOM 2976 N N . SER B 1 134 ? 17.25 -9.469 -0.579 1 98.56 134 SER B N 1
ATOM 2977 C CA . SER B 1 134 ? 17.453 -8.578 -1.715 1 98.56 134 SER B CA 1
ATOM 2978 C C . SER B 1 134 ? 18.797 -8.859 -2.395 1 98.56 134 SER B C 1
ATOM 2980 O O . SER B 1 134 ? 19.859 -8.609 -1.817 1 98.56 134 SER B O 1
ATOM 2982 N N . TYR B 1 135 ? 18.766 -9.297 -3.631 1 97.94 135 TYR B N 1
ATOM 2983 C CA . TYR B 1 135 ? 19.969 -9.586 -4.414 1 97.94 135 TYR B CA 1
ATOM 2984 C C . TYR B 1 135 ? 20.312 -8.414 -5.324 1 97.94 135 TYR B C 1
ATOM 2986 O O . TYR B 1 135 ? 19.438 -7.812 -5.941 1 97.94 135 TYR B O 1
ATOM 2994 N N . GLU B 1 136 ? 21.5 -8.047 -5.367 1 97.81 136 GLU B N 1
ATOM 2995 C CA . GLU B 1 136 ? 22.047 -7.023 -6.254 1 97.81 136 GLU B CA 1
ATOM 2996 C C . GLU B 1 136 ? 23.406 -7.449 -6.812 1 97.81 136 GLU B C 1
ATOM 2998 O O . GLU B 1 136 ? 24.266 -7.934 -6.07 1 97.81 136 GLU B O 1
ATOM 3003 N N . ILE B 1 137 ? 23.547 -7.301 -8.102 1 96.81 137 ILE B N 1
ATOM 3004 C CA . ILE B 1 137 ? 24.75 -7.777 -8.758 1 96.81 137 ILE B CA 1
ATOM 3005 C C . ILE B 1 137 ? 25.828 -6.691 -8.719 1 96.81 137 ILE B C 1
ATOM 3007 O O . ILE B 1 137 ? 27.016 -6.992 -8.664 1 96.81 137 ILE B O 1
ATOM 3011 N N . ARG B 1 138 ? 25.453 -5.492 -8.797 1 97.12 138 ARG B N 1
ATOM 3012 C CA . ARG B 1 138 ? 26.391 -4.383 -8.844 1 97.12 138 ARG B CA 1
ATOM 3013 C C . ARG B 1 138 ? 26.781 -3.939 -7.441 1 97.12 138 ARG B C 1
ATOM 3015 O O . ARG B 1 138 ? 25.922 -3.59 -6.633 1 97.12 138 ARG B O 1
ATOM 3022 N N . ASP B 1 139 ? 28.016 -3.781 -7.242 1 98 139 ASP B N 1
ATOM 3023 C CA . ASP B 1 139 ? 28.562 -3.43 -5.938 1 98 139 ASP B CA 1
ATOM 3024 C C . ASP B 1 139 ? 28.125 -2.031 -5.512 1 98 139 ASP B C 1
ATOM 3026 O O . ASP B 1 139 ? 27.734 -1.818 -4.363 1 98 139 ASP B O 1
ATOM 3030 N N . ASP B 1 140 ? 28.25 -1.116 -6.422 1 97.94 140 ASP B N 1
ATOM 3031 C CA . ASP B 1 140 ? 27.906 0.262 -6.09 1 97.94 140 ASP B CA 1
ATOM 3032 C C . ASP B 1 140 ? 26.422 0.389 -5.766 1 97.94 140 ASP B C 1
ATOM 3034 O O . ASP B 1 140 ? 26.047 1.089 -4.824 1 97.94 140 ASP B O 1
ATOM 3038 N N . HIS B 1 141 ? 25.547 -0.315 -6.52 1 97.94 141 HIS B N 1
ATOM 3039 C CA . HIS B 1 141 ? 24.109 -0.317 -6.223 1 97.94 141 HIS B CA 1
ATOM 3040 C C . HIS B 1 141 ? 23.828 -0.983 -4.879 1 97.94 141 HIS B C 1
ATOM 3042 O O . HIS B 1 141 ? 23.047 -0.466 -4.078 1 97.94 141 HIS B O 1
ATOM 3048 N N . HIS B 1 142 ? 24.469 -2.08 -4.633 1 98.19 142 HIS B N 1
ATOM 3049 C CA . HIS B 1 142 ? 24.328 -2.822 -3.385 1 98.19 142 HIS B CA 1
ATOM 3050 C C . HIS B 1 142 ? 24.656 -1.944 -2.182 1 98.19 142 HIS B C 1
ATOM 3052 O O . HIS B 1 142 ? 23.859 -1.848 -1.244 1 98.19 142 HIS B O 1
ATOM 3058 N N . ASN B 1 143 ? 25.75 -1.336 -2.25 1 98.5 143 ASN B N 1
ATOM 3059 C CA . ASN B 1 143 ? 26.203 -0.491 -1.148 1 98.5 143 ASN B CA 1
ATOM 3060 C C . ASN B 1 143 ? 25.281 0.718 -0.96 1 98.5 143 ASN B C 1
ATOM 3062 O O . ASN B 1 143 ? 25.016 1.128 0.17 1 98.5 143 ASN B O 1
ATOM 3066 N N . LEU B 1 144 ? 24.875 1.252 -2.043 1 98.44 144 LEU B N 1
ATOM 3067 C CA . LEU B 1 144 ? 24 2.414 -1.968 1 98.44 144 LEU B CA 1
ATOM 3068 C C . LEU B 1 144 ? 22.656 2.045 -1.336 1 98.44 144 LEU B C 1
ATOM 3070 O O . LEU B 1 144 ? 22.156 2.768 -0.473 1 98.44 144 LEU B O 1
ATOM 3074 N N . ALA B 1 145 ? 22.078 0.931 -1.756 1 98.5 145 ALA B N 1
ATOM 3075 C CA . ALA B 1 145 ? 20.812 0.467 -1.18 1 98.5 145 ALA B CA 1
ATOM 3076 C C . ALA B 1 145 ? 20.953 0.247 0.324 1 98.5 145 ALA B C 1
ATOM 3078 O O . ALA B 1 145 ? 20.094 0.679 1.099 1 98.5 145 ALA B O 1
ATOM 3079 N N . LYS B 1 146 ? 22 -0.386 0.722 1 98.56 146 LYS B N 1
ATOM 3080 C CA . LYS B 1 146 ? 22.25 -0.632 2.137 1 98.56 146 LYS B CA 1
ATOM 3081 C C . LYS B 1 146 ? 22.375 0.679 2.91 1 98.56 146 LYS B C 1
ATOM 3083 O O . LYS B 1 146 ? 21.797 0.82 3.992 1 98.56 146 LYS B O 1
ATOM 3088 N N . LYS B 1 147 ? 23.109 1.511 2.328 1 98.44 147 LYS B N 1
ATOM 3089 C CA . LYS B 1 147 ? 23.328 2.807 2.965 1 98.44 147 LYS B CA 1
ATOM 3090 C C . LYS B 1 147 ? 22.016 3.562 3.131 1 98.44 147 LYS B C 1
ATOM 3092 O O . LYS B 1 147 ? 21.719 4.074 4.211 1 98.44 147 LYS B O 1
ATOM 3097 N N . ASN B 1 148 ? 21.25 3.658 2.072 1 98.56 148 ASN B N 1
ATOM 3098 C CA . ASN B 1 148 ? 19.969 4.363 2.131 1 98.56 148 ASN B CA 1
ATOM 3099 C C . ASN B 1 148 ? 19.016 3.715 3.129 1 98.56 148 ASN B C 1
ATOM 3101 O O . ASN B 1 148 ? 18.297 4.41 3.855 1 98.56 148 ASN B O 1
ATOM 3105 N N . TYR B 1 149 ? 19.047 2.426 3.182 1 98.75 149 TYR B N 1
ATOM 3106 C CA . TYR B 1 149 ? 18.219 1.694 4.129 1 98.75 149 TYR B CA 1
ATOM 3107 C C . TYR B 1 149 ? 18.625 2.004 5.566 1 98.75 149 TYR B C 1
ATOM 3109 O O . TYR B 1 149 ? 17.766 2.307 6.406 1 98.75 149 TYR B O 1
ATOM 3117 N N . ARG B 1 150 ? 19.844 1.964 5.824 1 98.25 150 ARG B N 1
ATOM 3118 C CA . ARG B 1 150 ? 20.375 2.229 7.16 1 98.25 150 ARG B CA 1
ATOM 3119 C C . ARG B 1 150 ? 20.094 3.67 7.578 1 98.25 150 ARG B C 1
ATOM 3121 O O . ARG B 1 150 ? 19.766 3.936 8.734 1 98.25 150 ARG B O 1
ATOM 3128 N N . HIS B 1 151 ? 20.297 4.512 6.617 1 97.81 151 HIS B N 1
ATOM 3129 C CA . HIS B 1 151 ? 20.047 5.926 6.887 1 97.81 151 HIS B CA 1
ATOM 3130 C C . HIS B 1 151 ? 18.594 6.16 7.277 1 97.81 151 HIS B C 1
ATOM 3132 O O . HIS B 1 151 ? 18.328 6.871 8.25 1 97.81 151 HIS B O 1
ATOM 3138 N N . TRP B 1 152 ? 17.703 5.566 6.57 1 98.25 152 TRP B N 1
ATOM 3139 C CA . TRP B 1 152 ? 16.281 5.684 6.883 1 98.25 152 TRP B CA 1
ATOM 3140 C C . TRP B 1 152 ? 15.969 5.102 8.258 1 98.25 152 TRP B C 1
ATOM 3142 O O . TRP B 1 152 ? 15.32 5.75 9.086 1 98.25 152 TRP B O 1
ATOM 3152 N N . ARG B 1 153 ? 16.5 3.943 8.531 1 97.81 153 ARG B N 1
ATOM 3153 C CA . ARG B 1 153 ? 16.234 3.273 9.797 1 97.81 153 ARG B CA 1
ATOM 3154 C C . ARG B 1 153 ? 16.781 4.09 10.969 1 97.81 153 ARG B C 1
ATOM 3156 O O . ARG B 1 153 ? 16.109 4.23 11.992 1 97.81 153 ARG B O 1
ATOM 3163 N N . ALA B 1 154 ? 17.938 4.582 10.797 1 97.06 154 ALA B N 1
ATOM 3164 C CA . ALA B 1 154 ? 18.562 5.363 11.859 1 97.06 154 ALA B CA 1
ATOM 3165 C C . ALA B 1 154 ? 17.766 6.633 12.148 1 97.06 154 ALA B C 1
ATOM 3167 O O . ALA B 1 154 ? 17.516 6.973 13.305 1 97.06 154 ALA B O 1
ATOM 3168 N N . ALA B 1 155 ? 17.406 7.309 11.109 1 96.44 155 ALA B N 1
ATOM 3169 C CA . ALA B 1 155 ? 16.609 8.523 11.266 1 96.44 155 ALA B CA 1
ATOM 3170 C C . ALA B 1 155 ? 15.242 8.211 11.883 1 96.44 155 ALA B C 1
ATOM 3172 O O . ALA B 1 155 ? 14.766 8.953 12.742 1 96.44 155 ALA B O 1
ATOM 3173 N N . TRP B 1 156 ? 14.656 7.16 11.445 1 95 156 TRP B N 1
ATOM 3174 C CA . TRP B 1 156 ? 13.344 6.738 11.922 1 95 156 TRP B CA 1
ATOM 3175 C C . TRP B 1 156 ? 13.383 6.457 13.422 1 95 156 TRP B C 1
ATOM 3177 O O . TRP B 1 156 ? 12.484 6.867 14.156 1 95 156 TRP B O 1
ATOM 3187 N N . GLU B 1 157 ? 14.383 5.832 13.852 1 94.25 157 GLU B N 1
ATOM 3188 C CA . GLU B 1 157 ? 14.523 5.43 15.25 1 94.25 157 GLU B CA 1
ATOM 3189 C C . GLU B 1 157 ? 14.531 6.645 16.172 1 94.25 157 GLU B C 1
ATOM 3191 O O . GLU B 1 157 ? 14.031 6.582 17.297 1 94.25 157 GLU B O 1
ATOM 3196 N N . ILE B 1 158 ? 15.047 7.691 15.711 1 94.12 158 ILE B N 1
ATOM 3197 C CA . ILE B 1 158 ? 15.156 8.898 16.516 1 94.12 158 ILE B CA 1
ATOM 3198 C C . ILE B 1 158 ? 13.797 9.594 16.609 1 94.12 158 ILE B C 1
ATOM 3200 O O . ILE B 1 158 ? 13.391 10.047 17.672 1 94.12 158 ILE B O 1
ATOM 3204 N N . GLY B 1 159 ? 13.102 9.617 15.516 1 89.25 159 GLY B N 1
ATOM 3205 C CA . GLY B 1 159 ? 11.891 10.422 15.422 1 89.25 159 GLY B CA 1
ATOM 3206 C C . GLY B 1 159 ? 10.633 9.656 15.781 1 89.25 159 GLY B C 1
ATOM 3207 O O . GLY B 1 159 ? 9.555 10.242 15.906 1 89.25 159 GLY B O 1
ATOM 3208 N N . HIS B 1 160 ? 10.773 8.352 15.953 1 89.19 160 HIS B N 1
ATOM 3209 C CA . HIS B 1 160 ? 9.586 7.531 16.172 1 89.19 160 HIS B CA 1
ATOM 3210 C C . HIS B 1 160 ? 9.781 6.598 17.359 1 89.19 160 HIS B C 1
ATOM 3212 O O . HIS B 1 160 ? 10.898 6.172 17.656 1 89.19 160 HIS B O 1
ATOM 3218 N N . MET B 1 161 ? 8.656 6.316 17.969 1 83.69 161 MET B N 1
ATOM 3219 C CA . MET B 1 161 ? 8.703 5.387 19.094 1 83.69 161 MET B CA 1
ATOM 3220 C C . MET B 1 161 ? 8.859 3.949 18.609 1 83.69 161 MET B C 1
ATOM 3222 O O . MET B 1 161 ? 9.648 3.188 19.172 1 83.69 161 MET B O 1
ATOM 3226 N N . GLU B 1 162 ? 8.062 3.668 17.594 1 85 162 GLU B N 1
ATOM 3227 C CA . GLU B 1 162 ? 8.18 2.332 17.016 1 85 162 GLU B CA 1
ATOM 3228 C C . GLU B 1 162 ? 9.422 2.215 16.125 1 85 162 GLU B C 1
ATOM 3230 O O . GLU B 1 162 ? 9.695 3.094 15.312 1 85 162 GLU B O 1
ATOM 3235 N N . GLU B 1 163 ? 10.07 1.124 16.266 1 90.06 163 GLU B N 1
ATOM 3236 C CA . GLU B 1 163 ? 11.281 0.92 15.477 1 90.06 163 GLU B CA 1
ATOM 3237 C C . GLU B 1 163 ? 10.953 0.426 14.07 1 90.06 163 GLU B C 1
ATOM 3239 O O . GLU B 1 163 ? 10.047 -0.388 13.891 1 90.06 163 GLU B O 1
ATOM 3244 N N . TRP B 1 164 ? 11.672 0.949 13.125 1 95.06 164 TRP B N 1
ATOM 3245 C CA . TRP B 1 164 ? 11.648 0.324 11.812 1 95.06 164 TRP B CA 1
ATOM 3246 C C . TRP B 1 164 ? 12.328 -1.04 11.844 1 95.06 164 TRP B C 1
ATOM 3248 O O . TRP B 1 164 ? 13.422 -1.185 12.398 1 95.06 164 TRP B O 1
ATOM 3258 N N . PRO B 1 165 ? 11.734 -1.999 11.234 1 94.94 165 PRO B N 1
ATOM 3259 C CA . PRO B 1 165 ? 12.336 -3.334 11.336 1 94.94 165 PRO B CA 1
ATOM 3260 C C . PRO B 1 165 ? 13.656 -3.445 10.578 1 94.94 165 PRO B C 1
ATOM 3262 O O . PRO B 1 165 ? 13.828 -2.818 9.531 1 94.94 165 PRO B O 1
ATOM 3265 N N . ASP B 1 166 ? 14.57 -4.203 11.148 1 97.44 166 ASP B N 1
ATOM 3266 C CA . ASP B 1 166 ? 15.773 -4.613 10.438 1 97.44 166 ASP B CA 1
ATOM 3267 C C . ASP B 1 166 ? 15.586 -5.973 9.766 1 97.44 166 ASP B C 1
ATOM 3269 O O . ASP B 1 166 ? 16.141 -6.977 10.219 1 97.44 166 ASP B O 1
ATOM 3273 N N . ASN B 1 167 ? 14.867 -5.914 8.648 1 98.38 167 ASN B N 1
ATOM 3274 C CA . ASN B 1 167 ? 14.367 -7.172 8.102 1 98.38 167 ASN B CA 1
ATOM 3275 C C . ASN B 1 167 ? 14.734 -7.332 6.629 1 98.38 167 ASN B C 1
ATOM 3277 O O . ASN B 1 167 ? 14.086 -8.086 5.902 1 98.38 167 ASN B O 1
ATOM 3281 N N . VAL B 1 168 ? 15.719 -6.559 6.168 1 98.81 168 VAL B N 1
ATOM 3282 C CA . VAL B 1 168 ? 16.188 -6.707 4.797 1 98.81 168 VAL B CA 1
ATOM 3283 C C . VAL B 1 168 ? 17.609 -7.289 4.797 1 98.81 168 VAL B C 1
ATOM 3285 O O . VAL B 1 168 ? 18.516 -6.734 5.418 1 98.81 168 VAL B O 1
ATOM 3288 N N . ASP B 1 169 ? 17.781 -8.375 4.164 1 98.62 169 ASP B N 1
ATOM 3289 C CA . ASP B 1 169 ? 19.094 -8.992 3.949 1 98.62 169 ASP B CA 1
ATOM 3290 C C . ASP B 1 169 ? 19.625 -8.672 2.553 1 98.62 169 ASP B C 1
ATOM 3292 O O . ASP B 1 169 ? 19.188 -9.273 1.568 1 98.62 169 ASP B O 1
ATOM 3296 N N . PHE B 1 170 ? 20.531 -7.762 2.508 1 98.75 170 PHE B N 1
ATOM 3297 C CA . PHE B 1 170 ? 21.125 -7.391 1.233 1 98.75 170 PHE B CA 1
ATOM 3298 C C . PHE B 1 170 ? 22.25 -8.352 0.867 1 98.75 170 PHE B C 1
ATOM 3300 O O . PHE B 1 170 ? 23.203 -8.539 1.637 1 98.75 170 PHE B O 1
ATOM 3307 N N . ILE B 1 171 ? 22.188 -8.875 -0.321 1 98.38 171 ILE B N 1
ATOM 3308 C CA . ILE B 1 171 ? 23.156 -9.867 -0.773 1 98.38 171 ILE B CA 1
ATOM 3309 C C . ILE B 1 171 ? 23.781 -9.406 -2.09 1 98.38 171 ILE B C 1
ATOM 3311 O O . ILE B 1 171 ? 23.078 -9.172 -3.07 1 98.38 171 ILE B O 1
ATOM 3315 N N . LEU B 1 172 ? 25.109 -9.289 -2.086 1 98.44 172 LEU B N 1
ATOM 3316 C CA . LEU B 1 172 ? 25.844 -8.961 -3.305 1 98.44 172 LEU B CA 1
ATOM 3317 C C . LEU B 1 172 ? 26.156 -10.219 -4.109 1 98.44 172 LEU B C 1
ATOM 3319 O O . LEU B 1 172 ? 27.156 -10.891 -3.863 1 98.44 172 LEU B O 1
ATOM 3323 N N . LYS B 1 173 ? 25.266 -10.492 -5.059 1 97.62 173 LYS B N 1
ATOM 3324 C CA . LYS B 1 173 ? 25.422 -11.703 -5.859 1 97.62 173 LYS B CA 1
ATOM 3325 C C . LYS B 1 173 ? 24.484 -11.68 -7.07 1 97.62 173 LYS B C 1
ATOM 3327 O O . LYS B 1 173 ? 23.406 -11.094 -7.016 1 97.62 173 LYS B O 1
ATOM 3332 N N . ASP B 1 174 ? 24.938 -12.289 -8.109 1 96.5 174 ASP B N 1
ATOM 3333 C CA . ASP B 1 174 ? 24.094 -12.523 -9.281 1 96.5 174 ASP B CA 1
ATOM 3334 C C . ASP B 1 174 ? 23.047 -13.602 -8.992 1 96.5 174 ASP B C 1
ATOM 3336 O O . ASP B 1 174 ? 23.391 -14.766 -8.789 1 96.5 174 ASP B O 1
ATOM 3340 N N . ILE B 1 175 ? 21.781 -13.234 -9.031 1 96.19 175 ILE B N 1
ATOM 3341 C CA . ILE B 1 175 ? 20.688 -14.148 -8.695 1 96.19 175 ILE B CA 1
ATOM 3342 C C . ILE B 1 175 ? 20.688 -15.32 -9.68 1 96.19 175 ILE B C 1
ATOM 3344 O O . ILE B 1 175 ? 20.312 -16.438 -9.32 1 96.19 175 ILE B O 1
ATOM 3348 N N . SER B 1 176 ? 21.109 -15.094 -10.93 1 93.31 176 SER B N 1
ATOM 3349 C CA . SER B 1 176 ? 21.094 -16.141 -11.945 1 93.31 176 SER B CA 1
ATOM 3350 C C . SER B 1 176 ? 22.062 -17.25 -11.617 1 93.31 176 SER B C 1
ATOM 3352 O O . SER B 1 176 ? 21.953 -18.359 -12.148 1 93.31 176 SER B O 1
ATOM 3354 N N . THR B 1 177 ? 22.984 -16.984 -10.695 1 93.25 177 THR B N 1
ATOM 3355 C CA . THR B 1 177 ? 23.969 -18 -10.305 1 93.25 177 THR B CA 1
ATOM 3356 C C . THR B 1 177 ? 23.719 -18.453 -8.875 1 93.25 177 THR B C 1
ATOM 3358 O O . THR B 1 177 ? 24.578 -19.125 -8.281 1 93.25 177 THR B O 1
ATOM 3361 N N . ALA B 1 178 ? 22.625 -18.078 -8.328 1 93 178 ALA B N 1
ATOM 3362 C CA . ALA B 1 178 ? 22.391 -18.328 -6.902 1 93 178 ALA B CA 1
ATOM 3363 C C . ALA B 1 178 ? 21.469 -19.516 -6.691 1 93 178 ALA B C 1
ATOM 3365 O O . ALA B 1 178 ? 20.75 -19.594 -5.691 1 93 178 ALA B O 1
ATOM 3366 N N . ALA B 1 179 ? 21.438 -20.438 -7.57 1 91.31 179 ALA B N 1
ATOM 3367 C CA . ALA B 1 179 ? 20.562 -21.594 -7.484 1 91.31 179 ALA B CA 1
ATOM 3368 C C . ALA B 1 179 ? 20.812 -22.391 -6.203 1 91.31 179 ALA B C 1
ATOM 3370 O O . ALA B 1 179 ? 19.859 -22.828 -5.543 1 91.31 179 ALA B O 1
ATOM 3371 N N . ALA B 1 180 ? 22.047 -22.547 -5.805 1 91.56 180 ALA B N 1
ATOM 3372 C CA . ALA B 1 180 ? 22.391 -23.297 -4.602 1 91.56 180 ALA B CA 1
ATOM 3373 C C . ALA B 1 180 ? 21.875 -22.609 -3.348 1 91.56 180 ALA B C 1
ATOM 3375 O O . ALA B 1 180 ? 21.359 -23.25 -2.436 1 91.56 180 ALA B O 1
ATOM 3376 N N . ASP B 1 181 ? 21.984 -21.297 -3.334 1 91 181 ASP B N 1
ATOM 3377 C CA . ASP B 1 181 ? 21.516 -20.5 -2.201 1 91 181 ASP B CA 1
ATOM 3378 C C . ASP B 1 181 ? 20 -20.594 -2.064 1 91 181 ASP B C 1
ATOM 3380 O O . ASP B 1 181 ? 19.469 -20.531 -0.955 1 91 181 ASP B O 1
ATOM 3384 N N . MET B 1 182 ? 19.312 -20.734 -3.201 1 91 182 MET B N 1
ATOM 3385 C CA . MET B 1 182 ? 17.859 -20.688 -3.246 1 91 182 MET B CA 1
ATOM 3386 C C . MET B 1 182 ? 17.25 -22.016 -2.824 1 91 182 MET B C 1
ATOM 3388 O O . MET B 1 182 ? 16.047 -22.094 -2.52 1 91 182 MET B O 1
ATOM 3392 N N . LYS B 1 183 ? 18 -23.109 -2.809 1 87.06 183 LYS B N 1
ATOM 3393 C CA . LYS B 1 183 ? 17.5 -24.438 -2.506 1 87.06 183 LYS B CA 1
ATOM 3394 C C . LYS B 1 183 ? 16.875 -24.484 -1.113 1 87.06 183 LYS B C 1
ATOM 3396 O O . LYS B 1 183 ? 15.906 -25.219 -0.883 1 87.06 183 LYS B O 1
ATOM 3401 N N . SER B 1 184 ? 17.312 -23.672 -0.252 1 86.5 184 SER B N 1
ATOM 3402 C CA . SER B 1 184 ? 16.859 -23.766 1.13 1 86.5 184 SER B CA 1
ATOM 3403 C C . SER B 1 184 ? 15.945 -22.594 1.48 1 86.5 184 SER B C 1
ATOM 3405 O O . SER B 1 184 ? 15.672 -22.344 2.656 1 86.5 184 SER B O 1
ATOM 3407 N N . VAL B 1 185 ? 15.5 -21.953 0.483 1 91.62 185 VAL B N 1
ATOM 3408 C CA . VAL B 1 185 ? 14.719 -20.75 0.744 1 91.62 185 VAL B CA 1
ATOM 3409 C C . VAL B 1 185 ? 13.305 -20.906 0.182 1 91.62 185 VAL B C 1
ATOM 3411 O O . VAL B 1 185 ? 13.133 -21.406 -0.935 1 91.62 185 VAL B O 1
ATOM 3414 N N . THR B 1 186 ? 12.32 -20.688 0.95 1 94 186 THR B N 1
ATOM 3415 C CA . THR B 1 186 ? 10.945 -20.594 0.486 1 94 186 THR B CA 1
ATOM 3416 C C . THR B 1 186 ? 10.391 -19.203 0.71 1 94 186 THR B C 1
ATOM 3418 O O . THR B 1 186 ? 10.523 -18.641 1.801 1 94 186 THR B O 1
ATOM 3421 N N . VAL B 1 187 ? 9.828 -18.656 -0.355 1 96.31 187 VAL B N 1
ATOM 3422 C CA . VAL B 1 187 ? 9.367 -17.266 -0.247 1 96.31 187 VAL B CA 1
ATOM 3423 C C . VAL B 1 187 ? 7.895 -17.188 -0.63 1 96.31 187 VAL B C 1
ATOM 3425 O O . VAL B 1 187 ? 7.391 -18.016 -1.382 1 96.31 187 VAL B O 1
ATOM 3428 N N . ASP B 1 188 ? 7.273 -16.156 -0.098 1 94.69 188 ASP B N 1
ATOM 3429 C CA . ASP B 1 188 ? 5.855 -15.922 -0.353 1 94.69 188 ASP B CA 1
ATOM 3430 C C . ASP B 1 188 ? 5.648 -15.219 -1.692 1 94.69 188 ASP B C 1
ATOM 3432 O O . ASP B 1 188 ? 4.617 -15.398 -2.342 1 94.69 188 ASP B O 1
ATOM 3436 N N . ALA B 1 189 ? 6.578 -14.398 -2.066 1 97.5 189 ALA B N 1
ATOM 3437 C CA . ALA B 1 189 ? 6.484 -13.617 -3.293 1 97.5 189 ALA B CA 1
ATOM 3438 C C . ALA B 1 189 ? 7.867 -13.234 -3.809 1 97.5 189 ALA B C 1
ATOM 3440 O O . ALA B 1 189 ? 8.852 -13.305 -3.072 1 97.5 189 ALA B O 1
ATOM 3441 N N . ILE B 1 190 ? 7.898 -12.875 -5.102 1 98.19 190 ILE B N 1
ATOM 3442 C CA . ILE B 1 190 ? 9.141 -12.469 -5.75 1 98.19 190 ILE B CA 1
ATOM 3443 C C . ILE B 1 190 ? 8.914 -11.18 -6.527 1 98.19 190 ILE B C 1
ATOM 3445 O O . ILE B 1 190 ? 7.891 -11.008 -7.191 1 98.19 190 ILE B O 1
ATOM 3449 N N . VAL B 1 191 ? 9.828 -10.266 -6.414 1 98.62 191 VAL B N 1
ATOM 3450 C CA . VAL B 1 191 ? 9.82 -9.078 -7.262 1 98.62 191 VAL B CA 1
ATOM 3451 C C . VAL B 1 191 ? 11.133 -8.984 -8.039 1 98.62 191 VAL B C 1
ATOM 3453 O O . VAL B 1 191 ? 12.219 -9.039 -7.449 1 98.62 191 VAL B O 1
ATOM 3456 N N . LEU B 1 192 ? 11.023 -8.875 -9.344 1 97.94 192 LEU B N 1
ATOM 3457 C CA . LEU B 1 192 ? 12.18 -8.734 -10.219 1 97.94 192 LEU B CA 1
ATOM 3458 C C . LEU B 1 192 ? 12.25 -7.328 -10.805 1 97.94 192 LEU B C 1
ATOM 3460 O O . LEU B 1 192 ? 11.336 -6.906 -11.523 1 97.94 192 LEU B O 1
ATOM 3464 N N . ASP B 1 193 ? 13.195 -6.633 -10.469 1 96.06 193 ASP B N 1
ATOM 3465 C CA . ASP B 1 193 ? 13.523 -5.328 -11.039 1 96.06 193 ASP B CA 1
ATOM 3466 C C . ASP B 1 193 ? 14.93 -5.324 -11.625 1 96.06 193 ASP B C 1
ATOM 3468 O O . ASP B 1 193 ? 15.867 -4.805 -11.008 1 96.06 193 ASP B O 1
ATOM 3472 N N . MET B 1 194 ? 15.039 -5.871 -12.781 1 91.56 194 MET B N 1
ATOM 3473 C CA . MET B 1 194 ? 16.328 -6.074 -13.43 1 91.56 194 MET B CA 1
ATOM 3474 C C . MET B 1 194 ? 16.188 -6.027 -14.945 1 91.56 194 MET B C 1
ATOM 3476 O O . MET B 1 194 ? 15.078 -6.133 -15.477 1 91.56 194 MET B O 1
ATOM 3480 N N . LEU B 1 195 ? 17.25 -5.93 -15.633 1 86.06 195 LEU B N 1
ATOM 3481 C CA . LEU B 1 195 ? 17.266 -5.75 -17.078 1 86.06 195 LEU B CA 1
ATOM 3482 C C . LEU B 1 195 ? 16.797 -7.012 -17.797 1 86.06 195 LEU B C 1
ATOM 3484 O O . LEU B 1 195 ? 16.047 -6.938 -18.766 1 86.06 195 LEU B O 1
ATOM 3488 N N . ASN B 1 196 ? 17.188 -8.211 -17.297 1 89.62 196 ASN B N 1
ATOM 3489 C CA . ASN B 1 196 ? 16.844 -9.477 -17.922 1 89.62 196 ASN B CA 1
ATOM 3490 C C . ASN B 1 196 ? 16.172 -10.422 -16.922 1 89.62 196 ASN B C 1
ATOM 3492 O O . ASN B 1 196 ? 16.734 -11.453 -16.547 1 89.62 196 ASN B O 1
ATOM 3496 N N . PRO B 1 197 ? 14.953 -10.133 -16.656 1 94.38 197 PRO B N 1
ATOM 3497 C CA . PRO B 1 197 ? 14.297 -10.938 -15.625 1 94.38 197 PRO B CA 1
ATOM 3498 C C . PRO B 1 197 ? 14.141 -12.398 -16.031 1 94.38 197 PRO B C 1
ATOM 3500 O O . PRO B 1 197 ? 14.086 -13.281 -15.164 1 94.38 197 PRO B O 1
ATOM 3503 N N . GLN B 1 198 ? 14.141 -12.711 -17.312 1 92.94 198 GLN B N 1
ATOM 3504 C CA . GLN B 1 198 ? 13.953 -14.078 -17.781 1 92.94 198 GLN B CA 1
ATOM 3505 C C . GLN B 1 198 ? 15.086 -14.984 -17.328 1 92.94 198 GLN B C 1
ATOM 3507 O O . GLN B 1 198 ? 14.891 -16.188 -17.156 1 92.94 198 GLN B O 1
ATOM 3512 N N . SER B 1 199 ? 16.219 -14.438 -17.109 1 91.94 199 SER B N 1
ATOM 3513 C CA . SER B 1 199 ? 17.375 -15.219 -16.672 1 91.94 199 SER B CA 1
ATOM 3514 C C . SER B 1 199 ? 17.234 -15.656 -15.219 1 91.94 199 SER B C 1
ATOM 3516 O O . SER B 1 199 ? 17.844 -16.641 -14.797 1 91.94 199 SER B O 1
ATOM 3518 N N . ALA B 1 200 ? 16.406 -14.953 -14.461 1 95 200 ALA B N 1
ATOM 3519 C CA . ALA B 1 200 ? 16.266 -15.227 -13.039 1 95 200 ALA B CA 1
ATOM 3520 C C . ALA B 1 200 ? 15.148 -16.25 -12.789 1 95 200 ALA B C 1
ATOM 3522 O O . ALA B 1 200 ? 15.164 -16.953 -11.781 1 95 200 ALA B O 1
ATOM 3523 N N . LEU B 1 201 ? 14.203 -16.359 -13.695 1 95.81 201 LEU B N 1
ATOM 3524 C CA . LEU B 1 201 ? 12.945 -17.062 -13.461 1 95.81 201 LEU B CA 1
ATOM 3525 C C . LEU B 1 201 ? 13.203 -18.531 -13.141 1 95.81 201 LEU B C 1
ATOM 3527 O O . LEU B 1 201 ? 12.688 -19.047 -12.148 1 95.81 201 LEU B O 1
ATOM 3531 N N . PRO B 1 202 ? 14.117 -19.219 -13.883 1 93.69 202 PRO B N 1
ATOM 3532 C CA . PRO B 1 202 ? 14.344 -20.641 -13.586 1 93.69 202 PRO B CA 1
ATOM 3533 C C . PRO B 1 202 ? 14.992 -20.844 -12.219 1 93.69 202 PRO B C 1
ATOM 3535 O O . PRO B 1 202 ? 14.781 -21.891 -11.586 1 93.69 202 PRO B O 1
ATOM 3538 N N . VAL B 1 203 ? 15.703 -19.906 -11.758 1 95.06 203 VAL B N 1
ATOM 3539 C CA . VAL B 1 203 ? 16.469 -20.016 -10.516 1 95.06 203 VAL B CA 1
ATOM 3540 C C . VAL B 1 203 ? 15.539 -19.766 -9.328 1 95.06 203 VAL B C 1
ATOM 3542 O O . VAL B 1 203 ? 15.633 -20.453 -8.305 1 95.06 203 VAL B O 1
ATOM 3545 N N . VAL B 1 204 ? 14.594 -18.828 -9.477 1 95.69 204 VAL B N 1
ATOM 3546 C CA . VAL B 1 204 ? 13.844 -18.375 -8.312 1 95.69 204 VAL B CA 1
ATOM 3547 C C . VAL B 1 204 ? 12.539 -19.141 -8.203 1 95.69 204 VAL B C 1
ATOM 3549 O O . VAL B 1 204 ? 11.945 -19.234 -7.121 1 95.69 204 VAL B O 1
ATOM 3552 N N . HIS B 1 205 ? 12.07 -19.766 -9.266 1 94 205 HIS B N 1
ATOM 3553 C CA . HIS B 1 205 ? 10.75 -20.406 -9.312 1 94 205 HIS B CA 1
ATOM 3554 C C . HIS B 1 205 ? 10.625 -21.484 -8.25 1 94 205 HIS B C 1
ATOM 3556 O O . HIS B 1 205 ? 9.617 -21.547 -7.531 1 94 205 HIS B O 1
ATOM 3562 N N . PRO B 1 206 ? 11.664 -22.297 -8.047 1 93.25 206 PRO B N 1
ATOM 3563 C CA . PRO B 1 206 ? 11.523 -23.375 -7.074 1 93.25 206 PRO B CA 1
ATOM 3564 C C . PRO B 1 206 ? 11.336 -22.859 -5.648 1 93.25 206 PRO B C 1
ATOM 3566 O O . PRO B 1 206 ? 10.859 -23.594 -4.781 1 93.25 206 PRO B O 1
ATOM 3569 N N . SER B 1 207 ? 11.703 -21.656 -5.426 1 94.94 207 SER B N 1
ATOM 3570 C CA . SER B 1 207 ? 11.641 -21.094 -4.078 1 94.94 207 SER B CA 1
ATOM 3571 C C . SER B 1 207 ? 10.289 -20.438 -3.818 1 94.94 207 SER B C 1
ATOM 3573 O O . SER B 1 207 ? 9.961 -20.109 -2.676 1 94.94 207 SER B O 1
ATOM 3575 N N . LEU B 1 208 ? 9.555 -20.25 -4.844 1 93.81 208 LEU B N 1
ATOM 3576 C CA . LEU B 1 208 ? 8.266 -19.578 -4.711 1 93.81 208 LEU B CA 1
ATOM 3577 C C . LEU B 1 208 ? 7.195 -20.562 -4.242 1 93.81 208 LEU B C 1
ATOM 3579 O O . LEU B 1 208 ? 7.012 -21.625 -4.844 1 93.81 208 LEU B O 1
ATOM 3583 N N . LYS B 1 209 ? 6.527 -20.203 -3.166 1 89.5 209 LYS B N 1
ATOM 3584 C CA . LYS B 1 209 ? 5.43 -21.031 -2.684 1 89.5 209 LYS B CA 1
ATOM 3585 C C . LYS B 1 209 ? 4.383 -21.25 -3.773 1 89.5 209 LYS B C 1
ATOM 3587 O O . LYS B 1 209 ? 4.156 -20.375 -4.605 1 89.5 209 LYS B O 1
ATOM 3592 N N . GLN B 1 210 ? 3.76 -22.406 -3.711 1 84.88 210 GLN B N 1
ATOM 3593 C CA . GLN B 1 210 ? 2.666 -22.656 -4.645 1 84.88 210 GLN B CA 1
ATOM 3594 C C . GLN B 1 210 ? 1.588 -21.578 -4.531 1 84.88 210 GLN B C 1
ATOM 3596 O O . GLN B 1 210 ? 1.158 -21.234 -3.426 1 84.88 210 GLN B O 1
ATOM 3601 N N . GLY B 1 211 ? 1.236 -21.047 -5.699 1 82.31 211 GLY B N 1
ATOM 3602 C CA . GLY B 1 211 ? 0.241 -19.984 -5.719 1 82.31 211 GLY B CA 1
ATOM 3603 C C . GLY B 1 211 ? 0.83 -18.609 -5.477 1 82.31 211 GLY B C 1
ATOM 3604 O O . GLY B 1 211 ? 0.116 -17.609 -5.527 1 82.31 211 GLY B O 1
ATOM 3605 N N . GLY B 1 212 ? 2.145 -18.625 -5.168 1 90.44 212 GLY B N 1
ATOM 3606 C CA . GLY B 1 212 ? 2.807 -17.344 -4.969 1 90.44 212 GLY B CA 1
ATOM 3607 C C . GLY B 1 212 ? 2.898 -16.516 -6.234 1 90.44 212 GLY B C 1
ATOM 3608 O O . GLY B 1 212 ? 2.697 -17.031 -7.336 1 90.44 212 GLY B O 1
ATOM 3609 N N . VAL B 1 213 ? 3.154 -15.203 -6.047 1 95 213 VAL B N 1
ATOM 3610 C CA . VAL B 1 213 ? 3.158 -14.273 -7.168 1 95 213 VAL B CA 1
ATOM 3611 C C . VAL B 1 213 ? 4.574 -13.75 -7.398 1 95 213 VAL B C 1
ATOM 3613 O O . VAL B 1 213 ? 5.293 -13.445 -6.449 1 95 213 VAL B O 1
ATOM 3616 N N . CYS B 1 214 ? 4.945 -13.742 -8.648 1 97.19 214 CYS B N 1
ATOM 3617 C CA . CYS B 1 214 ? 6.16 -13.07 -9.102 1 97.19 214 CYS B CA 1
ATOM 3618 C C . CYS B 1 214 ? 5.824 -11.82 -9.906 1 97.19 214 CYS B C 1
ATOM 3620 O O . CYS B 1 214 ? 5.227 -11.906 -10.977 1 97.19 214 CYS B O 1
ATOM 3622 N N . ALA B 1 215 ? 6.176 -10.664 -9.367 1 98.19 215 ALA B N 1
ATOM 3623 C CA . ALA B 1 215 ? 5.965 -9.406 -10.07 1 98.19 215 ALA B CA 1
ATOM 3624 C C . ALA B 1 215 ? 7.258 -8.906 -10.711 1 98.19 215 ALA B C 1
ATOM 36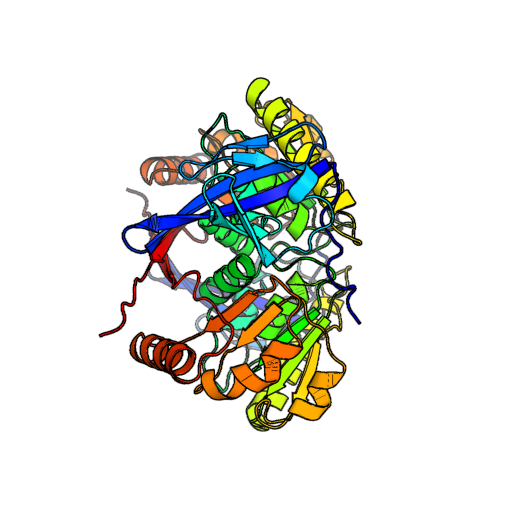26 O O . ALA B 1 215 ? 8.328 -9.008 -10.117 1 98.19 215 ALA B O 1
ATOM 3627 N N . VAL B 1 216 ? 7.121 -8.398 -11.93 1 97.88 216 VAL B N 1
ATOM 3628 C CA . VAL B 1 216 ? 8.281 -7.914 -12.672 1 97.88 216 VAL B CA 1
ATOM 3629 C C . VAL B 1 216 ? 8.078 -6.453 -13.055 1 97.88 216 VAL B C 1
ATOM 3631 O O . VAL B 1 216 ? 7.031 -6.09 -13.602 1 97.88 216 VAL B O 1
ATOM 3634 N N . TYR B 1 217 ? 9.016 -5.633 -12.68 1 97.44 217 TYR B N 1
ATOM 3635 C CA . TYR B 1 217 ? 8.992 -4.234 -13.086 1 97.44 217 TYR B CA 1
ATOM 3636 C C . TYR B 1 217 ? 9.828 -4.012 -14.344 1 97.44 217 TYR B C 1
ATOM 3638 O O . TYR B 1 217 ? 11.039 -4.262 -14.344 1 97.44 217 TYR B O 1
ATOM 3646 N N . LEU B 1 218 ? 9.164 -3.561 -15.383 1 94.44 218 LEU B N 1
ATOM 3647 C CA . LEU B 1 218 ? 9.828 -3.322 -16.656 1 94.44 218 LEU B CA 1
ATOM 3648 C C . LEU B 1 218 ? 9.5 -1.932 -17.188 1 94.44 218 LEU B C 1
ATOM 3650 O O . LEU B 1 218 ? 8.375 -1.451 -17.031 1 94.44 218 LEU B O 1
ATOM 3654 N N . ALA B 1 219 ? 10.414 -1.316 -17.891 1 86.44 219 ALA B N 1
ATOM 3655 C CA . ALA B 1 219 ? 10.305 0.072 -18.328 1 86.44 219 ALA B CA 1
ATOM 3656 C C . ALA B 1 219 ? 9.547 0.173 -19.641 1 86.44 219 ALA B C 1
ATOM 3658 O O . ALA B 1 219 ? 8.938 1.204 -19.938 1 86.44 219 ALA B O 1
ATOM 3659 N N . ASN B 1 220 ? 9.641 -0.906 -20.469 1 89.12 220 ASN B N 1
ATOM 3660 C CA . ASN B 1 220 ? 9.07 -0.796 -21.812 1 89.12 220 ASN B CA 1
ATOM 3661 C C . ASN B 1 220 ? 8.312 -2.062 -22.203 1 89.12 220 ASN B C 1
ATOM 3663 O O . ASN B 1 220 ? 8.602 -3.145 -21.688 1 89.12 220 ASN B O 1
ATOM 3667 N N . ILE B 1 221 ? 7.434 -1.909 -23.094 1 90.94 221 ILE B N 1
ATOM 3668 C CA . ILE B 1 221 ? 6.535 -2.984 -23.5 1 90.94 221 ILE B CA 1
ATOM 3669 C C . ILE B 1 221 ? 7.32 -4.062 -24.25 1 90.94 221 ILE B C 1
ATOM 3671 O O . ILE B 1 221 ? 6.977 -5.242 -24.188 1 90.94 221 ILE B O 1
ATOM 3675 N N . THR B 1 222 ? 8.367 -3.645 -24.906 1 91.62 222 THR B N 1
ATOM 3676 C CA . THR B 1 222 ? 9.18 -4.613 -25.641 1 91.62 222 THR B CA 1
ATOM 3677 C C . THR B 1 222 ? 9.797 -5.633 -24.688 1 91.62 222 THR B C 1
ATOM 3679 O O . THR B 1 222 ? 9.875 -6.82 -25 1 91.62 222 THR B O 1
ATOM 3682 N N . GLN B 1 223 ? 10.188 -5.156 -23.547 1 93.06 223 GLN B N 1
ATOM 3683 C CA . GLN B 1 223 ? 10.75 -6.055 -22.547 1 93.06 223 GLN B CA 1
ATOM 3684 C C . GLN B 1 223 ? 9.695 -7.027 -22.031 1 93.06 223 GLN B C 1
ATOM 3686 O O . GLN B 1 223 ? 10 -8.18 -21.719 1 93.06 223 GLN B O 1
ATOM 3691 N N . VAL B 1 224 ? 8.477 -6.559 -21.938 1 94.31 224 VAL B N 1
ATOM 3692 C CA . VAL B 1 224 ? 7.379 -7.422 -21.516 1 94.31 224 VAL B CA 1
ATOM 3693 C C . VAL B 1 224 ? 7.168 -8.531 -22.547 1 94.31 224 VAL B C 1
ATOM 3695 O O . VAL B 1 224 ? 7.035 -9.703 -22.172 1 94.31 224 VAL B O 1
ATOM 3698 N N . ILE B 1 225 ? 7.207 -8.164 -23.766 1 93.81 225 ILE B N 1
ATOM 3699 C CA . ILE B 1 225 ? 7.008 -9.117 -24.859 1 93.81 225 ILE B CA 1
ATOM 3700 C C . ILE B 1 225 ? 8.117 -10.164 -24.828 1 93.81 225 ILE B C 1
ATOM 3702 O O . ILE B 1 225 ? 7.852 -11.359 -24.922 1 93.81 225 ILE B O 1
ATOM 3706 N N . ASP B 1 226 ? 9.312 -9.695 -24.734 1 93.25 226 ASP B N 1
ATOM 3707 C CA . ASP B 1 226 ? 10.453 -10.594 -24.688 1 93.25 226 ASP B CA 1
ATOM 3708 C C . ASP B 1 226 ? 10.344 -11.57 -23.516 1 93.25 226 ASP B C 1
ATOM 3710 O O . ASP B 1 226 ? 10.625 -12.766 -23.672 1 93.25 226 ASP B O 1
ATOM 3714 N N . LEU B 1 227 ? 9.961 -11.055 -22.422 1 95.38 227 LEU B N 1
ATOM 3715 C CA . LEU B 1 227 ? 9.797 -11.891 -21.234 1 95.38 227 LEU B CA 1
ATOM 3716 C C . LEU B 1 227 ? 8.758 -12.977 -21.469 1 95.38 227 LEU B C 1
ATOM 3718 O O . LEU B 1 227 ? 9.008 -14.156 -21.203 1 95.38 227 LEU B O 1
ATOM 3722 N N . LEU B 1 228 ? 7.648 -12.609 -21.984 1 94.5 228 LEU B N 1
ATOM 3723 C CA . LEU B 1 228 ? 6.562 -13.555 -22.219 1 94.5 228 LEU B CA 1
ATOM 3724 C C . LEU B 1 228 ? 6.957 -14.594 -23.266 1 94.5 228 LEU B C 1
ATOM 3726 O O . LEU B 1 228 ? 6.617 -15.773 -23.141 1 94.5 228 LEU B O 1
ATOM 3730 N N . ASP B 1 229 ? 7.66 -14.156 -24.234 1 93.81 229 ASP B N 1
ATOM 3731 C CA . ASP B 1 229 ? 8.148 -15.07 -25.25 1 93.81 229 ASP B CA 1
ATOM 3732 C C . ASP B 1 229 ? 9.094 -16.109 -24.672 1 93.81 229 ASP B C 1
ATOM 3734 O O . ASP B 1 229 ? 9.008 -17.297 -25 1 93.81 229 ASP B O 1
ATOM 3738 N N . ARG B 1 230 ? 9.898 -15.672 -23.828 1 93.38 230 ARG B N 1
ATOM 3739 C CA . ARG B 1 230 ? 10.844 -16.594 -23.203 1 93.38 230 ARG B CA 1
ATOM 3740 C C . ARG B 1 230 ? 10.117 -17.594 -22.312 1 93.38 230 ARG B C 1
ATOM 3742 O O . ARG B 1 230 ? 10.461 -18.766 -22.281 1 93.38 230 ARG B O 1
ATOM 3749 N N . ILE B 1 231 ? 9.203 -17.109 -21.547 1 94.19 231 ILE B N 1
ATOM 3750 C CA . ILE B 1 231 ? 8.422 -17.969 -20.688 1 94.19 231 ILE B CA 1
ATOM 3751 C C . ILE B 1 231 ? 7.742 -19.062 -21.516 1 94.19 231 ILE B C 1
ATOM 3753 O O . ILE B 1 231 ? 7.762 -20.234 -21.141 1 94.19 231 ILE B O 1
ATOM 3757 N N . ARG B 1 232 ? 7.262 -18.688 -22.594 1 93 232 ARG B N 1
ATOM 3758 C CA . ARG B 1 232 ? 6.562 -19.609 -23.484 1 93 232 ARG B CA 1
ATOM 3759 C C . ARG B 1 232 ? 7.531 -20.594 -24.125 1 93 232 ARG B C 1
ATOM 3761 O O . ARG B 1 232 ? 7.324 -21.812 -24.047 1 93 232 ARG B O 1
ATOM 3768 N N . THR B 1 233 ? 8.547 -20.125 -24.703 1 93.62 233 THR B N 1
ATOM 3769 C CA . THR B 1 233 ? 9.477 -20.938 -25.469 1 93.62 233 THR B CA 1
ATOM 3770 C C . THR B 1 233 ? 10.211 -21.922 -24.562 1 93.62 233 THR B C 1
ATOM 3772 O O . THR B 1 233 ? 10.477 -23.062 -24.953 1 93.62 233 THR B O 1
ATOM 3775 N N . CYS B 1 234 ? 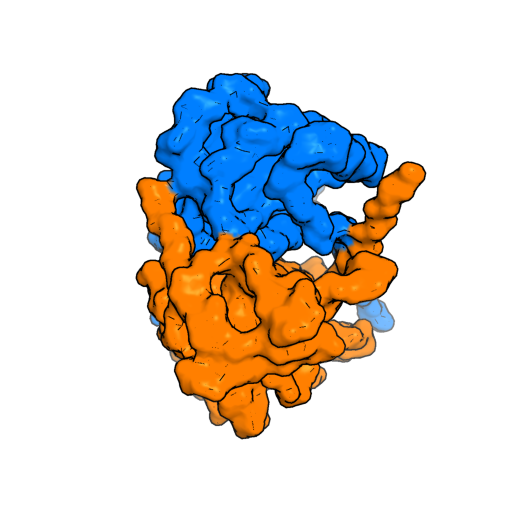10.484 -21.5 -23.375 1 93.25 234 CYS B N 1
ATOM 3776 C CA . CYS B 1 234 ? 11.234 -22.344 -22.453 1 93.25 234 CYS B CA 1
ATOM 3777 C C . CYS B 1 234 ? 10.289 -23.141 -21.562 1 93.25 234 CYS B C 1
ATOM 3779 O O . CYS B 1 234 ? 10.742 -23.891 -20.688 1 93.25 234 CYS B O 1
ATOM 3781 N N . LYS B 1 235 ? 9.008 -22.906 -21.719 1 92.94 235 LYS B N 1
ATOM 3782 C CA . LYS B 1 235 ? 7.965 -23.625 -20.984 1 92.94 235 LYS B CA 1
ATOM 3783 C C . LYS B 1 235 ? 8.141 -23.469 -19.484 1 92.94 235 LYS B C 1
ATOM 3785 O O . LYS B 1 235 ? 8.109 -24.453 -18.734 1 92.94 235 LYS B O 1
ATOM 3790 N N . LEU B 1 236 ? 8.484 -22.266 -19.109 1 91.19 236 LEU B N 1
ATOM 3791 C CA . LEU B 1 236 ? 8.594 -21.969 -17.688 1 91.19 236 LEU B CA 1
ATOM 3792 C C . LEU B 1 236 ? 7.223 -22.016 -17.016 1 91.19 236 LEU B C 1
ATOM 3794 O O . LEU B 1 236 ? 6.219 -21.625 -17.609 1 91.19 236 LEU B O 1
ATOM 3798 N N . PRO B 1 237 ? 7.16 -22.531 -15.773 1 89.12 237 PRO B N 1
ATOM 3799 C CA . PRO B 1 237 ? 5.875 -22.703 -15.094 1 89.12 237 PRO B CA 1
ATOM 3800 C C . PRO B 1 237 ? 5.344 -21.406 -14.484 1 89.12 237 PRO B C 1
ATOM 3802 O O . PRO B 1 237 ? 5.141 -21.328 -13.266 1 89.12 237 PRO B O 1
ATOM 3805 N N . PHE B 1 238 ? 5.117 -20.406 -15.242 1 90.62 238 PHE B N 1
ATOM 3806 C CA . PHE B 1 238 ? 4.52 -19.125 -14.867 1 90.62 238 PHE B CA 1
ATOM 3807 C C . PHE B 1 238 ? 3.369 -18.766 -15.805 1 90.62 238 PHE B C 1
ATOM 3809 O O . PHE B 1 238 ? 3.449 -19 -17.016 1 90.62 238 PHE B O 1
ATOM 3816 N N . LEU B 1 239 ? 2.389 -18.344 -15.148 1 86.31 239 LEU B N 1
ATOM 3817 C CA . LEU B 1 239 ? 1.264 -17.812 -15.906 1 86.31 239 LEU B CA 1
ATOM 3818 C C . LEU B 1 239 ? 1.184 -16.297 -15.75 1 86.31 239 LEU B C 1
ATOM 3820 O O . LEU B 1 239 ? 1.228 -15.773 -14.633 1 86.31 239 LEU B O 1
ATOM 3824 N N . CYS B 1 240 ? 1.112 -15.594 -16.859 1 89.31 240 CYS B N 1
ATOM 3825 C CA . CYS B 1 240 ? 0.971 -14.141 -16.797 1 89.31 240 CYS B CA 1
ATOM 3826 C C . CYS B 1 240 ? -0.458 -13.742 -16.453 1 89.31 240 CYS B C 1
ATOM 3828 O O . CYS B 1 240 ? -1.37 -13.906 -17.266 1 89.31 240 CYS B O 1
ATOM 3830 N N . GLU B 1 241 ? -0.618 -13.164 -15.305 1 86.81 241 GLU B N 1
ATOM 3831 C CA . GLU B 1 241 ? -1.955 -12.82 -14.828 1 86.81 241 GLU B CA 1
ATOM 3832 C C . GLU B 1 241 ? -2.377 -11.438 -15.305 1 86.81 241 GLU B C 1
ATOM 3834 O O . GLU B 1 241 ? -3.535 -11.227 -15.672 1 86.81 241 GLU B O 1
ATOM 3839 N N . ARG B 1 242 ? -1.51 -10.555 -15.25 1 90.75 242 ARG B N 1
ATOM 3840 C CA . ARG B 1 242 ? -1.872 -9.203 -15.664 1 90.75 242 ARG B CA 1
ATOM 3841 C C . ARG B 1 242 ? -0.63 -8.375 -15.977 1 90.75 242 ARG B C 1
ATOM 3843 O O . ARG B 1 242 ? 0.448 -8.633 -15.438 1 90.75 242 ARG B O 1
ATOM 3850 N N . ILE B 1 243 ? -0.785 -7.453 -16.875 1 94.69 243 ILE B N 1
ATOM 3851 C CA . ILE B 1 243 ? 0.18 -6.414 -17.219 1 94.69 243 ILE B CA 1
ATOM 3852 C C . ILE B 1 243 ? -0.452 -5.039 -17.016 1 94.69 243 ILE B C 1
ATOM 3854 O O . ILE B 1 243 ? -1.443 -4.703 -17.672 1 94.69 243 ILE B O 1
ATOM 3858 N N . ILE B 1 244 ? 0.165 -4.234 -16.141 1 95.88 244 ILE B N 1
ATOM 3859 C CA . ILE B 1 244 ? -0.495 -2.98 -15.781 1 95.88 244 ILE B CA 1
ATOM 3860 C C . ILE B 1 244 ? 0.481 -1.818 -15.953 1 95.88 244 ILE B C 1
ATOM 3862 O O . ILE B 1 244 ? 1.667 -1.944 -15.641 1 95.88 244 ILE B O 1
ATOM 3866 N N . GLU B 1 245 ? -0.038 -0.753 -16.438 1 96.25 245 GLU B N 1
ATOM 3867 C CA . GLU B 1 245 ? 0.623 0.548 -16.406 1 96.25 245 GLU B CA 1
ATOM 3868 C C . GLU B 1 245 ? -0.076 1.505 -15.445 1 96.25 245 GLU B C 1
ATOM 3870 O O . GLU B 1 245 ? -1.287 1.716 -15.547 1 96.25 245 GLU B O 1
ATOM 3875 N N . VAL B 1 246 ? 0.716 2.088 -14.562 1 96.69 246 VAL B N 1
ATOM 3876 C CA . VAL B 1 246 ? 0.162 2.943 -13.516 1 96.69 246 VAL B CA 1
ATOM 3877 C C . VAL B 1 246 ? 0.378 4.41 -13.875 1 96.69 246 VAL B C 1
ATOM 3879 O O . VAL B 1 246 ? 1.508 4.832 -14.133 1 96.69 246 VAL B O 1
ATOM 3882 N N . THR B 1 247 ? -0.712 5.195 -13.836 1 96.56 247 THR B N 1
ATOM 3883 C CA . THR B 1 247 ? -0.638 6.629 -14.094 1 96.56 247 THR B CA 1
ATOM 3884 C C . THR B 1 247 ? -1.36 7.414 -13.008 1 96.56 247 THR B C 1
ATOM 3886 O O . THR B 1 247 ? -2.479 7.066 -12.617 1 96.56 247 THR B O 1
ATOM 3889 N N . TYR B 1 248 ? -0.691 8.391 -12.484 1 95.19 248 TYR B N 1
ATOM 3890 C CA . TYR B 1 248 ? -1.289 9.391 -11.609 1 95.19 248 TYR B CA 1
ATOM 3891 C C . TYR B 1 248 ? -1.434 10.727 -12.32 1 95.19 248 TYR B C 1
ATOM 3893 O O . TYR B 1 248 ? -0.453 11.273 -12.836 1 95.19 248 TYR B O 1
ATOM 3901 N N . ARG B 1 249 ? -2.617 11.195 -12.359 1 94.44 249 ARG B N 1
ATOM 3902 C CA . ARG B 1 249 ? -2.846 12.539 -12.875 1 94.44 249 ARG B CA 1
ATOM 3903 C C . ARG B 1 249 ? -3.018 13.539 -11.734 1 94.44 249 ARG B C 1
ATOM 3905 O O . ARG B 1 249 ? -3.898 13.375 -10.891 1 94.44 249 ARG B O 1
ATOM 3912 N N . ASN B 1 250 ? -2.166 14.578 -11.766 1 90.5 250 ASN B N 1
ATOM 3913 C CA . ASN B 1 250 ? -2.27 15.641 -10.773 1 90.5 250 ASN B CA 1
ATOM 3914 C C . ASN B 1 250 ? -3.207 16.75 -11.25 1 90.5 250 ASN B C 1
ATOM 3916 O O . ASN B 1 250 ? -3.09 17.234 -12.375 1 90.5 250 ASN B O 1
ATOM 3920 N N . TRP B 1 251 ? -4.082 17.141 -10.32 1 88.81 251 TRP B N 1
ATOM 3921 C CA . TRP B 1 251 ? -5.02 18.203 -10.633 1 88.81 251 TRP B CA 1
ATOM 3922 C C . TRP B 1 251 ? -4.672 19.484 -9.867 1 88.81 251 TRP B C 1
ATOM 3924 O O . TRP B 1 251 ? -4.277 19.422 -8.695 1 88.81 251 TRP B O 1
ATOM 3934 N N . LEU B 1 252 ? -4.797 20.609 -10.531 1 83.19 252 LEU B N 1
ATOM 3935 C CA . LEU B 1 252 ? -4.699 21.922 -9.898 1 83.19 252 LEU B CA 1
ATOM 3936 C C . LEU B 1 252 ? -6.039 22.641 -9.938 1 83.19 252 LEU B C 1
ATOM 3938 O O . LEU B 1 252 ? -6.617 22.844 -11.008 1 83.19 252 LEU B O 1
ATOM 3942 N N . VAL B 1 253 ? -6.543 22.844 -8.781 1 80.56 253 VAL B N 1
ATOM 3943 C CA . VAL B 1 253 ? -7.797 23.594 -8.672 1 80.56 253 VAL B CA 1
ATOM 3944 C C . VAL B 1 253 ? -7.52 25 -8.133 1 80.56 253 VAL B C 1
ATOM 3946 O O . VAL B 1 253 ? -7.043 25.156 -7.008 1 80.56 253 VAL B O 1
ATOM 3949 N N . LEU B 1 254 ? -7.695 26 -8.906 1 77.06 254 LEU B N 1
ATOM 3950 C CA . LEU B 1 254 ? -7.473 27.391 -8.539 1 77.06 254 LEU B CA 1
ATOM 3951 C C . LEU B 1 254 ? -8.789 28.078 -8.195 1 77.06 254 LEU B C 1
ATOM 3953 O O . LEU B 1 254 ? -9.82 27.797 -8.82 1 77.06 254 LEU B O 1
ATOM 3957 N N . PRO B 1 255 ? -8.719 28.797 -7.105 1 70.5 255 PRO B N 1
ATOM 3958 C CA . PRO B 1 255 ? -9.922 29.578 -6.793 1 70.5 255 PRO B CA 1
ATOM 3959 C C . PRO B 1 255 ? -10.375 30.453 -7.961 1 70.5 255 PRO B C 1
ATOM 3961 O O . PRO B 1 255 ? -9.547 30.953 -8.734 1 70.5 255 PRO B O 1
ATOM 3964 N N . ALA B 1 256 ? -11.75 30.438 -8.266 1 56.91 256 ALA B N 1
ATOM 3965 C CA . ALA B 1 256 ? -12.266 31.359 -9.273 1 56.91 256 ALA B CA 1
ATOM 3966 C C . ALA B 1 256 ? -12.062 32.812 -8.844 1 56.91 256 ALA B C 1
ATOM 3968 O O . ALA B 1 256 ? -12.086 33.125 -7.652 1 56.91 256 ALA B O 1
#

Radius of gyration: 23.89 Å; Cα contacts (8 Å, |Δi|>4): 1034; chains: 2; bounding box: 56×68×56 Å

Organism: NCBI:txid321084

pLDDT: mean 92.81, std 8.57, range [31.22, 98.81]

InterPro domains:
  IPR014816 tRNA (1-methyladenosine) methyltransferase catalytic subunit Gcd14 [PS51620] (11-256)
  IPR014816 tRNA (1-methyladenosine) methyltransferase catalytic subunit Gcd14 [PTHR12133] (6-255)
  IPR029063 S-adenosyl-L-methionine-dependent methyltransferase superfamily [G3DSA:3.40.50.150] (73-254)
  IPR029063 S-adenosyl-L-methionine-dependent methyltransferase superfamily [SSF53335] (8-254)
  IPR049470 tRNA (adenine(58)-N(1))-methyltransferase catalytic subunit TRM61, C-terminal [PF08704] (75-252)
  IPR054151 TR61B, FKBP-like domain [PF21985] (10-64)

Secondary structure (DSSP, 8-state):
-----PPP-TTSEEEEEEE-GGG-EEEEEEE--TT-EEEETTEEEEHHHHTTPPTTEEEE-TT--EEEEEPPPHHHHHHHS--SSPPPPHHHHHHHHHHHT--TT-EEEEE--TTSHHHHHHHHHH-TT-EEEEEES-HHHHHHHHHHHHHHHHHHHHH-SSPPP--EEEEES-GGG-HHHHTT--EEEEEE-SS-GGGTHHHHGGGEEEEEEEEE--SSHHHHHHHHHHHHHTT-S------EEEEEEE------/-----PPP-TTSEEEEEEE-GGG-EEEEEEE--TT-EEEETTEEEEHHHHTTPPTTEEEE-TTS-EEEEEPPPHHHHHHHS--SSPPPPHHHHHHHHHHHT--TT-EEEEE--TTSHHHHHHHHHH-TT-EEEEEES-HHHHHHHHHHHHHHHHHHHHH-SSPPP--EEEEES-GGG-HHHHTT--EEEEEE-SS-GGGTHHHHGGGEEEEEEEEE--SSHHHHHHHHHHHHHTT-S------EEEEEEE------

Foldseek 3Di:
DFPQFFAAAALAKKWKWAQDPPRDIDIDIDGADQQDWDDDPQAIDGSVNRGRHHAQDWDAHPNGGTIHMHHDDLQRLLVHPDFDDDDDHPQVLVVLCVQQVAAAQFEEEAEQCGQPSSVLVNQVRNPQNYAYEYEYQDPVRLVNNVVSNVSNQRNCVVRDPDGRHPHYHGDHDDLLPCLVVLPPAAGQEYEYEDDQCLSNQVSNVVRYPVVGYYHYDDDDVVNVVVSVVSCVVVVRPDDDDDDDDDDDDDDDDDDD/DFPQFFAAAAQAKKWKWAQDPPRDIDIDIDGQDQPDWDDDPQAIHHSVNRGRHHAQDWDAHPNGGTIHMHHDDLQRLLVHPDFDDDDDHPQVLVVLCVQQVAAAQFEEEAEQCGQPSSVLVNQVRNPQNYAYEYEYQDPVRLVNNVVSNVSNQRNCVVRDPDGRHPHYHGDHDDLLPCLVVLPPAAGQEYEYEDDQCLSNQVSNVVRYPVVGYYHYDDDDVVNVVVNVVSCVVVVRPDDDDDDDDDDDDDDDDDDD

Sequence (512 aa):
AGARPGPFRAGELALAEVWRKYNATLKLLCRLAAGSVLASPRGLLPHRDIIGQLPGQMLRTSAGAPLLLRRPSLEEYVLLMPRGPTIAYPKDISAILMMMDIHPGDTVLETGSGSGAMSLFLSRAVGPKGRVISYEIRDDHHNLAKKNYRHWRAAWEIGHMEEWPDNVDFILKDISTAAADMKSVTVDAIVLDMLNPQSALPVVHPSLKQGGVCAVYLANITQVIDLLDRIRTCKLPFLCERIIEVTYRNWLVLPAAGARPGPFRAGELALAEVWRKYNATLKLLCRLAAGSVLASPRGLLPHRDIIGQLPGQMLRTSAGAPLLLRRPSLEEYVLLMPRGPTIAYPKDISAILMMMDIHPGDTVLETGSGSGAMSLFLSRAVGPKGRVISYEIRDDHHNLAKKNYRHWRAAWEIGHMEEWPDNVDFILKDISTAAADMKSVTVDAIVLDMLNPQSALPVVHPSLKQGGVCAVYLANITQVIDLLDRIRTCKLPFLCERIIEVTYRNWLVLPA